Protein AF-0000000068123757 (afdb_homodimer)

pLDDT: mean 74.72, std 26.06, range [24.2, 98.5]

Radius of gyration: 24.48 Å; Cα contacts (8 Å, |Δi|>4): 735; chains: 2; bounding box: 63×68×72 Å

Structure (mmCIF, N/CA/C/O backbone):
data_AF-0000000068123757-model_v1
#
loop_
_entity.id
_entity.type
_entity.pdbx_description
1 polymer 'Uncharacterized protein'
#
loop_
_atom_site.group_PDB
_atom_site.id
_atom_site.type_symbol
_atom_site.label_atom_id
_atom_site.label_alt_id
_atom_site.label_comp_id
_atom_site.label_asym_id
_atom_site.label_entity_id
_atom_site.label_seq_id
_atom_site.pdbx_PDB_ins_code
_atom_site.Cartn_x
_atom_site.Cartn_y
_atom_site.Cartn_z
_atom_site.occupancy
_atom_site.B_iso_or_equiv
_atom_site.auth_seq_id
_atom_site.auth_comp_id
_atom_site.auth_asym_id
_atom_site.auth_atom_id
_atom_site.pdbx_PDB_model_num
ATOM 1 N N . MET A 1 1 ? -38.312 -30.141 30.078 1 26.39 1 MET A N 1
ATOM 2 C CA . MET A 1 1 ? -38.25 -28.828 29.438 1 26.39 1 MET A CA 1
ATOM 3 C C . MET A 1 1 ? -36.812 -28.328 29.328 1 26.39 1 MET A C 1
ATOM 5 O O . MET A 1 1 ? -36.25 -27.828 30.297 1 26.39 1 MET A O 1
ATOM 9 N N . LEU A 1 2 ? -35.906 -29 28.609 1 30.98 2 LEU A N 1
ATOM 10 C CA . LEU A 1 2 ? -34.469 -28.906 28.5 1 30.98 2 LEU A CA 1
ATOM 11 C C . LEU A 1 2 ? -34.031 -27.625 27.797 1 30.98 2 LEU A C 1
ATOM 13 O O . LEU A 1 2 ? -34.406 -27.406 26.641 1 30.98 2 LEU A O 1
ATOM 17 N N . THR A 1 3 ? -33.906 -26.516 28.562 1 29.42 3 THR A N 1
ATOM 18 C CA . THR A 1 3 ? -33.469 -25.203 28.109 1 29.42 3 THR A CA 1
ATOM 19 C C . THR A 1 3 ? -32.125 -25.281 27.406 1 29.42 3 THR A C 1
ATOM 21 O O . THR A 1 3 ? -31.141 -25.719 27.984 1 29.42 3 THR A O 1
ATOM 24 N N . HIS A 1 4 ? -32.094 -25.5 26.062 1 30.03 4 HIS A N 1
ATOM 25 C CA . HIS A 1 4 ? -30.938 -25.453 25.188 1 30.03 4 HIS A CA 1
ATOM 26 C C . HIS A 1 4 ? -30.219 -24.109 25.312 1 30.03 4 HIS A C 1
ATOM 28 O O . HIS A 1 4 ? -30.797 -23.062 25.031 1 30.03 4 HIS A O 1
ATOM 34 N N . HIS A 1 5 ? -29.328 -24.031 26.297 1 28.09 5 HIS A N 1
ATOM 35 C CA . HIS A 1 5 ? -28.406 -22.891 26.391 1 28.09 5 HIS A CA 1
ATOM 36 C C . HIS A 1 5 ? -27.625 -22.703 25.094 1 28.09 5 HIS A C 1
ATOM 38 O O . HIS A 1 5 ? -26.891 -23.594 24.656 1 28.09 5 HIS A O 1
ATOM 44 N N . ILE A 1 6 ? -28.234 -22.031 24.141 1 27.53 6 ILE A N 1
ATOM 45 C CA . ILE A 1 6 ? -27.531 -21.609 22.922 1 27.53 6 ILE A CA 1
ATOM 46 C C . ILE A 1 6 ? -26.297 -20.812 23.281 1 27.53 6 ILE A C 1
ATOM 48 O O . ILE A 1 6 ? -26.391 -19.734 23.875 1 27.53 6 ILE A O 1
ATOM 52 N N . MET A 1 7 ? -25.125 -21.453 23.578 1 24.75 7 MET A N 1
ATOM 53 C CA . MET A 1 7 ? -23.844 -20.797 23.812 1 24.75 7 MET A CA 1
ATOM 54 C C . MET A 1 7 ? -23.484 -19.891 22.641 1 24.75 7 MET A C 1
ATOM 56 O O . MET A 1 7 ? -23.516 -20.312 21.484 1 24.75 7 MET A O 1
ATOM 60 N N . ASP A 1 8 ? -23.766 -18.578 22.672 1 25.64 8 ASP A N 1
ATOM 61 C CA . ASP A 1 8 ? -23.344 -17.5 21.797 1 25.64 8 ASP A CA 1
ATOM 62 C C . ASP A 1 8 ? -21.828 -17.547 21.547 1 25.64 8 ASP A C 1
ATOM 64 O O . ASP A 1 8 ? -21.047 -17.422 22.5 1 25.64 8 ASP A O 1
ATOM 68 N N . SER A 1 9 ? -21.344 -18.359 20.656 1 27.2 9 SER A N 1
ATOM 69 C CA . SER A 1 9 ? -19.953 -18.344 20.219 1 27.2 9 SER A CA 1
ATOM 70 C C . SER A 1 9 ? -19.531 -16.953 19.75 1 27.2 9 SER A C 1
ATOM 72 O O . SER A 1 9 ? -19.984 -16.469 18.719 1 27.2 9 SER A O 1
ATOM 74 N N . GLN A 1 10 ? -19.188 -16.031 20.656 1 24.83 10 GLN A N 1
ATOM 75 C CA . GLN A 1 10 ? -18.484 -14.781 20.375 1 24.83 10 GLN A CA 1
ATOM 76 C C . GLN A 1 10 ? -17.297 -15.031 19.438 1 24.83 10 GLN A C 1
ATOM 78 O O . GLN A 1 10 ? -16.422 -15.836 19.734 1 24.83 10 GLN A O 1
ATOM 83 N N . THR A 1 11 ? -17.453 -14.977 18.188 1 27.34 11 THR A N 1
ATOM 84 C CA . THR A 1 11 ? -16.391 -14.969 17.188 1 27.34 11 THR A CA 1
ATOM 85 C C . THR A 1 11 ? -15.305 -13.969 17.547 1 27.34 11 THR A C 1
ATOM 87 O O . THR A 1 11 ? -15.539 -12.758 17.562 1 27.34 11 THR A O 1
ATOM 90 N N . GLN A 1 12 ? -14.445 -14.227 18.547 1 26.05 12 GLN A N 1
ATOM 91 C CA . GLN A 1 12 ? -13.219 -13.477 18.812 1 26.05 12 GLN A CA 1
ATOM 92 C C . GLN A 1 12 ? -12.422 -13.258 17.531 1 26.05 12 GLN A C 1
ATOM 94 O O . GLN A 1 12 ? -11.953 -14.211 16.906 1 26.05 12 GLN A O 1
ATOM 99 N N . THR A 1 13 ? -12.789 -12.336 16.734 1 29.41 13 THR A N 1
ATOM 100 C CA . THR A 1 13 ? -11.867 -11.891 15.695 1 29.41 13 THR A CA 1
ATOM 101 C C . THR A 1 13 ? -10.477 -11.656 16.266 1 29.41 13 THR A C 1
ATOM 103 O O . THR A 1 13 ? -10.289 -10.773 17.109 1 29.41 13 THR A O 1
ATOM 106 N N . HIS A 1 14 ? -9.836 -12.672 16.641 1 29.83 14 HIS A N 1
ATOM 107 C CA . HIS A 1 14 ? -8.43 -12.594 17.016 1 29.83 14 HIS A CA 1
ATOM 108 C C . HIS A 1 14 ? -7.645 -11.742 16.016 1 29.83 14 HIS A C 1
ATOM 110 O O . HIS A 1 14 ? -7.316 -12.211 14.922 1 29.83 14 HIS A O 1
ATOM 116 N N . GLY A 1 15 ? -7.953 -10.477 15.836 1 31.48 15 GLY A N 1
ATOM 117 C CA . GLY A 1 15 ? -7.055 -9.594 15.117 1 31.48 15 GLY A CA 1
ATOM 118 C C . GLY A 1 15 ? -5.605 -9.742 15.539 1 31.48 15 GLY A C 1
ATOM 119 O O . GLY A 1 15 ? -5.32 -10.062 16.688 1 31.48 15 GLY A O 1
ATOM 120 N N . ASP A 1 16 ? -4.77 -10.242 14.758 1 36.59 16 ASP A N 1
ATOM 121 C CA . ASP A 1 16 ? -3.318 -10.234 14.938 1 36.59 16 ASP A CA 1
ATOM 122 C C . ASP A 1 16 ? -2.865 -8.984 15.688 1 36.59 16 ASP A C 1
ATOM 124 O O . ASP A 1 16 ? -2.996 -7.863 15.18 1 36.59 16 ASP A O 1
ATOM 128 N N . GLN A 1 17 ? -3.064 -8.891 16.953 1 34.5 17 GLN A N 1
ATOM 129 C CA . GLN A 1 17 ? -2.672 -7.789 17.812 1 34.5 17 GLN A CA 1
ATOM 130 C C . GLN A 1 17 ? -1.173 -7.52 17.719 1 34.5 17 GLN A C 1
ATOM 132 O O . GLN A 1 17 ? -0.373 -8.211 18.359 1 34.5 17 GLN A O 1
ATOM 137 N N . ASP A 1 18 ? -0.616 -7.207 16.609 1 43 18 ASP A N 1
ATOM 138 C CA . ASP A 1 18 ? 0.689 -6.555 16.672 1 43 18 ASP A CA 1
ATOM 139 C C . ASP A 1 18 ? 0.747 -5.562 17.844 1 43 18 ASP A C 1
ATOM 141 O O . ASP A 1 18 ? -0.267 -4.961 18.203 1 43 18 ASP A O 1
ATOM 145 N N . GLN A 1 19 ? 1.597 -5.832 18.766 1 43.66 19 GLN A N 1
ATOM 146 C CA . GLN A 1 19 ? 1.802 -4.922 19.875 1 43.66 19 GLN A CA 1
ATOM 147 C C . GLN A 1 19 ? 1.639 -3.469 19.438 1 43.66 19 GLN A C 1
ATOM 149 O O . GLN A 1 19 ? 2.529 -2.902 18.812 1 43.66 19 GLN A O 1
ATOM 154 N N . GLN A 1 20 ? 0.511 -3.154 19.094 1 53.47 20 GLN A N 1
ATOM 155 C CA . GLN A 1 20 ? 0.188 -1.799 18.656 1 53.47 20 GLN A CA 1
ATOM 156 C C . GLN A 1 20 ? 0.427 -0.792 19.781 1 53.47 20 GLN A C 1
ATOM 158 O O . GLN A 1 20 ? 0.133 -1.07 20.938 1 53.47 20 GLN A O 1
ATOM 163 N N . ASN A 1 21 ? 1.328 0.098 19.547 1 64.06 21 ASN A N 1
ATOM 164 C CA . ASN A 1 21 ? 1.473 1.275 20.406 1 64.06 21 ASN A CA 1
ATOM 165 C C . ASN A 1 21 ? 0.122 1.764 20.922 1 64.06 21 ASN A C 1
ATOM 167 O O . ASN A 1 21 ? -0.889 1.655 20.219 1 64.06 21 ASN A O 1
ATOM 171 N N . PRO A 1 22 ? 0.098 2.025 22.125 1 70.75 22 PRO A N 1
ATOM 172 C CA . PRO A 1 22 ? -1.151 2.428 22.781 1 70.75 22 PRO A CA 1
ATOM 173 C C . PRO A 1 22 ? -1.893 3.518 22 1 70.75 22 PRO A C 1
ATOM 175 O O . PRO A 1 22 ? -3.125 3.58 22.047 1 70.75 22 PRO A O 1
ATOM 178 N N . SER A 1 23 ? -1.151 4.422 21.297 1 81.44 23 SER A N 1
ATOM 179 C CA . SER A 1 23 ? -1.855 5.48 20.578 1 81.44 23 SER A CA 1
ATOM 180 C C . SER A 1 23 ? -2.523 4.941 19.328 1 81.44 23 SER A C 1
ATOM 182 O O . SER A 1 23 ? -3.539 5.48 18.875 1 81.44 23 SER A O 1
ATOM 184 N N . GLY A 1 24 ? -1.972 4 18.703 1 91.56 24 GLY A N 1
ATOM 185 C CA . GLY A 1 24 ? -2.48 3.404 17.484 1 91.56 24 GLY A CA 1
ATOM 186 C C . GLY A 1 24 ? -1.956 4.074 16.219 1 91.56 24 GLY A C 1
ATOM 187 O O . GLY A 1 24 ? -2.137 3.562 15.117 1 91.56 24 GLY A O 1
ATOM 188 N N . TYR A 1 25 ? -1.204 5.184 16.469 1 94.5 25 TYR A N 1
ATOM 189 C CA . TYR A 1 25 ? -0.82 5.969 15.305 1 94.5 25 TYR A CA 1
ATOM 190 C C . TYR A 1 25 ? 0.613 5.66 14.883 1 94.5 25 TYR A C 1
ATOM 192 O O . TYR A 1 25 ? 1.045 6.043 13.797 1 94.5 25 TYR A O 1
ATOM 200 N N . GLU A 1 26 ? 1.386 5 15.711 1 91.94 26 GLU A N 1
ATOM 201 C CA . GLU A 1 26 ? 2.783 4.711 15.406 1 91.94 26 GLU A CA 1
ATOM 202 C C . GLU A 1 26 ? 2.93 3.357 14.711 1 91.94 26 GLU A C 1
ATOM 204 O O . GLU A 1 26 ? 2.742 2.311 15.344 1 91.94 26 GLU A O 1
ATOM 209 N N . PRO A 1 27 ? 3.346 3.395 13.516 1 92.31 27 PRO A N 1
ATOM 210 C CA . PRO A 1 27 ? 3.492 2.113 12.82 1 92.31 27 PRO A CA 1
ATOM 211 C C . PRO A 1 27 ? 4.691 1.309 13.32 1 92.31 27 PRO A C 1
ATOM 213 O O . PRO A 1 27 ? 5.633 1.877 13.883 1 92.31 27 PRO A O 1
ATOM 216 N N . THR A 1 28 ? 4.527 -0.004 13.203 1 90.88 28 THR A N 1
ATOM 217 C CA . THR A 1 28 ? 5.727 -0.833 13.281 1 90.88 28 THR A CA 1
ATOM 218 C C . THR A 1 28 ? 6.578 -0.667 12.023 1 90.88 28 THR A C 1
ATOM 220 O O . THR A 1 28 ? 6.055 -0.646 10.906 1 90.88 28 THR A O 1
ATOM 223 N N . TRP A 1 29 ? 7.801 -0.483 12.211 1 89.31 29 TRP A N 1
ATOM 224 C CA . TRP A 1 29 ? 8.734 -0.305 11.102 1 89.31 29 TRP A CA 1
ATOM 225 C C . TRP A 1 29 ? 9.633 -1.526 10.938 1 89.31 29 TRP A C 1
ATOM 227 O O . TRP A 1 29 ? 9.82 -2.291 11.891 1 89.31 29 TRP A O 1
ATOM 237 N N . PRO A 1 30 ? 10.172 -1.665 9.719 1 88.25 30 PRO A N 1
ATOM 238 C CA . PRO A 1 30 ? 11.062 -2.816 9.531 1 88.25 30 PRO A CA 1
ATOM 239 C C . PRO A 1 30 ? 12.359 -2.693 10.328 1 88.25 30 PRO A C 1
ATOM 241 O O . PRO A 1 30 ? 12.75 -1.589 10.711 1 88.25 30 PRO A O 1
ATOM 244 N N . LYS A 1 31 ? 12.945 -3.852 10.547 1 81.88 31 LYS A N 1
ATOM 245 C CA . LYS A 1 31 ? 14.211 -3.893 11.273 1 81.88 31 LYS A CA 1
ATOM 246 C C . LYS A 1 31 ? 15.266 -3.043 10.578 1 81.88 31 LYS A C 1
ATOM 248 O O . LYS A 1 31 ? 15.945 -2.238 11.219 1 81.88 31 LYS A O 1
ATOM 253 N N . ASP A 1 32 ? 15.414 -3.266 9.281 1 79.69 32 ASP A N 1
ATOM 254 C CA . ASP A 1 32 ? 16.312 -2.451 8.461 1 79.69 32 ASP A CA 1
ATOM 255 C C . ASP A 1 32 ? 15.523 -1.591 7.477 1 79.69 32 ASP A C 1
ATOM 257 O O . ASP A 1 32 ? 14.805 -2.115 6.621 1 79.69 32 ASP A O 1
ATOM 261 N N . LEU A 1 33 ? 15.625 -0.267 7.621 1 67.44 33 LEU A N 1
ATOM 262 C CA . LEU A 1 33 ? 14.742 0.66 6.914 1 67.44 33 LEU A CA 1
ATOM 263 C C . LEU A 1 33 ? 15.289 0.972 5.523 1 67.44 33 LEU A C 1
ATOM 265 O O . LEU A 1 33 ? 14.555 1.453 4.66 1 67.44 33 LEU A O 1
ATOM 269 N N . GLY A 1 34 ? 16.469 0.551 5.246 1 65.25 34 GLY A N 1
ATOM 270 C CA . GLY A 1 34 ? 17.047 0.915 3.963 1 65.25 34 GLY A CA 1
ATOM 271 C C . GLY A 1 34 ? 17.172 2.414 3.771 1 65.25 34 GLY A C 1
ATOM 272 O O . GLY A 1 34 ? 17.312 2.893 2.643 1 65.25 34 GLY A O 1
ATOM 273 N N . ILE A 1 35 ? 16.828 3.248 4.758 1 66.94 35 ILE A N 1
ATOM 274 C CA . ILE A 1 35 ? 16.969 4.699 4.719 1 66.94 35 ILE A CA 1
ATOM 275 C C . ILE A 1 35 ? 17.828 5.168 5.883 1 66.94 35 ILE A C 1
ATOM 277 O O . ILE A 1 35 ? 17.984 4.453 6.879 1 66.94 35 ILE A O 1
ATOM 281 N N . SER A 1 36 ? 18.469 6.262 5.668 1 66.88 36 SER A N 1
AT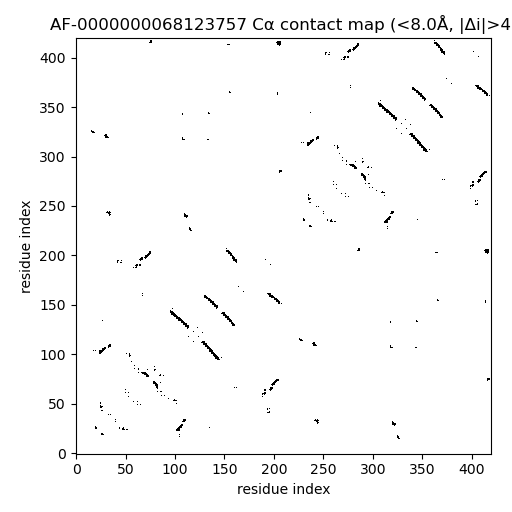OM 282 C CA . SER A 1 36 ? 19.281 6.809 6.75 1 66.88 36 SER A CA 1
ATOM 283 C C . SER A 1 36 ? 18.453 7.059 8 1 66.88 36 SER A C 1
ATOM 285 O O . SER A 1 36 ? 17.25 7.32 7.906 1 66.88 36 SER A O 1
ATOM 287 N N . PRO A 1 37 ? 19.016 6.848 9.109 1 62.09 37 PRO A N 1
ATOM 288 C CA . PRO A 1 37 ? 18.281 7.008 10.375 1 62.09 37 PRO A CA 1
ATOM 289 C C . PRO A 1 37 ? 17.625 8.383 10.508 1 62.09 37 PRO A C 1
ATOM 291 O O . PRO A 1 37 ? 16.562 8.508 11.117 1 62.09 37 PRO A O 1
ATOM 294 N N . MET A 1 38 ? 18.234 9.477 10.023 1 54.81 38 MET A N 1
ATOM 295 C CA . MET A 1 38 ? 17.703 10.82 10.219 1 54.81 38 MET A CA 1
ATOM 296 C C . MET A 1 38 ? 16.359 10.984 9.531 1 54.81 38 MET A C 1
ATOM 298 O O . MET A 1 38 ? 15.375 11.398 10.156 1 54.81 38 MET A O 1
ATOM 302 N N . PRO A 1 39 ? 16.203 10.594 8.297 1 66.31 39 PRO A N 1
ATOM 303 C CA . PRO A 1 39 ? 14.867 10.711 7.699 1 66.31 39 PRO A CA 1
ATOM 304 C C . PRO A 1 39 ? 13.859 9.734 8.312 1 66.31 39 PRO A C 1
ATOM 306 O O . PRO A 1 39 ? 12.664 10.031 8.359 1 66.31 39 PRO A O 1
ATOM 309 N N . ALA A 1 40 ? 14.445 8.82 8.961 1 69.81 40 ALA A N 1
ATOM 310 C CA . ALA A 1 40 ? 13.523 7.812 9.469 1 69.81 40 ALA A CA 1
ATOM 311 C C . ALA A 1 40 ? 12.734 8.336 10.664 1 69.81 40 ALA A C 1
ATOM 313 O O . ALA A 1 40 ? 11.508 8.234 10.703 1 69.81 40 ALA A O 1
ATOM 314 N N . ALA A 1 41 ? 13.477 8.938 11.562 1 70.94 41 ALA A N 1
ATOM 315 C CA . ALA A 1 41 ? 12.805 9.461 12.75 1 70.94 41 ALA A CA 1
ATOM 316 C C . ALA A 1 41 ? 11.789 10.539 12.375 1 70.94 41 ALA A C 1
ATOM 318 O O . ALA A 1 41 ? 10.711 10.609 12.961 1 70.94 41 ALA A O 1
ATOM 319 N N . SER A 1 42 ? 12.148 11.289 11.422 1 80.19 42 SER A N 1
ATOM 320 C CA . SER A 1 42 ? 11.273 12.367 10.984 1 80.19 42 SER A CA 1
ATOM 321 C C . SER A 1 42 ? 10.031 11.82 10.281 1 80.19 42 SER A C 1
ATOM 323 O O . SER A 1 42 ? 8.938 12.359 10.438 1 80.19 42 SER A O 1
ATOM 325 N N . ILE A 1 43 ? 10.211 10.734 9.641 1 83.88 43 ILE A N 1
ATOM 326 C CA . ILE A 1 43 ? 9.086 10.133 8.938 1 83.88 43 ILE A CA 1
ATOM 327 C C . ILE A 1 43 ? 8.109 9.531 9.945 1 83.88 43 ILE A C 1
ATOM 329 O O . ILE A 1 43 ? 6.891 9.648 9.789 1 83.88 43 ILE A O 1
ATOM 333 N N . PHE A 1 44 ? 8.672 8.93 10.953 1 85.94 44 PHE A N 1
ATOM 334 C CA . PHE A 1 44 ? 7.844 8.289 11.969 1 85.94 44 PHE A CA 1
ATOM 335 C C . PHE A 1 44 ? 6.965 9.312 12.68 1 85.94 44 PHE A C 1
ATOM 337 O O . PHE A 1 44 ? 5.762 9.109 12.828 1 85.94 44 PHE A O 1
ATOM 344 N N . GLN A 1 45 ? 7.629 10.344 12.992 1 88.5 45 GLN A N 1
ATOM 345 C CA . GLN A 1 45 ? 6.891 11.406 13.656 1 88.5 45 GLN A CA 1
ATOM 346 C C . GLN A 1 45 ? 5.879 12.047 12.711 1 88.5 45 GLN A C 1
ATOM 348 O O . GLN A 1 45 ? 4.773 12.406 13.125 1 88.5 45 GLN A O 1
ATOM 353 N N . PHE A 1 46 ? 6.301 12.227 11.531 1 92.88 46 PHE A N 1
ATOM 354 C CA . PHE A 1 46 ? 5.43 12.805 10.516 1 92.88 46 PHE A CA 1
ATOM 355 C C . PHE A 1 46 ? 4.141 11.992 10.391 1 92.88 46 PHE A C 1
ATOM 357 O O . PHE A 1 46 ? 3.043 12.555 10.469 1 92.88 46 PHE A O 1
ATOM 364 N N . ILE A 1 47 ? 4.266 10.703 10.258 1 94.62 47 ILE A N 1
ATOM 365 C CA . ILE A 1 47 ? 3.123 9.82 10.055 1 94.62 47 ILE A CA 1
ATOM 366 C C . ILE A 1 47 ? 2.26 9.797 11.312 1 94.62 47 ILE A C 1
ATOM 368 O O . ILE A 1 47 ? 1.034 9.922 11.242 1 94.62 47 ILE A O 1
ATOM 372 N N . THR A 1 48 ? 2.898 9.648 12.43 1 94.25 48 THR A N 1
ATOM 373 C CA . THR A 1 4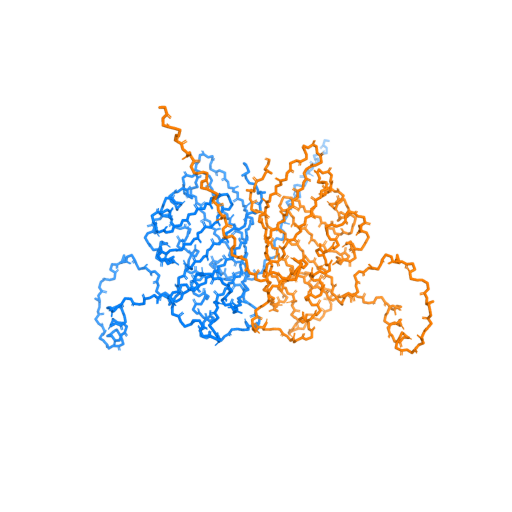8 ? 2.176 9.586 13.695 1 94.25 48 THR A CA 1
ATOM 374 C C . THR A 1 48 ? 1.34 10.852 13.898 1 94.25 48 THR A C 1
ATOM 376 O O . THR A 1 48 ? 0.142 10.766 14.18 1 94.25 48 THR A O 1
ATOM 379 N N . ARG A 1 49 ? 1.93 12 13.656 1 94.81 49 ARG A N 1
ATOM 380 C CA . ARG A 1 49 ? 1.219 13.25 13.867 1 94.81 49 ARG A CA 1
ATOM 381 C C . ARG A 1 49 ? 0.145 13.461 12.805 1 94.81 49 ARG A C 1
ATOM 383 O O . ARG A 1 49 ? -0.949 13.945 13.102 1 94.81 49 ARG A O 1
ATOM 390 N N . PHE A 1 50 ? 0.426 13.133 11.664 1 97.62 50 PHE A N 1
ATOM 391 C CA . PHE A 1 50 ? -0.538 13.297 10.578 1 97.62 50 PHE A CA 1
ATOM 392 C C . PHE A 1 50 ? -1.844 12.578 10.906 1 97.62 50 PHE A C 1
ATOM 394 O O . PHE A 1 50 ? -2.926 13.141 10.719 1 97.62 50 PHE A O 1
ATOM 401 N N . TYR A 1 51 ? -1.759 11.391 11.344 1 97.38 51 TYR A N 1
ATOM 402 C CA . TYR A 1 51 ? -2.986 10.641 11.578 1 97.38 51 TYR A CA 1
ATOM 403 C C . TYR A 1 51 ? -3.672 11.094 12.859 1 97.38 51 TYR A C 1
ATOM 405 O O . TYR A 1 51 ? -4.898 11.023 12.977 1 97.38 51 TYR A O 1
ATOM 413 N N . GLN A 1 52 ? -2.916 11.57 13.828 1 96.5 52 GLN A N 1
ATOM 414 C CA . GLN A 1 52 ? -3.537 12.227 14.977 1 96.5 52 GLN A CA 1
ATOM 415 C C . GLN A 1 52 ? -4.387 13.414 14.547 1 96.5 52 GLN A C 1
ATOM 417 O O . GLN A 1 52 ? -5.512 13.594 15.023 1 96.5 52 GLN A O 1
ATOM 422 N N . VAL A 1 53 ? -3.807 14.172 13.688 1 97.25 53 VAL A N 1
ATOM 423 C CA . VAL A 1 53 ? -4.48 15.359 13.18 1 97.25 53 VAL A CA 1
ATOM 424 C C . VAL A 1 53 ? -5.645 14.953 12.281 1 97.25 53 VAL A C 1
ATOM 426 O O . VAL A 1 53 ? -6.715 15.57 12.328 1 97.25 53 VAL A O 1
ATOM 429 N N . SER A 1 54 ? -5.469 13.938 11.492 1 97.38 54 SER A N 1
ATOM 430 C CA . SER A 1 54 ? -6.5 13.477 10.562 1 97.38 54 SER A CA 1
ATOM 431 C C . SER A 1 54 ? -7.773 13.086 11.312 1 97.38 54 SER A C 1
ATOM 433 O O . SER A 1 54 ? -8.883 13.258 10.789 1 97.38 54 SER A O 1
ATOM 435 N N . ASP A 1 55 ? -7.656 12.617 12.508 1 97.38 55 ASP A N 1
ATOM 436 C CA . ASP A 1 55 ? -8.797 12.102 13.266 1 97.38 55 ASP A CA 1
ATOM 437 C C . ASP A 1 55 ? -9.438 13.203 14.102 1 97.38 55 ASP A C 1
ATOM 439 O O . ASP A 1 55 ? -10.359 12.945 14.883 1 97.38 55 ASP A O 1
ATOM 443 N N . ASN A 1 56 ? -8.992 14.406 14.016 1 97.19 56 ASN A N 1
ATOM 444 C CA . ASN A 1 56 ? -9.555 15.555 14.719 1 97.19 56 ASN A CA 1
ATOM 445 C C . ASN A 1 56 ? -10.125 16.578 13.75 1 97.19 56 ASN A C 1
ATOM 447 O O . ASN A 1 56 ? -9.375 17.312 13.094 1 97.19 56 ASN A O 1
ATOM 451 N N . PRO A 1 57 ? -11.453 16.641 13.672 1 96.44 57 PRO A N 1
ATOM 452 C CA . PRO A 1 57 ? -12.07 17.516 12.68 1 96.44 57 PRO A CA 1
ATOM 453 C C . PRO A 1 57 ? -11.781 19 12.945 1 96.44 57 PRO A C 1
ATOM 455 O O . PRO A 1 57 ? -11.977 19.828 12.062 1 96.44 57 PRO A O 1
ATOM 458 N N . ASP A 1 58 ? -11.25 19.359 14.062 1 96.69 58 ASP A N 1
ATOM 459 C CA . ASP A 1 5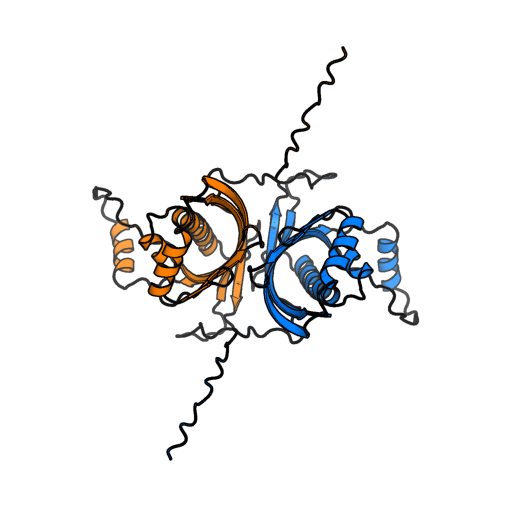8 ? -11.047 20.766 14.438 1 96.69 58 ASP A CA 1
ATOM 460 C C . ASP A 1 58 ? -9.68 21.266 13.969 1 96.69 58 ASP A C 1
ATOM 462 O O . ASP A 1 58 ? -9.359 22.438 14.109 1 96.69 58 ASP A O 1
ATOM 466 N N . LEU A 1 59 ? -8.891 20.406 13.406 1 97.56 59 LEU A N 1
ATOM 467 C CA . LEU A 1 59 ? -7.508 20.766 13.102 1 97.56 59 LEU A CA 1
ATOM 468 C C . LEU A 1 59 ? -7.289 20.859 11.594 1 97.56 59 LEU A C 1
ATOM 470 O O . LEU A 1 59 ? -6.297 20.328 11.078 1 97.56 59 LEU A O 1
ATOM 474 N N . THR A 1 60 ? -8.164 21.531 10.883 1 97.38 60 THR A N 1
ATOM 475 C CA . THR A 1 60 ? -8.125 21.609 9.43 1 97.38 60 THR A CA 1
ATOM 476 C C . THR A 1 60 ? -6.852 22.297 8.953 1 97.38 60 THR A C 1
ATOM 478 O O . THR A 1 60 ? -6.172 21.797 8.047 1 97.38 60 THR A O 1
ATOM 481 N N . GLU A 1 61 ? -6.508 23.406 9.555 1 97.25 61 GLU A N 1
ATOM 482 C CA . GLU A 1 61 ? -5.332 24.141 9.109 1 97.25 61 GLU A CA 1
ATOM 483 C C . GLU A 1 61 ? -4.055 23.328 9.328 1 97.25 61 GLU A C 1
ATOM 485 O O . GLU A 1 61 ? -3.162 23.328 8.477 1 97.25 61 GLU A O 1
ATOM 490 N N . GLU A 1 62 ? -3.941 22.719 10.445 1 96.5 62 GLU A N 1
ATOM 491 C CA . GLU A 1 62 ? -2.775 21.859 10.656 1 96.5 62 GLU A CA 1
ATOM 492 C C . GLU A 1 62 ? -2.754 20.703 9.664 1 96.5 62 GLU A C 1
ATOM 494 O O . GLU A 1 62 ? -1.693 20.328 9.156 1 96.5 62 GLU A O 1
ATOM 499 N N . TRP A 1 63 ? -3.908 20.141 9.422 1 97.94 63 TRP A N 1
ATOM 500 C CA . TRP A 1 63 ? -3.988 19.062 8.453 1 97.94 63 TRP A CA 1
ATOM 501 C C . TRP A 1 63 ? -3.479 19.5 7.086 1 97.94 63 TRP A C 1
ATOM 503 O O . TRP A 1 63 ? -2.684 18.812 6.453 1 97.94 63 TRP A O 1
ATOM 513 N N . LEU A 1 64 ? -3.896 20.641 6.676 1 97.94 64 LEU A N 1
ATOM 514 C CA . LEU A 1 64 ? -3.479 21.188 5.391 1 97.94 64 LEU A CA 1
ATOM 515 C C . LEU A 1 64 ? -1.973 21.422 5.363 1 97.94 64 LEU A C 1
ATOM 517 O O . LEU A 1 64 ? -1.342 21.328 4.309 1 97.94 64 LEU A O 1
ATOM 521 N N . SER A 1 65 ? -1.396 21.703 6.48 1 96.19 65 SER A N 1
ATOM 522 C CA . SER A 1 65 ? 0.021 22.047 6.559 1 96.19 65 SER A CA 1
ATOM 523 C C . SER A 1 65 ? 0.897 20.828 6.277 1 96.19 65 SER A C 1
ATOM 525 O O . SER A 1 65 ? 2.102 20.953 6.051 1 96.19 65 SER A O 1
ATOM 527 N N . PHE A 1 66 ? 0.355 19.641 6.273 1 96.94 66 PHE A N 1
ATOM 528 C CA . PHE A 1 66 ? 1.114 18.438 5.977 1 96.94 66 PHE A CA 1
ATOM 529 C C . PHE A 1 66 ? 1.285 18.25 4.473 1 96.94 66 PHE A C 1
ATOM 531 O O . PHE A 1 66 ? 2.023 17.375 4.027 1 96.94 66 PHE A O 1
ATOM 538 N N . PHE A 1 67 ? 0.615 19.094 3.734 1 97.12 67 PHE A N 1
ATOM 539 C CA . PHE A 1 67 ? 0.634 18.969 2.281 1 97.12 67 PHE A CA 1
ATOM 540 C C . PHE A 1 67 ? 1.355 20.156 1.646 1 97.12 67 PHE A C 1
ATOM 542 O O . PHE A 1 67 ? 1.197 21.297 2.086 1 97.12 67 PHE A O 1
ATOM 549 N N . GLY A 1 68 ? 2.191 19.812 0.673 1 94.25 68 GLY A N 1
ATOM 550 C CA . GLY A 1 68 ? 2.816 20.859 -0.108 1 94.25 68 GLY A CA 1
ATOM 551 C C . GLY A 1 68 ? 1.82 21.688 -0.906 1 94.25 68 GLY A C 1
ATOM 552 O O . GLY A 1 68 ? 0.647 21.312 -1.007 1 94.25 68 GLY A O 1
ATOM 553 N N . GLU A 1 69 ? 2.27 22.734 -1.472 1 91.94 69 G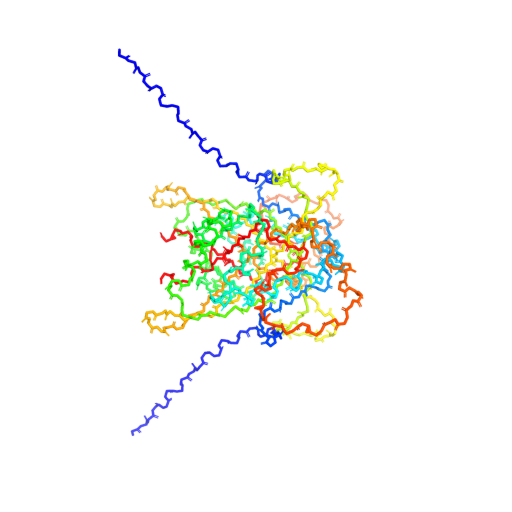LU A N 1
ATOM 554 C CA . GLU A 1 69 ? 1.408 23.672 -2.193 1 91.94 69 GLU A CA 1
ATOM 555 C C . GLU A 1 69 ? 0.732 22.984 -3.381 1 91.94 69 GLU A C 1
ATOM 557 O O . GLU A 1 69 ? -0.426 23.281 -3.689 1 91.94 69 GLU A O 1
ATOM 562 N N . GLU A 1 70 ? 1.369 22.094 -4.035 1 92.06 70 GLU A N 1
ATOM 563 C CA . GLU A 1 70 ? 0.812 21.438 -5.211 1 92.06 70 GLU A CA 1
ATOM 564 C C . GLU A 1 70 ? 0.544 19.953 -4.93 1 92.06 70 GLU A C 1
ATOM 566 O O . GLU A 1 70 ? 0.611 19.125 -5.84 1 92.06 70 GLU A O 1
ATOM 571 N N . ALA A 1 71 ? 0.356 19.688 -3.701 1 96.25 71 ALA A N 1
ATOM 572 C CA . ALA A 1 71 ? 0.161 18.297 -3.316 1 96.25 71 ALA A CA 1
ATOM 573 C C . ALA A 1 71 ? -1.073 17.703 -3.994 1 96.25 71 ALA A C 1
ATOM 575 O O . ALA A 1 71 ? -2.072 18.406 -4.191 1 96.25 71 ALA A O 1
ATOM 576 N N . LYS A 1 72 ? -0.986 16.469 -4.395 1 97.19 72 LYS A N 1
ATOM 577 C CA . LYS A 1 72 ? -2.107 15.711 -4.941 1 97.19 72 LYS A CA 1
ATOM 578 C C . LYS A 1 72 ? -2.523 14.586 -3.996 1 97.19 72 LYS A C 1
ATOM 580 O O . LYS A 1 72 ? -1.686 13.797 -3.553 1 97.19 72 LYS A O 1
ATOM 585 N N . VAL A 1 73 ? -3.809 14.539 -3.691 1 96.81 73 VAL A N 1
ATOM 586 C CA . VAL A 1 73 ? -4.367 13.492 -2.842 1 96.81 73 VAL A CA 1
ATOM 587 C C . VAL A 1 73 ? -5.426 12.711 -3.613 1 96.81 73 VAL A C 1
ATOM 589 O O . VAL A 1 73 ? -6.281 13.305 -4.277 1 96.81 73 VAL A O 1
ATOM 592 N N . VAL A 1 74 ? -5.297 11.422 -3.574 1 94.62 74 VAL A N 1
ATOM 593 C CA . VAL A 1 74 ? -6.281 10.531 -4.18 1 94.62 74 VAL A CA 1
ATOM 594 C C . VAL A 1 74 ? -6.859 9.602 -3.115 1 94.62 74 VAL A C 1
ATOM 596 O O . VAL A 1 74 ? -6.117 8.883 -2.441 1 94.62 74 VAL A O 1
ATOM 599 N N . MET A 1 75 ? -8.125 9.586 -2.924 1 92 75 MET A N 1
ATOM 600 C CA . MET A 1 75 ? -8.852 8.695 -2.027 1 92 75 MET A CA 1
ATOM 601 C C . MET A 1 75 ? -10.031 8.047 -2.746 1 92 75 MET A C 1
ATOM 603 O O . MET A 1 75 ? -11.086 8.664 -2.908 1 92 75 MET A O 1
ATOM 607 N N . GLY A 1 76 ? -9.875 6.816 -3.068 1 81 76 GLY A N 1
ATOM 608 C CA . GLY A 1 76 ? -10.891 6.219 -3.928 1 81 76 GLY A CA 1
ATOM 609 C C . GLY A 1 76 ? -11.031 6.926 -5.262 1 81 76 GLY A C 1
ATOM 610 O O . GLY A 1 76 ? -10.062 7.043 -6.016 1 81 76 GLY A O 1
ATOM 611 N N . GLU A 1 77 ? -12.273 7.441 -5.418 1 83 77 GLU A N 1
ATOM 612 C CA . GLU A 1 77 ? -12.547 8.141 -6.668 1 83 77 GLU A CA 1
ATOM 613 C C . GLU A 1 77 ? -12.336 9.641 -6.52 1 83 77 GLU A C 1
ATOM 615 O O . GLU A 1 77 ? -12.391 10.383 -7.504 1 83 77 GLU A O 1
ATOM 620 N N . LYS A 1 78 ? -12.016 10.094 -5.383 1 91 78 LYS A N 1
ATOM 621 C CA . LYS A 1 78 ? -11.836 11.523 -5.145 1 91 78 LYS A CA 1
ATOM 622 C C . LYS A 1 78 ? -10.383 11.945 -5.371 1 91 78 LYS A C 1
ATOM 624 O O . LYS A 1 78 ? -9.461 11.273 -4.898 1 91 78 LYS A O 1
ATOM 629 N N . VAL A 1 79 ? -10.281 13.016 -6.121 1 94.81 79 VAL A N 1
ATOM 630 C CA . VAL A 1 79 ? -8.969 13.586 -6.395 1 94.81 79 VAL A CA 1
ATOM 631 C C . VAL A 1 79 ? -8.961 15.07 -6.027 1 94.81 79 VAL A C 1
ATOM 633 O O . VAL A 1 79 ? -9.898 15.805 -6.371 1 94.81 79 VAL A O 1
ATOM 636 N N . ALA A 1 80 ? -8 15.477 -5.25 1 97.94 80 ALA A N 1
ATOM 637 C CA . ALA A 1 80 ? -7.824 16.875 -4.883 1 97.94 80 ALA A CA 1
ATOM 638 C C . ALA A 1 80 ? -6.379 17.328 -5.098 1 97.94 80 ALA A C 1
ATOM 640 O O . ALA A 1 80 ? -5.441 16.594 -4.793 1 97.94 80 ALA A O 1
ATOM 641 N N . GLU A 1 81 ? -6.227 18.484 -5.656 1 97.88 81 GLU A N 1
ATOM 642 C CA . GLU 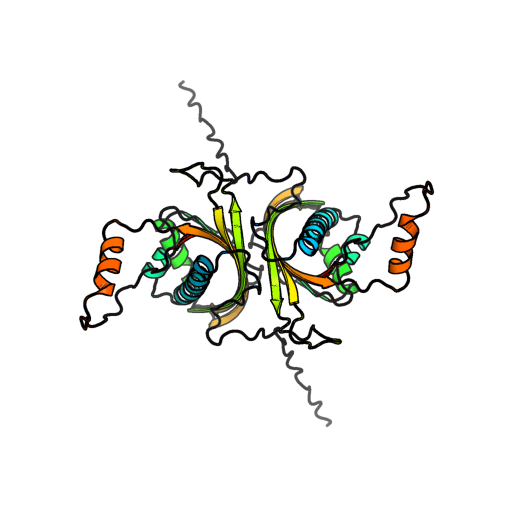A 1 81 ? -4.914 19.062 -5.918 1 97.88 81 GLU A CA 1
ATOM 643 C C . GLU A 1 81 ? -4.84 20.5 -5.418 1 97.88 81 GLU A C 1
ATOM 645 O O . GLU A 1 81 ? -5.723 21.312 -5.703 1 97.88 81 GLU A O 1
ATOM 650 N N . GLY A 1 82 ? -3.777 20.734 -4.684 1 97 82 GLY A N 1
ATOM 651 C CA . GLY A 1 82 ? -3.613 22.062 -4.121 1 97 82 GLY A CA 1
ATOM 652 C C . GLY A 1 82 ? -4.402 22.266 -2.844 1 97 82 GLY A C 1
ATOM 653 O O . GLY A 1 82 ? -5.359 21.531 -2.572 1 97 82 GLY A O 1
ATOM 654 N N . LYS A 1 83 ? -4.082 23.25 -2.096 1 95.81 83 LYS A N 1
ATOM 655 C CA . LYS A 1 83 ? -4.605 23.469 -0.751 1 95.81 83 LYS A CA 1
ATOM 656 C C . LYS A 1 83 ? -6.105 23.734 -0.784 1 95.81 83 LYS A C 1
ATOM 658 O O . LYS A 1 83 ? -6.844 23.312 0.108 1 95.81 83 LYS A O 1
ATOM 663 N N . ASP A 1 84 ? -6.574 24.438 -1.74 1 97.56 84 ASP A N 1
ATOM 664 C CA . ASP A 1 84 ? -7.996 24.766 -1.798 1 97.56 84 ASP A CA 1
ATOM 665 C C . ASP A 1 84 ? -8.844 23.516 -1.987 1 97.56 84 ASP A C 1
ATOM 667 O O . ASP A 1 84 ? -9.812 23.297 -1.262 1 97.56 84 ASP A O 1
ATOM 671 N N . GLU A 1 85 ? -8.43 22.734 -2.973 1 98.44 85 GLU A N 1
ATOM 672 C CA . GLU A 1 85 ? -9.18 21.5 -3.186 1 98.44 85 GLU A CA 1
ATOM 673 C C . GLU A 1 85 ? -9.047 20.547 -1.993 1 98.44 85 GLU A C 1
ATOM 675 O O . GLU A 1 85 ? -9.984 19.828 -1.662 1 98.44 85 GLU A O 1
ATOM 680 N N . LEU A 1 86 ? -7.922 20.609 -1.383 1 98.44 86 LEU A N 1
ATOM 681 C CA . LEU A 1 86 ? -7.707 19.75 -0.221 1 98.44 86 LEU A CA 1
ATOM 682 C C . LEU A 1 86 ? -8.594 20.188 0.945 1 98.44 86 LEU A C 1
ATOM 684 O O . LEU A 1 86 ? -9.055 19.344 1.722 1 98.44 86 LEU A O 1
ATOM 688 N N . ARG A 1 87 ? -8.766 21.469 1.087 1 98.31 87 ARG A N 1
ATOM 689 C CA . ARG A 1 87 ? -9.68 21.969 2.111 1 98.31 87 ARG A CA 1
ATOM 690 C C . ARG A 1 87 ? -11.086 21.422 1.902 1 98.31 87 ARG A C 1
ATOM 692 O O . ARG A 1 87 ? -11.742 21 2.855 1 98.31 87 ARG A O 1
ATOM 699 N N . VAL A 1 88 ? -11.531 21.422 0.67 1 98.38 88 VAL A N 1
ATOM 700 C CA . VAL A 1 88 ? -12.859 20.922 0.325 1 98.38 88 VAL A CA 1
ATOM 701 C C . VAL A 1 88 ? -12.922 19.422 0.585 1 98.38 88 VAL A C 1
ATOM 703 O O . VAL A 1 88 ? -13.906 18.922 1.135 1 98.38 88 VAL A O 1
ATOM 706 N N . LEU A 1 89 ? -11.859 18.766 0.165 1 97.69 89 LEU A N 1
ATOM 707 C CA . LEU A 1 89 ? -11.797 17.312 0.399 1 97.69 89 LEU A CA 1
ATOM 708 C C . LEU A 1 89 ? -11.922 17 1.886 1 97.69 89 LEU A C 1
ATOM 710 O O . LEU A 1 89 ? -12.688 16.125 2.273 1 97.69 89 LEU A O 1
ATOM 714 N N . ARG A 1 90 ? -11.164 17.688 2.703 1 97.62 90 ARG A N 1
ATOM 715 C CA . ARG A 1 90 ? -11.18 17.438 4.141 1 97.62 90 ARG A CA 1
ATOM 716 C C . ARG A 1 90 ? -12.57 17.688 4.723 1 97.62 90 ARG A C 1
ATOM 718 O O . ARG A 1 90 ? -13.047 16.922 5.559 1 97.62 90 ARG A O 1
ATOM 725 N N . LYS A 1 91 ? -13.172 18.766 4.352 1 97.19 91 LYS A N 1
ATOM 726 C CA . LYS A 1 91 ? -14.531 19.047 4.809 1 97.19 91 LYS A CA 1
ATOM 727 C C . LYS A 1 91 ? -15.461 17.875 4.473 1 97.19 91 LYS A C 1
ATOM 729 O O . LYS A 1 91 ? -16.25 17.438 5.312 1 97.19 91 LYS A O 1
ATOM 734 N N . GLY A 1 92 ? -15.297 17.391 3.312 1 96.25 92 GLY A N 1
ATOM 735 C CA . GLY A 1 92 ? -16.125 16.281 2.865 1 96.25 92 GLY A CA 1
ATOM 736 C C . GLY A 1 92 ? -15.883 15 3.648 1 96.25 92 GLY A C 1
ATOM 737 O O . GLY A 1 92 ? -16.797 14.203 3.838 1 96.25 92 GLY A O 1
ATOM 738 N N . MET A 1 93 ? -14.727 14.812 4.137 1 95 93 MET A N 1
ATOM 739 C CA . MET A 1 93 ? -14.359 13.625 4.902 1 95 93 MET A CA 1
ATOM 740 C C . MET A 1 93 ? -15.156 13.547 6.203 1 95 93 MET A C 1
ATOM 742 O O . MET A 1 93 ? -15.375 12.453 6.738 1 95 93 MET A O 1
ATOM 746 N N . TRP A 1 94 ? -15.656 14.648 6.652 1 96.62 94 TRP A N 1
ATOM 747 C CA . TRP A 1 94 ? -16.266 14.672 7.977 1 96.62 94 TRP A CA 1
ATOM 748 C C . TRP A 1 94 ? -17.781 14.867 7.875 1 96.62 94 TRP A C 1
ATOM 750 O O . TRP A 1 94 ? -18.484 14.844 8.891 1 96.62 94 TRP A O 1
ATOM 760 N N . GLU A 1 95 ? -18.219 15.047 6.656 1 95.94 95 GLU A N 1
ATOM 761 C CA . GLU A 1 95 ? -19.625 15.359 6.465 1 95.94 95 GLU A CA 1
ATOM 762 C C . GLU A 1 95 ? -20.516 14.281 7.078 1 95.94 95 GLU A C 1
ATOM 764 O O . GLU A 1 95 ? -21.5 14.594 7.754 1 95.94 95 GLU A O 1
ATOM 769 N N . LYS A 1 96 ? -20.172 12.992 6.895 1 95.88 96 LYS A N 1
ATOM 770 C CA . LYS A 1 96 ? -21.031 11.914 7.363 1 95.88 96 LYS A CA 1
ATOM 771 C C . LYS A 1 96 ? -20.422 11.195 8.562 1 95.88 96 LYS A C 1
ATOM 773 O O . LYS A 1 96 ? -21 10.234 9.078 1 95.88 96 LYS A O 1
ATOM 778 N N . ILE A 1 97 ? -19.312 11.625 9 1 97.31 97 ILE A N 1
ATOM 779 C CA . ILE A 1 97 ? -18.547 10.922 10.023 1 97.31 97 ILE A CA 1
ATOM 780 C C . ILE A 1 97 ? -18.594 11.711 11.336 1 97.31 97 ILE A C 1
ATOM 782 O O . ILE A 1 97 ? -18.312 12.906 11.352 1 97.31 97 ILE A O 1
ATOM 786 N N . LYS A 1 98 ? -18.969 11.055 12.336 1 97.25 98 LYS A N 1
ATOM 787 C CA . LYS A 1 98 ? -19.016 11.648 13.664 1 97.25 98 LYS A CA 1
ATOM 788 C C . LYS A 1 98 ? -17.672 11.508 14.375 1 97.25 98 LYS A C 1
ATOM 790 O O . LYS A 1 98 ? -17.172 12.461 14.984 1 97.25 98 LYS A O 1
ATOM 795 N N . THR A 1 99 ? -17.203 10.281 14.398 1 97.06 99 THR A N 1
ATOM 796 C CA . THR A 1 99 ? -15.883 10.008 14.977 1 97.06 99 THR A CA 1
ATOM 797 C C . THR A 1 99 ? -15.078 9.086 14.07 1 97.06 99 THR A C 1
ATOM 799 O O . THR A 1 99 ? -15.648 8.305 13.305 1 97.06 99 THR A O 1
ATOM 802 N N . ARG A 1 100 ? -13.875 9.227 14.25 1 96 100 ARG A N 1
ATOM 803 C CA . ARG A 1 100 ? -12.93 8.414 13.492 1 96 100 ARG A CA 1
ATOM 804 C C . ARG A 1 100 ? -11.672 8.133 14.305 1 96 100 ARG A C 1
ATOM 806 O O . ARG A 1 100 ? -11.195 9 15.039 1 96 100 ARG A O 1
ATOM 813 N N . LYS A 1 101 ? -11.109 6.926 14.164 1 97.06 101 LYS A N 1
ATOM 814 C CA . LYS A 1 101 ? -9.867 6.543 14.828 1 97.06 101 LYS A CA 1
ATOM 815 C C . LYS A 1 101 ? -9.055 5.594 13.953 1 97.06 101 LYS A C 1
ATOM 817 O O . LYS A 1 101 ? -9.391 4.414 13.828 1 97.06 101 LYS A O 1
ATOM 822 N N . HIS A 1 102 ? -7.969 6.133 13.469 1 97.31 102 HIS A N 1
ATOM 823 C CA . HIS A 1 102 ? -7.059 5.309 12.68 1 97.31 102 HIS A CA 1
ATOM 824 C C . HIS A 1 102 ? -6.121 4.512 13.578 1 97.31 102 HIS A C 1
ATOM 826 O O . HIS A 1 102 ? -5.734 4.977 14.648 1 97.31 102 HIS A O 1
ATOM 832 N N . THR A 1 103 ? -5.84 3.359 13.195 1 96.44 103 THR A N 1
ATOM 833 C CA . THR A 1 103 ? -4.695 2.561 13.617 1 96.44 103 THR A CA 1
ATOM 834 C C . THR A 1 103 ? -3.756 2.291 12.445 1 96.44 103 THR A C 1
ATOM 836 O O . THR A 1 103 ? -4.172 1.75 11.422 1 96.44 103 THR A O 1
ATOM 839 N N . VAL A 1 104 ? -2.549 2.75 12.57 1 96.69 104 VAL A N 1
ATOM 840 C CA . VAL A 1 104 ? -1.527 2.473 11.562 1 96.69 104 VAL A CA 1
ATOM 841 C C . VAL A 1 104 ? -0.708 1.254 11.984 1 96.69 104 VAL A C 1
ATOM 843 O O . VAL A 1 104 ? -0.016 1.284 13.008 1 96.69 104 VAL A O 1
ATOM 846 N N . GLN A 1 105 ? -0.723 0.243 11.258 1 95.19 105 GLN A N 1
ATOM 847 C CA . GLN A 1 105 ? -0.161 -1.026 11.703 1 95.19 105 GLN A CA 1
ATOM 848 C C . GLN A 1 105 ? 1.326 -1.118 11.375 1 95.19 105 GLN A C 1
ATOM 850 O O . GLN A 1 105 ? 2.162 -1.226 12.273 1 95.19 105 GLN A O 1
ATOM 855 N N . LYS A 1 106 ? 1.636 -1.116 10.078 1 94.75 106 LYS A N 1
ATOM 856 C CA . LYS A 1 106 ? 3.039 -1.183 9.68 1 94.75 106 LYS A CA 1
ATOM 857 C C . LYS A 1 106 ? 3.348 -0.169 8.586 1 94.75 106 LYS A C 1
ATOM 859 O O . LYS A 1 106 ? 2.451 0.244 7.844 1 94.75 106 LYS A O 1
ATOM 864 N N . GLY A 1 107 ? 4.543 0.257 8.539 1 94.25 107 GLY A N 1
ATOM 865 C CA . GLY A 1 107 ? 5.047 1.138 7.496 1 94.25 107 GLY A CA 1
ATOM 866 C C . GLY A 1 107 ? 6.238 0.56 6.754 1 94.25 107 GLY A C 1
ATOM 867 O O . GLY A 1 107 ? 7.035 -0.185 7.332 1 94.25 107 GLY A O 1
ATOM 868 N N . PHE A 1 108 ? 6.352 0.931 5.504 1 94.38 108 PHE A N 1
ATOM 869 C CA . PHE A 1 108 ? 7.402 0.492 4.594 1 94.38 108 PHE A CA 1
ATOM 870 C C . PHE A 1 108 ? 8.008 1.679 3.852 1 94.38 108 PHE A C 1
ATOM 872 O O . PHE A 1 108 ? 7.465 2.125 2.838 1 94.38 108 PHE A O 1
ATOM 879 N N . PRO A 1 109 ? 9.125 2.146 4.363 1 92.38 109 PRO A N 1
ATOM 880 C CA . PRO A 1 109 ? 9.75 3.283 3.684 1 92.38 109 PRO A CA 1
ATOM 881 C C . PRO A 1 109 ? 10.656 2.855 2.527 1 92.38 109 PRO A C 1
ATOM 883 O O . PRO A 1 109 ? 11.039 1.686 2.439 1 92.38 109 PRO A O 1
ATOM 886 N N . GLY A 1 110 ? 10.914 3.811 1.65 1 90.75 110 GLY A N 1
ATOM 887 C CA . GLY A 1 110 ? 11.852 3.568 0.562 1 90.75 110 GLY A CA 1
ATOM 888 C C . GLY A 1 110 ? 12.289 4.84 -0.135 1 90.75 110 GLY A C 1
ATOM 889 O O . GLY A 1 110 ? 11.523 5.801 -0.233 1 90.75 110 GLY A O 1
ATOM 890 N N . MET A 1 111 ? 13.523 4.789 -0.565 1 89 111 MET A N 1
ATOM 891 C CA . MET A 1 111 ? 14.055 5.852 -1.417 1 89 111 MET A CA 1
ATOM 892 C C . MET A 1 111 ? 13.984 5.453 -2.887 1 89 111 MET A C 1
ATOM 894 O O . MET A 1 111 ? 14.5 4.398 -3.273 1 89 111 MET A O 1
ATOM 898 N N . PHE A 1 112 ? 13.336 6.289 -3.688 1 88.88 112 PHE A N 1
ATOM 899 C CA . PHE A 1 112 ? 13.156 5.988 -5.102 1 88.88 112 PHE A CA 1
ATOM 900 C C . PHE A 1 112 ? 13.711 7.113 -5.969 1 88.88 112 PHE A C 1
ATOM 902 O O . PHE A 1 112 ? 13.648 8.281 -5.59 1 88.88 112 PHE A O 1
ATOM 909 N N . PRO A 1 113 ? 14.273 6.656 -7.152 1 78.44 113 PRO A N 1
ATOM 910 C CA . PRO A 1 113 ? 14.672 7.719 -8.078 1 78.44 113 PRO A CA 1
ATOM 911 C C . PRO A 1 113 ? 13.484 8.555 -8.562 1 78.44 113 PRO A C 1
ATOM 913 O O . PRO A 1 113 ? 12.375 8.039 -8.688 1 78.44 113 PRO A O 1
ATOM 916 N N . LEU A 1 114 ? 13.773 9.797 -8.758 1 68.25 114 LEU A N 1
ATOM 917 C CA . LEU A 1 114 ? 12.742 10.68 -9.289 1 68.25 114 LEU A CA 1
ATOM 918 C C . LEU A 1 114 ? 12.414 10.328 -10.734 1 68.25 114 LEU A C 1
ATOM 920 O O . LEU A 1 114 ? 13.312 10.25 -11.578 1 68.25 114 LEU A O 1
ATOM 924 N N . THR A 1 115 ? 11.492 9.57 -11.141 1 57.16 115 THR A N 1
ATOM 925 C CA . THR A 1 115 ? 11.242 9.273 -12.547 1 57.16 115 THR A CA 1
ATOM 926 C C . THR A 1 115 ? 10.242 10.266 -13.141 1 57.16 115 THR A C 1
ATOM 928 O O . THR A 1 115 ? 10.109 10.359 -14.359 1 57.16 115 THR A O 1
ATOM 931 N N . GLY A 1 116 ? 9.508 11.156 -12.297 1 49.88 116 GLY A N 1
ATOM 932 C CA . GLY A 1 116 ? 8.453 11.945 -12.891 1 49.88 116 GLY A CA 1
ATOM 933 C C . GLY A 1 116 ? 8.688 13.445 -12.781 1 49.88 116 GLY A C 1
ATOM 934 O O . GLY A 1 116 ? 9.688 13.875 -12.203 1 49.88 116 GLY A O 1
ATOM 935 N N . PRO A 1 117 ? 7.738 14.234 -13.672 1 42.03 117 PRO A N 1
ATOM 936 C CA . PRO A 1 117 ? 7.871 15.688 -13.781 1 42.03 117 PRO A CA 1
ATOM 937 C C . PRO A 1 117 ? 7.84 16.391 -12.422 1 42.03 117 PRO A C 1
ATOM 939 O O . PRO A 1 117 ? 7.961 17.609 -12.344 1 42.03 117 PRO A O 1
ATOM 942 N N . LEU A 1 118 ? 7.227 15.852 -11.57 1 42.22 118 LEU A N 1
ATOM 943 C CA . LEU A 1 118 ? 7.176 16.656 -10.352 1 42.22 118 LEU A CA 1
ATOM 944 C C . LEU A 1 118 ? 8.562 17.172 -9.977 1 42.22 118 LEU A C 1
ATOM 946 O O . LEU A 1 118 ? 8.727 17.859 -8.969 1 42.22 118 LEU A O 1
ATOM 950 N N . GLY A 1 119 ? 9.641 16.438 -10.422 1 37.59 119 GLY A N 1
ATOM 951 C CA . GLY A 1 119 ? 10.859 17.219 -10.273 1 37.59 119 GLY A CA 1
ATOM 952 C C . GLY A 1 119 ? 10.812 18.562 -10.984 1 37.59 119 GLY A C 1
ATOM 953 O O . GLY A 1 119 ? 11.164 18.656 -12.164 1 37.59 119 GLY A O 1
ATOM 954 N N . GLY A 1 120 ? 9.781 19.203 -10.984 1 33 120 GLY A N 1
ATOM 955 C CA . GLY A 1 120 ? 9.992 20.516 -11.57 1 33 120 GLY A CA 1
ATOM 956 C C . GLY A 1 120 ? 11.438 20.984 -11.492 1 33 120 GLY A C 1
ATOM 957 O O . GLY A 1 1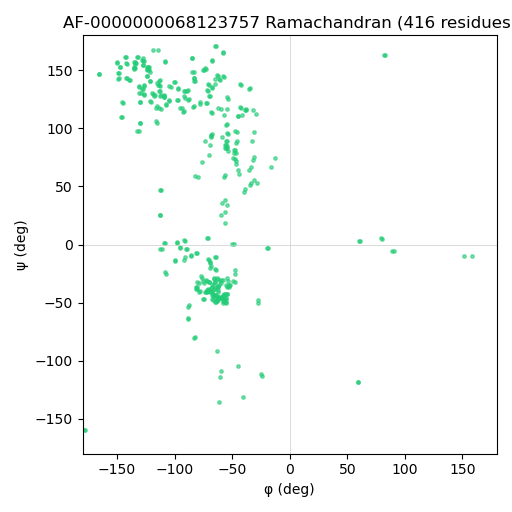20 ? 12.203 20.812 -12.445 1 33 120 GLY A O 1
ATOM 958 N N . GLY A 1 121 ? 11.539 22.203 -10.547 1 32.03 121 GLY A N 1
ATOM 959 C CA . GLY A 1 121 ? 12.734 23 -10.727 1 32.03 121 GLY A CA 1
ATOM 960 C C . GLY A 1 121 ? 14 22.172 -10.852 1 32.03 121 GLY A C 1
ATOM 961 O O . GLY A 1 121 ? 14.547 22.016 -11.953 1 32.03 121 GLY A O 1
ATOM 962 N N . GLY A 1 122 ? 14.758 22.219 -9.68 1 31.73 122 GLY A N 1
ATOM 963 C CA . GLY A 1 122 ? 16.219 22.203 -9.711 1 31.73 122 GLY A CA 1
ATOM 964 C C . GLY A 1 122 ? 16.781 20.938 -10.328 1 31.73 122 GLY A C 1
ATOM 965 O O . GLY A 1 122 ? 16.047 20.062 -10.758 1 31.73 122 GLY A O 1
ATOM 966 N N . VAL A 1 123 ? 17.859 20.328 -9.664 1 31.98 123 VAL A N 1
ATOM 967 C CA . VAL A 1 123 ? 19 19.547 -10.125 1 31.98 123 VAL A CA 1
ATOM 968 C C . VAL A 1 123 ? 18.531 18.188 -10.625 1 31.98 123 VAL A C 1
ATOM 970 O O . VAL A 1 123 ? 17.938 17.406 -9.875 1 31.98 123 VAL A O 1
ATOM 973 N N . LYS A 1 124 ? 17.938 18.031 -11.844 1 39.41 124 LYS A N 1
ATOM 974 C CA . LYS A 1 124 ? 18.078 16.797 -12.609 1 39.41 124 LYS A CA 1
ATOM 975 C C . LYS A 1 124 ? 19.266 15.969 -12.133 1 39.41 124 LYS A C 1
ATOM 977 O O . LYS A 1 124 ? 19.859 15.227 -12.914 1 39.41 124 LYS A O 1
ATOM 982 N N . GLY A 1 125 ? 20.031 16.406 -11.203 1 38.16 125 GLY A N 1
ATOM 983 C CA . GLY A 1 125 ? 21.266 15.688 -10.953 1 38.16 125 GLY A CA 1
ATOM 984 C C . GLY A 1 125 ? 21.062 14.211 -10.688 1 38.16 125 GLY A C 1
ATOM 985 O O . GLY A 1 125 ? 19.984 13.805 -10.219 1 38.16 125 GLY A O 1
ATOM 986 N N . ASP A 1 126 ? 21.672 13.289 -11.328 1 45 126 ASP A N 1
ATOM 987 C CA . ASP A 1 126 ? 22.125 11.93 -11.055 1 45 126 ASP A CA 1
ATOM 988 C C . ASP A 1 126 ? 22.141 11.648 -9.555 1 45 126 ASP A C 1
ATOM 990 O O . ASP A 1 126 ? 22.875 12.289 -8.805 1 45 126 ASP A O 1
ATOM 994 N N . GLY A 1 127 ? 20.859 11.594 -8.812 1 56.03 127 GLY A N 1
ATOM 995 C CA . GLY A 1 127 ? 21.047 11.211 -7.422 1 56.03 127 GLY A CA 1
ATOM 996 C C . GLY A 1 127 ? 19.906 11.625 -6.523 1 56.03 127 GLY A C 1
ATOM 997 O O . GLY A 1 127 ? 19.938 11.391 -5.312 1 56.03 127 GLY A O 1
ATOM 998 N N . VAL A 1 128 ? 18.969 12.484 -7.102 1 63.16 128 VAL A N 1
ATOM 999 C CA . VAL A 1 128 ? 17.953 12.93 -6.145 1 63.16 128 VAL A CA 1
ATOM 1000 C C . VAL A 1 128 ? 16.922 11.828 -5.922 1 63.16 128 VAL A C 1
ATOM 1002 O O . VAL A 1 128 ? 16.406 11.258 -6.883 1 63.16 128 VAL A O 1
ATOM 1005 N N . LEU A 1 129 ? 16.766 11.406 -4.777 1 74.81 129 LEU A N 1
ATOM 1006 C CA . LEU A 1 129 ? 15.867 10.352 -4.336 1 74.81 129 LEU A CA 1
ATOM 1007 C C . LEU A 1 129 ? 14.633 10.938 -3.65 1 74.81 129 LEU A C 1
ATOM 1009 O O . LEU A 1 129 ? 14.727 11.977 -2.988 1 74.81 129 LEU A O 1
ATOM 1013 N N . ASN A 1 130 ? 13.516 10.32 -4.078 1 82.38 130 ASN A N 1
ATOM 1014 C CA . ASN A 1 130 ? 12.273 10.602 -3.361 1 82.38 130 ASN A CA 1
ATOM 1015 C C . ASN A 1 130 ? 12.078 9.648 -2.189 1 82.38 130 ASN A C 1
ATOM 1017 O O . ASN A 1 130 ? 12.344 8.453 -2.309 1 82.38 130 ASN A O 1
ATOM 1021 N N . LEU A 1 131 ? 11.734 10.328 -1.119 1 89.25 131 LEU A N 1
ATOM 1022 C CA . LEU A 1 131 ? 11.312 9.531 0.026 1 89.25 131 LEU A CA 1
ATOM 1023 C C . LEU A 1 131 ? 9.844 9.148 -0.087 1 89.25 131 LEU A C 1
ATOM 1025 O O . LEU A 1 131 ? 8.977 10.023 -0.193 1 89.25 131 LEU A O 1
ATOM 1029 N N . GLU A 1 132 ? 9.594 7.883 -0.145 1 93.38 132 GLU A N 1
ATOM 1030 C CA . GLU A 1 132 ? 8.234 7.352 -0.239 1 93.38 132 GLU A CA 1
ATOM 1031 C C . GLU A 1 132 ? 7.973 6.316 0.852 1 93.38 132 GLU A C 1
ATOM 1033 O O . GLU A 1 132 ? 8.906 5.82 1.485 1 93.38 132 GLU A O 1
ATOM 1038 N N . PHE A 1 133 ? 6.734 6.137 1.136 1 94.69 133 PHE A N 1
ATOM 1039 C CA . PHE A 1 133 ? 6.383 5.051 2.043 1 94.69 133 PHE A CA 1
ATOM 1040 C C . PHE A 1 133 ? 5.02 4.465 1.686 1 94.69 133 PHE A C 1
ATOM 1042 O O . PHE A 1 133 ? 4.199 5.133 1.05 1 94.69 133 PHE A O 1
ATOM 1049 N N . MET A 1 134 ? 4.852 3.201 2.016 1 96.94 134 MET A N 1
ATOM 1050 C CA . MET A 1 134 ? 3.521 2.605 2.119 1 96.94 134 MET A CA 1
ATOM 1051 C C . MET A 1 134 ? 3.207 2.23 3.564 1 96.94 134 MET A C 1
ATOM 1053 O O . MET A 1 134 ? 4.09 1.789 4.301 1 96.94 134 MET A O 1
ATOM 1057 N N . ILE A 1 135 ? 1.988 2.459 3.934 1 97.25 135 ILE A N 1
ATOM 1058 C CA . ILE A 1 135 ? 1.467 2.082 5.242 1 97.25 135 ILE A CA 1
ATOM 1059 C C . ILE A 1 135 ? 0.104 1.411 5.082 1 97.25 135 ILE A C 1
ATOM 1061 O O . ILE A 1 135 ? -0.537 1.537 4.035 1 97.25 135 ILE A O 1
ATOM 1065 N N . TYR A 1 136 ? -0.261 0.628 6.043 1 96.75 136 TYR A N 1
ATOM 1066 C CA . TYR A 1 136 ? -1.615 0.089 6.094 1 96.75 136 TYR A CA 1
ATOM 1067 C C . TYR A 1 136 ? -2.127 0.035 7.527 1 96.75 136 TYR A C 1
ATOM 1069 O O . TYR A 1 136 ? -1.35 0.164 8.477 1 96.75 136 TYR A O 1
ATOM 1077 N N . GLY A 1 137 ? -3.445 -0.058 7.641 1 95.69 137 GLY A N 1
ATOM 1078 C CA . GLY A 1 137 ? -4.07 -0.099 8.953 1 95.69 137 GLY A CA 1
ATOM 1079 C C . GLY A 1 137 ? -5.574 -0.258 8.891 1 95.69 137 GLY A C 1
ATOM 1080 O O . GLY A 1 137 ? -6.109 -0.818 7.93 1 95.69 137 GLY A O 1
ATOM 1081 N N . THR A 1 138 ? -6.156 0.115 9.977 1 94.5 138 THR A N 1
ATOM 1082 C CA . THR A 1 138 ? -7.609 0.116 10.094 1 94.5 138 THR A CA 1
ATOM 1083 C C . THR A 1 138 ? -8.109 1.474 10.578 1 94.5 138 THR A C 1
ATOM 1085 O O . THR A 1 138 ? -7.348 2.264 11.133 1 94.5 138 THR A O 1
ATOM 1088 N N . VAL A 1 139 ? -9.336 1.749 10.227 1 95.31 139 VAL A N 1
ATOM 1089 C CA . VAL A 1 139 ? -9.992 2.943 10.75 1 95.31 139 VAL A CA 1
ATOM 1090 C C . VAL A 1 139 ? -11.359 2.572 11.312 1 95.31 139 VAL A C 1
ATOM 1092 O O . VAL A 1 139 ? -12.148 1.89 10.656 1 95.31 139 VAL A O 1
ATOM 1095 N N . LEU A 1 140 ? -11.562 2.879 12.57 1 95.38 140 LEU A N 1
ATOM 1096 C CA . LEU A 1 140 ? -12.867 2.811 13.219 1 95.38 140 LEU A CA 1
ATOM 1097 C C . LEU A 1 140 ? -13.594 4.148 13.117 1 95.38 140 LEU A C 1
ATOM 1099 O O . LEU A 1 140 ? -13.016 5.195 13.414 1 95.38 140 LEU A O 1
ATOM 1103 N N . TYR A 1 141 ? -14.82 4.113 12.602 1 95.81 141 TYR A N 1
ATOM 1104 C CA . TYR A 1 141 ? -15.547 5.375 12.5 1 95.81 141 TYR A CA 1
ATOM 1105 C C . TYR A 1 141 ? -17.016 5.188 12.836 1 95.81 141 TYR A C 1
ATOM 1107 O O . TYR A 1 141 ? -17.547 4.074 12.734 1 95.81 141 TYR A O 1
ATOM 1115 N N . THR A 1 142 ? -17.641 6.27 13.266 1 97.19 142 THR A N 1
ATOM 1116 C CA . THR A 1 142 ? -19.062 6.305 13.539 1 97.19 142 THR A CA 1
ATOM 1117 C C . THR A 1 142 ? -19.781 7.246 12.57 1 97.19 142 THR A C 1
ATOM 1119 O O . THR A 1 142 ? -19.281 8.336 12.281 1 97.19 142 THR A O 1
ATOM 1122 N N . LEU A 1 143 ? -20.922 6.777 12.094 1 96.56 143 LEU A N 1
ATOM 1123 C CA . LEU A 1 143 ? -21.719 7.59 11.18 1 96.56 143 LEU A CA 1
ATOM 1124 C C . LEU A 1 143 ? -22.578 8.594 11.953 1 96.56 143 LEU A C 1
ATOM 1126 O O . LEU A 1 143 ? -23.156 8.25 12.984 1 96.56 143 LEU A O 1
ATOM 1130 N N . ARG A 1 144 ? -22.656 9.758 11.383 1 96.31 144 ARG A N 1
ATOM 1131 C CA . ARG A 1 144 ? -23.375 10.836 12.055 1 96.31 144 ARG A CA 1
ATOM 1132 C C . ARG A 1 144 ? -24.875 10.531 12.109 1 96.31 144 ARG A C 1
ATOM 1134 O O . ARG A 1 144 ? -25.5 10.68 13.164 1 96.31 144 ARG A O 1
ATOM 1141 N N . GLU A 1 145 ? -25.391 10.07 11.07 1 95.69 145 GLU A N 1
ATOM 1142 C CA . GLU A 1 145 ? -26.828 9.906 10.93 1 95.69 145 GLU A CA 1
ATOM 1143 C C . GLU A 1 145 ? -27.344 8.734 11.766 1 95.69 145 GLU A C 1
ATOM 1145 O O . GLU A 1 145 ? -28.344 8.859 12.477 1 95.69 145 GLU A O 1
ATOM 1150 N N . THR A 1 146 ? -26.625 7.621 11.805 1 95.88 146 THR A N 1
ATOM 1151 C CA . THR A 1 146 ? -27.156 6.402 12.398 1 95.88 146 THR A CA 1
ATOM 1152 C C . THR A 1 146 ? -26.484 6.121 13.742 1 95.88 146 THR A C 1
ATOM 1154 O O . THR A 1 146 ? -27.016 5.355 14.555 1 95.88 146 THR A O 1
ATOM 1157 N N . GLY A 1 147 ? -25.391 6.613 13.828 1 96 147 GLY A N 1
ATOM 1158 C CA . GLY A 1 147 ? -24.609 6.27 15 1 96 147 GLY A CA 1
ATOM 1159 C C . GLY A 1 147 ? -23.922 4.918 14.891 1 96 147 GLY A C 1
ATOM 1160 O O . GLY A 1 147 ? -23.266 4.469 15.836 1 96 147 GLY A O 1
ATOM 1161 N N . LYS A 1 148 ? -24.031 4.32 13.805 1 97.06 148 LYS A N 1
ATOM 1162 C CA . LYS A 1 148 ? -23.438 3.006 13.578 1 97.06 148 LYS A CA 1
ATOM 1163 C C . LYS A 1 148 ? -21.922 3.098 13.5 1 97.06 148 LYS A C 1
ATOM 1165 O O . LYS A 1 148 ? -21.391 4.016 12.875 1 97.06 148 LYS A O 1
ATOM 1170 N N . GLU A 1 149 ? -21.328 2.109 14.172 1 96.38 149 GLU A N 1
ATOM 1171 C CA . GLU A 1 149 ? -19.875 2 14.109 1 96.38 149 GLU A CA 1
ATOM 1172 C C . GLU A 1 149 ? -19.438 0.991 13.055 1 96.38 149 GLU A C 1
ATOM 1174 O O . GLU A 1 149 ? -20 -0.097 12.953 1 96.38 149 GLU A O 1
ATOM 1179 N N . GLU A 1 150 ? -18.469 1.417 12.289 1 93.88 150 GLU A N 1
ATOM 1180 C CA . GLU A 1 150 ? -17.922 0.552 11.25 1 93.88 150 GLU A CA 1
ATOM 1181 C C . GLU A 1 150 ? -16.391 0.59 11.242 1 93.88 150 GLU A C 1
ATOM 1183 O O . GLU A 1 150 ? -15.789 1.544 11.734 1 93.88 150 GLU A O 1
ATOM 1188 N N . LYS A 1 151 ? -15.875 -0.503 10.789 1 93.06 151 LYS A N 1
ATOM 1189 C CA . LYS A 1 151 ? -14.43 -0.623 10.641 1 93.06 151 LYS A CA 1
ATOM 1190 C C . LYS A 1 151 ? -14.047 -0.934 9.195 1 93.06 151 LYS A C 1
ATOM 1192 O O . LYS A 1 151 ? -14.727 -1.721 8.523 1 93.06 151 LYS A O 1
ATOM 1197 N N . MET A 1 152 ? -12.945 -0.284 8.805 1 91.62 152 MET A N 1
ATOM 1198 C CA . MET A 1 152 ? -12.477 -0.524 7.449 1 91.62 152 MET A CA 1
ATOM 1199 C C . MET A 1 152 ? -10.953 -0.64 7.414 1 91.62 152 MET A C 1
ATOM 1201 O O . MET A 1 152 ? -10.258 0.068 8.141 1 91.62 152 MET A O 1
ATOM 1205 N N . ASP A 1 153 ? -10.477 -1.563 6.57 1 92.44 153 ASP A N 1
ATOM 1206 C CA . ASP A 1 153 ? -9.039 -1.647 6.301 1 92.44 153 ASP A CA 1
ATOM 1207 C C . ASP A 1 153 ? -8.633 -0.665 5.203 1 92.44 153 ASP A C 1
ATOM 1209 O O . ASP A 1 153 ? -9.422 -0.361 4.309 1 92.44 153 ASP A O 1
ATOM 1213 N N . TRP A 1 154 ? -7.457 -0.203 5.312 1 94 154 TRP A N 1
ATOM 1214 C CA . TRP A 1 154 ? -6.957 0.735 4.312 1 94 154 TRP A CA 1
ATOM 1215 C C . TRP A 1 154 ? -5.445 0.607 4.156 1 94 154 TRP A C 1
ATOM 1217 O O . TRP A 1 154 ? -4.766 0.069 5.035 1 94 154 TRP A O 1
ATOM 1227 N N . ALA A 1 155 ? -4.902 1.004 3.037 1 96.62 155 ALA A N 1
ATOM 1228 C CA . ALA A 1 155 ? -3.486 1.229 2.75 1 96.62 155 ALA A CA 1
ATOM 1229 C C . ALA A 1 155 ? -3.264 2.609 2.139 1 96.62 155 ALA A C 1
ATOM 1231 O O . ALA A 1 155 ? -4.203 3.23 1.633 1 96.62 155 ALA A O 1
ATOM 1232 N N . ALA A 1 156 ? -2.027 3.057 2.25 1 96.94 156 ALA A N 1
ATOM 1233 C CA . ALA A 1 156 ? -1.737 4.367 1.671 1 96.94 156 ALA A CA 1
ATOM 1234 C C . ALA A 1 156 ? -0.297 4.438 1.171 1 96.94 156 ALA A C 1
ATOM 1236 O O . ALA A 1 156 ? 0.591 3.781 1.72 1 96.94 156 ALA A O 1
ATOM 1237 N N . HIS A 1 157 ? -0.13 5.184 0.156 1 97.38 157 HIS A N 1
ATOM 1238 C CA . HIS A 1 157 ? 1.158 5.516 -0.443 1 97.38 157 HIS A CA 1
ATOM 1239 C C . HIS A 1 157 ? 1.43 7.016 -0.37 1 97.38 157 HIS A C 1
ATOM 1241 O O . HIS A 1 157 ? 0.577 7.824 -0.745 1 97.38 157 HIS A O 1
ATOM 1247 N N . GLY A 1 158 ? 2.609 7.359 0.158 1 96.31 158 GLY A N 1
ATOM 1248 C CA . GLY A 1 158 ? 2.994 8.758 0.247 1 96.31 158 GLY A CA 1
ATOM 1249 C C . GLY A 1 158 ? 4.348 9.047 -0.371 1 96.31 158 GLY A C 1
ATOM 1250 O O . GLY A 1 158 ? 5.281 8.25 -0.236 1 96.31 158 GLY A O 1
ATOM 1251 N N . ILE A 1 159 ? 4.379 10.133 -1.086 1 94.88 159 ILE A N 1
ATOM 1252 C CA . ILE A 1 159 ? 5.629 10.727 -1.539 1 94.88 159 ILE A CA 1
ATOM 1253 C C . ILE A 1 159 ? 5.906 12.008 -0.752 1 94.88 159 ILE A C 1
ATOM 1255 O O . ILE A 1 159 ? 5.105 12.945 -0.777 1 94.88 159 ILE A O 1
ATOM 1259 N N . LEU A 1 160 ? 7.012 11.992 -0.087 1 91.81 160 LEU A N 1
ATOM 1260 C CA . LEU A 1 160 ? 7.375 13.141 0.739 1 91.81 160 LEU A CA 1
ATOM 1261 C C . LEU A 1 160 ? 8.383 14.031 0.021 1 91.81 160 LEU A C 1
ATOM 1263 O O . LEU A 1 160 ? 9.297 13.539 -0.643 1 91.81 160 LEU A O 1
ATOM 1267 N N . VAL A 1 161 ? 8.125 15.32 0.203 1 89.12 161 VAL A N 1
ATOM 1268 C CA . VAL A 1 161 ? 9.062 16.312 -0.304 1 89.12 161 VAL A CA 1
ATOM 1269 C C . VAL A 1 161 ? 9.516 17.219 0.833 1 89.12 161 VAL A C 1
ATOM 1271 O O . VAL A 1 161 ? 8.797 17.406 1.817 1 89.12 161 VAL A O 1
ATOM 1274 N N . ARG A 1 162 ? 10.711 17.688 0.664 1 84.31 162 ARG A N 1
ATOM 1275 C CA . ARG A 1 162 ? 11.227 18.609 1.683 1 84.31 162 ARG A CA 1
ATOM 1276 C C . ARG A 1 162 ? 10.453 19.922 1.674 1 84.31 162 ARG A C 1
ATOM 1278 O O . ARG A 1 162 ? 10.133 20.453 0.608 1 84.31 162 ARG A O 1
ATOM 1285 N N . ARG A 1 163 ? 10.141 20.312 2.859 1 83.12 163 ARG A N 1
ATOM 1286 C CA . ARG A 1 163 ? 9.445 21.578 3.029 1 83.12 163 ARG A CA 1
ATOM 1287 C C . ARG A 1 163 ? 10.352 22.75 2.688 1 83.12 163 ARG A C 1
ATOM 1289 O O . ARG A 1 163 ? 11.539 22.75 3.027 1 83.12 163 ARG A O 1
ATOM 1296 N N . GLU A 1 164 ? 9.859 23.688 1.768 1 69.12 164 GLU A N 1
ATOM 1297 C CA . GLU A 1 164 ? 10.594 24.922 1.551 1 69.12 164 GLU A CA 1
ATOM 1298 C C . GLU A 1 164 ? 10.531 25.828 2.781 1 69.12 164 GLU A C 1
ATOM 1300 O O . GLU A 1 164 ? 9.461 26.062 3.334 1 69.12 164 GLU A O 1
ATOM 1305 N N . LEU A 1 165 ? 11.516 25.719 3.637 1 55.56 165 LEU A N 1
ATOM 1306 C CA . LEU A 1 165 ? 11.492 26.609 4.801 1 55.56 165 LEU A CA 1
ATOM 1307 C C . LEU A 1 165 ? 11.406 28.062 4.375 1 55.56 165 LEU A C 1
ATOM 1309 O O . LEU A 1 165 ? 12.047 28.469 3.4 1 55.56 165 LEU A O 1
ATOM 1313 N N . GLU A 1 166 ? 10.312 28.594 4.48 1 50.31 166 GLU A N 1
ATOM 1314 C CA . GLU A 1 166 ? 10.297 30.031 4.258 1 50.31 166 GLU A CA 1
ATOM 1315 C C . GLU A 1 166 ? 11.484 30.719 4.93 1 50.31 166 GLU A C 1
ATOM 1317 O O . GLU A 1 166 ? 12 30.219 5.938 1 50.31 166 GLU A O 1
ATOM 1322 N N . ASP A 1 167 ? 12.07 31.625 4.254 1 48.22 167 ASP A N 1
ATOM 1323 C CA . ASP A 1 167 ? 13.148 32.469 4.742 1 48.22 167 ASP A CA 1
ATOM 1324 C C . ASP A 1 167 ? 13.07 32.656 6.258 1 48.22 167 ASP A C 1
ATOM 1326 O O . ASP A 1 167 ? 14.094 32.688 6.938 1 48.22 167 ASP A O 1
ATOM 1330 N N . GLY A 1 168 ? 11.969 32.969 6.836 1 44.25 168 GLY A N 1
ATOM 1331 C CA . GLY A 1 168 ? 11.852 33.375 8.227 1 44.25 168 GLY A CA 1
ATOM 1332 C C . GLY A 1 168 ? 11.852 32.219 9.203 1 44.25 168 GLY A C 1
ATOM 1333 O O . GLY A 1 168 ? 12.117 32.406 10.398 1 44.25 168 GLY A O 1
ATOM 1334 N N . GLU A 1 169 ? 11.359 31.062 8.906 1 46.69 169 GLU A N 1
ATOM 1335 C CA . GLU A 1 169 ? 11.344 29.906 9.789 1 46.69 169 GLU A CA 1
ATOM 1336 C C . GLU A 1 169 ? 12.742 29.328 9.977 1 46.69 169 GLU A C 1
ATOM 1338 O O . GLU A 1 169 ? 13.047 28.75 11.023 1 46.69 169 GLU A O 1
ATOM 1343 N N . GLU A 1 170 ? 13.477 29.266 9.07 1 44.16 170 GLU A N 1
ATOM 1344 C CA . GLU A 1 170 ? 14.883 28.969 9.273 1 44.16 170 GLU A CA 1
ATOM 1345 C C . GLU A 1 170 ? 15.508 29.891 10.32 1 44.16 170 GLU A C 1
ATOM 1347 O O . GLU A 1 170 ? 16.375 29.469 11.094 1 44.16 170 GLU A O 1
ATOM 1352 N N . LYS A 1 171 ? 15.047 31.125 10.336 1 41.78 171 LYS A N 1
ATOM 1353 C CA . LYS A 1 171 ? 15.586 32.094 11.273 1 41.78 171 LYS A CA 1
ATOM 1354 C C . LYS A 1 171 ? 15.109 31.797 12.695 1 41.78 171 LYS A C 1
ATOM 1356 O O . LYS A 1 171 ? 15.812 32.125 13.664 1 41.78 171 LYS A O 1
ATOM 1361 N N . MET A 1 172 ? 13.922 31.219 12.898 1 39.31 172 MET A N 1
ATOM 1362 C CA . MET A 1 172 ? 13.422 31 14.25 1 39.31 172 MET A CA 1
ATOM 1363 C C . MET A 1 172 ? 14.086 29.781 14.883 1 39.31 172 MET A C 1
ATOM 1365 O O . MET A 1 172 ? 14.094 29.641 16.109 1 39.31 172 MET A O 1
ATOM 1369 N N . LYS A 1 173 ? 14.281 28.734 14.18 1 44.16 173 LYS A N 1
ATOM 1370 C CA . LYS A 1 173 ? 14.984 27.609 14.797 1 44.16 173 LYS A CA 1
ATOM 1371 C C . LYS A 1 173 ? 16.375 28.016 15.25 1 44.16 173 LYS A C 1
ATOM 1373 O O . LYS A 1 173 ? 16.984 27.359 16.094 1 44.16 173 LYS A O 1
ATOM 1378 N N . LYS A 1 174 ? 17 28.844 14.625 1 42.5 174 LYS A N 1
ATOM 1379 C CA . LYS A 1 174 ? 18.281 29.328 15.102 1 42.5 174 LYS A CA 1
ATOM 1380 C C . LYS A 1 174 ? 18.141 30.109 16.406 1 42.5 174 LYS A C 1
ATOM 1382 O O . LYS A 1 174 ? 19.062 30.172 17.203 1 42.5 174 LYS A O 1
ATOM 1387 N N . LYS A 1 175 ? 17.016 30.859 16.578 1 40.25 175 LYS A N 1
ATOM 1388 C CA . LYS A 1 175 ? 16.844 31.672 17.781 1 40.25 175 LYS A CA 1
ATOM 1389 C C . LYS A 1 175 ? 16.344 30.828 18.938 1 40.25 175 LYS A C 1
ATOM 1391 O O . LYS A 1 175 ? 16.516 31.203 20.109 1 40.25 175 LYS A O 1
ATOM 1396 N N . GLU A 1 176 ? 15.445 29.812 18.656 1 39.31 176 GLU A N 1
ATOM 1397 C CA . GLU A 1 176 ? 14.961 29.047 19.812 1 39.31 176 GLU A CA 1
ATOM 1398 C C . GLU A 1 176 ? 16.078 28.188 20.406 1 39.31 176 GLU A C 1
ATOM 1400 O O . GLU A 1 176 ? 15.883 27.562 21.453 1 39.31 176 GLU A O 1
ATOM 1405 N N . GLY A 1 177 ? 17.188 27.844 19.734 1 39.31 177 GLY A N 1
ATOM 1406 C CA . GLY A 1 177 ? 18.266 27.344 20.562 1 39.31 177 GLY A CA 1
ATOM 1407 C C . GLY A 1 177 ? 18.641 28.266 21.703 1 39.31 177 GLY A C 1
ATOM 1408 O O . GLY A 1 177 ? 19.438 27.906 22.562 1 39.31 177 GLY A O 1
ATOM 1409 N N . GLY A 1 178 ? 18.594 29.672 21.5 1 36.97 178 GLY A N 1
ATOM 1410 C CA . GLY A 1 178 ? 19.062 30.469 22.609 1 36.97 178 GLY A CA 1
ATOM 1411 C C . GLY A 1 178 ? 18.016 30.688 23.688 1 36.97 178 GLY A C 1
ATOM 1412 O O . GLY A 1 178 ? 18.328 30.656 24.875 1 36.97 178 GLY A O 1
ATOM 1413 N N . GLY A 1 179 ? 16.984 31.641 23.578 1 36.34 179 GLY A N 1
ATOM 1414 C CA . GLY A 1 179 ? 16.328 32.281 24.703 1 36.34 179 GLY A CA 1
ATOM 1415 C C . GLY A 1 179 ? 15.133 31.5 25.219 1 36.34 179 GLY A C 1
ATOM 1416 O O . GLY A 1 179 ? 14.469 30.781 24.453 1 36.34 179 GLY A O 1
ATOM 1417 N N . ARG A 1 180 ? 15.055 31.094 26.672 1 34.91 180 ARG A N 1
ATOM 1418 C CA . ARG A 1 180 ? 14.211 30.484 27.688 1 34.91 180 ARG A CA 1
ATOM 1419 C C . ARG A 1 180 ? 12.82 31.094 27.688 1 34.91 180 ARG A C 1
ATOM 1421 O O . ARG A 1 180 ? 12.055 30.891 28.641 1 34.91 180 ARG A O 1
ATOM 1428 N N . GLY A 1 181 ? 12.383 32.125 26.812 1 32.88 181 GLY A N 1
ATOM 1429 C CA . GLY A 1 181 ? 11.203 32.812 27.297 1 32.88 181 GLY A CA 1
ATOM 1430 C C . GLY A 1 181 ? 9.977 31.938 27.375 1 32.88 181 GLY A C 1
ATOM 1431 O O . GLY A 1 181 ? 9.93 30.891 26.734 1 32.88 181 GLY A O 1
ATOM 1432 N N . SER A 1 182 ? 9.109 32.031 28.484 1 32.97 182 SER A N 1
ATOM 1433 C CA . SER A 1 182 ? 7.891 31.516 29.094 1 32.97 182 SER A CA 1
ATOM 1434 C C . SER A 1 182 ? 6.703 31.656 28.141 1 32.97 182 SER A C 1
ATOM 1436 O O . SER A 1 182 ? 5.973 32.625 28.203 1 32.97 182 SER A O 1
ATOM 1438 N N . SER A 1 183 ? 6.762 31.828 26.891 1 31.23 183 SER A N 1
ATOM 1439 C CA . SER A 1 183 ? 5.543 32.281 26.234 1 31.23 183 SER A CA 1
ATOM 1440 C C . SER A 1 183 ? 4.367 31.375 26.531 1 31.23 183 SER A C 1
ATOM 1442 O O . SER A 1 183 ? 4.555 30.172 26.766 1 31.23 183 SER A O 1
ATOM 1444 N N . ASP A 1 184 ? 3.311 31.875 27.203 1 32.97 184 ASP A N 1
ATOM 1445 C CA . ASP A 1 184 ? 1.933 31.438 27.391 1 32.97 184 ASP A CA 1
ATOM 1446 C C . ASP A 1 184 ? 1.424 30.703 26.141 1 32.97 184 ASP A C 1
ATOM 1448 O O . ASP A 1 184 ? 1.466 31.234 25.047 1 32.97 184 ASP A O 1
ATOM 1452 N N . GLY A 1 185 ? 1.608 29.5 26.078 1 32.69 185 GLY A N 1
ATOM 1453 C CA . GLY A 1 185 ? 1.482 28.484 25.031 1 32.69 185 GLY A CA 1
ATOM 1454 C C . GLY A 1 185 ? 0.08 28.391 24.469 1 32.69 185 GLY A C 1
ATOM 1455 O O . GLY A 1 185 ? -0.73 27.594 24.938 1 32.69 185 GLY A O 1
ATOM 1456 N N . LYS A 1 186 ? -0.6 29.594 24.375 1 33.81 186 LYS A N 1
ATOM 1457 C CA . LYS A 1 186 ? -1.791 29.344 23.562 1 33.81 186 LYS A CA 1
ATOM 1458 C C . LYS A 1 186 ? -1.488 28.375 22.406 1 33.81 186 LYS A C 1
ATOM 1460 O O . LYS A 1 186 ? -0.444 28.484 21.766 1 33.81 186 LYS A O 1
ATOM 1465 N N . ALA A 1 187 ? -2.129 27.219 22.453 1 36.84 187 ALA A N 1
ATOM 1466 C CA . ALA A 1 187 ? -2.096 26.172 21.453 1 36.84 187 ALA A CA 1
ATOM 1467 C C . ALA A 1 187 ? -2.111 26.766 20.031 1 36.84 187 ALA A C 1
ATOM 1469 O O . ALA A 1 187 ? -3.164 27.156 19.531 1 36.84 187 ALA A O 1
ATOM 1470 N N . SER A 1 188 ? -1.393 27.75 19.656 1 37.62 188 SER A N 1
ATOM 1471 C CA . SER A 1 188 ? -1.172 28.25 18.312 1 37.62 188 SER A CA 1
ATOM 1472 C C . SER A 1 188 ? -1.22 27.125 17.281 1 37.62 188 SER A C 1
ATOM 1474 O O . SER A 1 188 ? -0.799 26 17.578 1 37.62 188 SER A O 1
ATOM 1476 N N . ALA A 1 189 ? -2.146 27.078 16.344 1 47.56 189 ALA A N 1
ATOM 1477 C CA . ALA A 1 189 ? -2.383 26.125 15.273 1 47.56 189 ALA A CA 1
ATOM 1478 C C . ALA A 1 189 ? -1.071 25.516 14.781 1 47.56 189 ALA A C 1
ATOM 1480 O O . ALA A 1 189 ? -0.314 26.156 14.055 1 47.56 189 ALA A O 1
ATOM 1481 N N . ARG A 1 190 ? -0.323 24.953 15.648 1 63.22 190 ARG A N 1
ATOM 1482 C CA . ARG A 1 190 ? 0.989 24.406 15.32 1 63.22 190 ARG A CA 1
ATOM 1483 C C . ARG A 1 190 ? 0.929 23.547 14.062 1 63.22 190 ARG A C 1
ATOM 1485 O O . ARG A 1 190 ? 0.066 22.672 13.938 1 63.22 190 ARG A O 1
ATOM 1492 N N . GLY A 1 191 ? 1.288 24.141 12.969 1 79.69 191 GLY A N 1
ATOM 1493 C CA . GLY A 1 191 ? 1.432 23.469 11.68 1 79.69 191 GLY A CA 1
ATOM 1494 C C . GLY A 1 191 ? 2.428 22.328 11.711 1 79.69 191 GLY A C 1
ATOM 1495 O O . GLY A 1 191 ? 2.957 21.984 12.766 1 79.69 191 GLY A O 1
ATOM 1496 N N . ASN A 1 192 ? 2.373 21.578 10.766 1 86.62 192 ASN A N 1
ATOM 1497 C CA . ASN A 1 192 ? 3.377 20.547 10.562 1 86.62 192 ASN A CA 1
ATOM 1498 C C . ASN A 1 192 ? 4.785 21.062 10.836 1 86.62 192 ASN A C 1
ATOM 1500 O O . ASN A 1 192 ? 5.215 22.047 10.227 1 86.62 192 ASN A O 1
ATOM 1504 N N . THR A 1 193 ? 5.52 20.5 11.844 1 82.88 193 THR A N 1
ATOM 1505 C CA . THR A 1 193 ? 6.867 20.938 12.188 1 82.88 193 THR A CA 1
ATOM 1506 C C . THR A 1 193 ? 7.91 20.031 11.547 1 82.88 193 THR A C 1
ATOM 1508 O O . THR A 1 193 ? 9.117 20.234 11.711 1 82.88 193 THR A O 1
ATOM 1511 N N . SER A 1 194 ? 7.438 19.094 10.828 1 84.81 194 SER A N 1
ATOM 1512 C CA . SER A 1 194 ? 8.352 18.172 10.156 1 84.81 194 SER A CA 1
ATOM 1513 C C . SER A 1 194 ? 9.023 18.844 8.961 1 84.81 194 SER A C 1
ATOM 1515 O O . SER A 1 194 ? 8.477 19.766 8.367 1 84.81 194 SER A O 1
ATOM 1517 N N . PRO A 1 195 ? 10.242 18.391 8.68 1 86.81 195 PRO A N 1
ATOM 1518 C CA . PRO A 1 195 ? 10.891 18.922 7.473 1 86.81 195 PRO A CA 1
ATOM 1519 C C . PRO A 1 195 ? 10.258 18.391 6.188 1 86.81 195 PRO A C 1
ATOM 1521 O O . PRO A 1 195 ? 10.688 18.75 5.09 1 86.81 195 PRO A O 1
ATOM 1524 N N . PHE A 1 196 ? 9.156 17.641 6.34 1 89.81 196 PHE A N 1
ATOM 1525 C CA . PHE A 1 196 ? 8.555 17.031 5.16 1 89.81 196 PHE A CA 1
ATOM 1526 C C . PHE A 1 196 ? 7.094 17.453 5.023 1 89.81 196 PHE A C 1
ATOM 1528 O O . PHE A 1 196 ? 6.449 17.812 6.012 1 89.81 196 PHE A O 1
ATOM 1535 N N . VAL A 1 197 ? 6.684 17.469 3.758 1 93.62 197 VAL A N 1
ATOM 1536 C CA . VAL A 1 197 ? 5.266 17.531 3.414 1 93.62 197 VAL A CA 1
ATOM 1537 C C . VAL A 1 197 ? 4.945 16.469 2.363 1 93.62 197 VAL A C 1
ATOM 1539 O O . VAL A 1 197 ? 5.84 15.977 1.679 1 93.62 197 VAL A O 1
ATOM 1542 N N . PHE A 1 198 ? 3.682 16.172 2.266 1 95.75 198 PHE A N 1
ATOM 1543 C CA . PHE A 1 198 ? 3.246 15.312 1.176 1 95.75 198 PHE A CA 1
ATOM 1544 C C . PHE A 1 198 ? 3.309 16.047 -0.157 1 95.75 198 PHE A C 1
ATOM 1546 O O . PHE A 1 198 ? 2.727 17.125 -0.305 1 95.75 198 PHE A O 1
ATOM 1553 N N . GLY A 1 199 ? 4.066 15.5 -1.079 1 94.31 199 GLY A N 1
ATOM 1554 C CA . GLY A 1 199 ? 3.852 15.883 -2.465 1 94.31 199 GLY A CA 1
ATOM 1555 C C . GLY A 1 199 ? 2.695 15.141 -3.115 1 94.31 199 GLY A C 1
ATOM 1556 O O . GLY A 1 199 ? 1.955 15.719 -3.914 1 94.31 199 GLY A O 1
ATOM 1557 N N . ARG A 1 200 ? 2.586 13.891 -2.764 1 96.19 200 ARG A N 1
ATOM 1558 C CA . ARG A 1 200 ? 1.482 13.039 -3.186 1 96.19 200 ARG A CA 1
ATOM 1559 C C . ARG A 1 200 ? 1.059 12.094 -2.061 1 96.19 200 ARG A C 1
ATOM 1561 O O . ARG A 1 200 ? 1.896 11.625 -1.288 1 96.19 200 ARG A O 1
ATOM 1568 N N . TYR A 1 201 ? -0.215 11.906 -2.047 1 96.94 201 TYR A N 1
ATOM 1569 C CA . TYR A 1 201 ? -0.788 11.008 -1.051 1 96.94 201 TYR A CA 1
ATOM 1570 C C . TYR A 1 201 ? -1.991 10.258 -1.617 1 96.94 201 TYR A C 1
ATOM 1572 O O . TYR A 1 201 ? -2.934 10.883 -2.117 1 96.94 201 TYR A O 1
ATOM 1580 N N . ARG A 1 202 ? -1.912 8.953 -1.577 1 96.31 202 ARG A N 1
ATOM 1581 C CA . ARG A 1 202 ? -2.998 8.133 -2.105 1 96.31 202 ARG A CA 1
ATOM 1582 C C . ARG A 1 202 ? -3.455 7.102 -1.078 1 96.31 202 ARG A C 1
ATOM 1584 O O . ARG A 1 202 ? -2.633 6.406 -0.479 1 96.31 202 ARG A O 1
ATOM 1591 N N . VAL A 1 203 ? -4.738 7.004 -0.937 1 95.56 203 VAL A N 1
ATOM 1592 C CA . VAL A 1 203 ? -5.328 6.027 -0.025 1 95.56 203 VAL A CA 1
ATOM 1593 C C . VAL A 1 203 ? -6.094 4.973 -0.82 1 95.56 203 VAL A C 1
ATOM 1595 O O . VAL A 1 203 ? -6.848 5.305 -1.738 1 95.56 203 VAL A O 1
ATOM 1598 N N . TYR A 1 204 ? -5.848 3.754 -0.488 1 93.06 204 TYR A N 1
ATOM 1599 C CA . TYR A 1 204 ? -6.566 2.598 -1.014 1 93.06 204 TYR A CA 1
ATOM 1600 C C . TYR A 1 204 ? -7.527 2.037 0.025 1 93.06 204 TYR A C 1
ATOM 1602 O O . TYR A 1 204 ? -7.129 1.734 1.152 1 93.06 204 TYR A O 1
ATOM 1610 N N . LEU A 1 205 ? -8.781 1.96 -0.371 1 85.06 205 LEU A N 1
ATOM 1611 C CA . LEU A 1 205 ? -9.805 1.532 0.578 1 85.06 205 LEU A CA 1
ATOM 1612 C C . LEU A 1 205 ? -10.312 0.135 0.238 1 85.06 205 LEU A C 1
ATOM 1614 O O . LEU A 1 205 ? -10.43 -0.218 -0.938 1 85.06 205 LEU A O 1
ATOM 1618 N N . SER A 1 206 ? -10.312 -0.757 1.216 1 71.06 206 SER A N 1
ATOM 1619 C CA . SER A 1 206 ? -10.984 -2.031 0.968 1 71.06 206 SER A CA 1
ATOM 1620 C C . SER A 1 206 ? -12.492 -1.85 0.851 1 71.06 206 SER A C 1
ATOM 1622 O O . SER A 1 206 ? -13.055 -0.927 1.439 1 71.06 206 SER A O 1
ATOM 1624 N N . SER A 1 207 ? -13.211 -2.07 -0.321 1 53.88 207 SER A N 1
ATOM 1625 C CA . SER A 1 207 ? -14.633 -1.838 -0.572 1 53.88 207 SER A CA 1
ATOM 1626 C C . SER A 1 207 ? -15.469 -2.125 0.671 1 53.88 207 SER A C 1
ATOM 1628 O O . SER A 1 207 ? -15.516 -3.262 1.144 1 53.88 207 SER A O 1
ATOM 1630 N N . GLY A 1 208 ? -15.375 -1.766 1.785 1 35.97 208 GLY A N 1
ATOM 1631 C CA . GLY A 1 208 ? -16.484 -2.02 2.684 1 35.97 208 GLY A CA 1
ATOM 1632 C C . GLY A 1 208 ? -17.75 -1.296 2.275 1 35.97 208 GLY A C 1
ATOM 1633 O O . GLY A 1 208 ? -18.812 -1.912 2.16 1 35.97 208 GLY A O 1
ATOM 1634 N N . VAL A 1 209 ? -18.078 0.014 2.783 1 27.66 209 VAL A N 1
ATOM 1635 C CA . VAL A 1 209 ? -19.328 0.672 3.148 1 27.66 209 VAL A CA 1
ATOM 1636 C C . VAL A 1 209 ? -20 1.228 1.896 1 27.66 209 VAL A C 1
ATOM 1638 O O . VAL A 1 209 ? -19.453 2.098 1.219 1 27.66 209 VAL A O 1
ATOM 1641 N N . GLU A 1 210 ? -20.344 0.579 0.913 1 26.12 210 GLU A N 1
ATOM 1642 C CA . GLU A 1 210 ? -21.531 1.247 0.388 1 26.12 210 GLU A CA 1
ATOM 1643 C C . GLU A 1 210 ? -22.531 1.548 1.499 1 26.12 210 GLU A C 1
ATOM 1645 O O . GLU A 1 210 ? -22.703 0.742 2.414 1 26.12 210 GLU A O 1
ATOM 1650 N N . MET B 1 1 ? -20.219 31.859 -43.156 1 25.73 1 MET B N 1
ATOM 1651 C CA . MET B 1 1 ? -20.547 30.641 -42.438 1 25.73 1 MET B CA 1
ATOM 1652 C C . MET B 1 1 ? -19.312 30.078 -41.75 1 25.73 1 MET B C 1
ATOM 1654 O O . MET B 1 1 ? -18.453 29.484 -42.375 1 25.73 1 MET B O 1
ATOM 1658 N N . LEU B 1 2 ? -18.781 30.688 -40.719 1 30.48 2 LEU B N 1
ATOM 1659 C CA . LEU B 1 2 ? -17.5 30.531 -40.031 1 30.48 2 LEU B CA 1
ATOM 1660 C C . LEU B 1 2 ? -17.484 29.25 -39.188 1 30.48 2 LEU B C 1
ATOM 1662 O O . LEU B 1 2 ? -18.297 29.094 -38.281 1 30.48 2 LEU B O 1
ATOM 1666 N N . THR B 1 3 ? -17.062 28.109 -39.781 1 29.2 3 THR B N 1
ATOM 1667 C CA . THR B 1 3 ? -16.953 26.781 -39.156 1 29.2 3 THR B CA 1
ATOM 1668 C C . THR B 1 3 ? -16.031 26.812 -37.969 1 29.2 3 THR B C 1
ATOM 1670 O O . THR B 1 3 ? -14.859 27.203 -38.062 1 29.2 3 THR B O 1
ATOM 1673 N N . HIS B 1 4 ? -16.547 27.031 -36.75 1 30.19 4 HIS B N 1
ATOM 1674 C CA . HIS B 1 4 ? -15.859 26.953 -35.469 1 30.19 4 HIS B CA 1
ATOM 1675 C C . HIS B 1 4 ? -15.203 25.594 -35.281 1 30.19 4 HIS B C 1
ATOM 1677 O O . HIS B 1 4 ? -15.891 24.562 -35.312 1 30.19 4 HIS B O 1
ATOM 1683 N N . HIS B 1 5 ? -13.977 25.453 -35.719 1 28.02 5 HIS B N 1
ATOM 1684 C CA . HIS B 1 5 ? -13.141 24.297 -35.438 1 28.02 5 HIS B CA 1
ATOM 1685 C C . HIS B 1 5 ? -13.023 24.062 -33.938 1 28.02 5 HIS B C 1
ATOM 1687 O O . HIS B 1 5 ? -12.523 24.906 -33.188 1 28.02 5 HIS B O 1
ATOM 1693 N N . ILE B 1 6 ? -13.984 23.406 -33.344 1 27.73 6 ILE B N 1
ATOM 1694 C CA . ILE B 1 6 ? -13.914 22.969 -31.953 1 27.73 6 ILE B CA 1
ATOM 1695 C C . ILE B 1 6 ? -12.672 22.109 -31.75 1 27.73 6 ILE B C 1
ATOM 1697 O O . ILE B 1 6 ? -12.531 21.047 -32.375 1 27.73 6 ILE B O 1
ATOM 1701 N N . MET B 1 7 ? -11.484 22.688 -31.484 1 24.66 7 MET B N 1
ATOM 1702 C CA . MET B 1 7 ? -10.258 21.969 -31.125 1 24.66 7 MET B CA 1
ATOM 1703 C C . MET B 1 7 ? -10.492 21.047 -29.938 1 24.66 7 MET B C 1
ATOM 1705 O O . MET B 1 7 ? -10.992 21.484 -28.906 1 24.66 7 MET B O 1
ATOM 1709 N N . ASP B 1 8 ? -10.797 19.75 -30.125 1 24.88 8 ASP B N 1
ATOM 1710 C CA . ASP B 1 8 ? -10.852 18.641 -29.188 1 24.88 8 ASP B CA 1
ATOM 1711 C C . ASP B 1 8 ? -9.594 18.578 -28.328 1 24.88 8 ASP B C 1
ATOM 1713 O O . ASP B 1 8 ? -8.492 18.406 -28.844 1 24.88 8 ASP B O 1
ATOM 1717 N N . SER B 1 9 ? -9.477 19.344 -27.281 1 27.55 9 SER B N 1
ATOM 1718 C CA . SER B 1 9 ? -8.398 19.234 -26.312 1 27.55 9 SER B CA 1
ATOM 1719 C C . SER B 1 9 ? -8.32 17.828 -25.734 1 27.55 9 SER B C 1
ATOM 1721 O O . SER B 1 9 ? -9.219 17.406 -25 1 27.55 9 SER B O 1
ATOM 1723 N N . GLN B 1 10 ? -7.672 16.875 -26.391 1 24.2 10 GLN B N 1
ATOM 1724 C CA . GLN B 1 10 ? -7.25 15.578 -25.875 1 24.2 10 GLN B CA 1
ATOM 1725 C C . GLN B 1 10 ? -6.578 15.727 -24.516 1 24.2 10 GLN B C 1
ATOM 1727 O O . GLN B 1 10 ? -5.57 16.422 -24.391 1 24.2 10 GLN B O 1
ATOM 1732 N N . THR B 1 11 ? -7.25 15.727 -23.438 1 26.64 11 THR B N 1
ATOM 1733 C CA . THR B 1 11 ? -6.727 15.648 -22.078 1 26.64 11 THR B CA 1
ATOM 1734 C C . THR B 1 11 ? -5.738 14.5 -21.953 1 26.64 11 THR B C 1
ATOM 1736 O O . THR B 1 11 ? -6.121 13.328 -22.047 1 26.64 11 THR B O 1
ATOM 1739 N N . GLN B 1 12 ? -4.5 14.555 -22.453 1 25.61 12 GLN B N 1
ATOM 1740 C CA . GLN B 1 12 ? -3.391 13.648 -22.188 1 25.61 12 GLN B CA 1
ATOM 1741 C C . GLN B 1 12 ? -3.225 13.414 -20.688 1 25.61 12 GLN B C 1
ATOM 1743 O O . GLN B 1 12 ? -2.922 14.352 -19.938 1 25.61 12 GLN B O 1
ATOM 1748 N N . THR B 1 13 ? -4.02 12.602 -20.109 1 29.14 13 THR B N 1
ATOM 1749 C CA . THR B 1 13 ? -3.699 12.125 -18.766 1 29.14 13 THR B CA 1
ATOM 1750 C C . THR B 1 13 ? -2.24 11.688 -18.688 1 29.14 13 THR B C 1
ATOM 1752 O O . THR B 1 13 ? -1.817 10.773 -19.391 1 29.14 13 THR B O 1
ATOM 1755 N N . HIS B 1 14 ? -1.369 12.594 -18.719 1 29.22 14 HIS B N 1
ATOM 1756 C CA . HIS B 1 14 ? 0.041 12.328 -18.453 1 29.22 14 HIS B CA 1
ATOM 1757 C C . HIS B 1 14 ? 0.216 11.438 -17.234 1 29.22 14 HIS B C 1
ATOM 1759 O O . HIS B 1 14 ? 0.079 11.898 -16.094 1 29.22 14 HIS B O 1
ATOM 1765 N N . GLY B 1 15 ? -0.246 10.211 -17.234 1 31.03 15 GLY B N 1
ATOM 1766 C CA . GLY B 1 15 ? 0.149 9.25 -16.219 1 31.03 15 GLY B CA 1
ATOM 1767 C C . GLY B 1 15 ? 1.642 9.25 -15.938 1 31.03 15 GLY B C 1
ATOM 1768 O O . GLY B 1 15 ? 2.441 9.531 -16.828 1 31.03 15 GLY B O 1
ATOM 1769 N N . ASP B 1 16 ? 2.074 9.672 -14.844 1 36.22 16 ASP B N 1
ATOM 1770 C CA . ASP B 1 16 ? 3.445 9.516 -14.367 1 36.22 16 ASP B CA 1
ATOM 1771 C C . ASP B 1 16 ? 4.059 8.211 -14.867 1 36.22 16 ASP B C 1
ATOM 1773 O O . ASP B 1 16 ? 3.627 7.125 -14.477 1 36.22 16 ASP B O 1
ATOM 1777 N N . GLN B 1 17 ? 4.395 8.086 -16.094 1 33.75 17 GLN B N 1
ATOM 1778 C CA . GLN B 1 17 ? 5.004 6.926 -16.734 1 33.75 17 GLN B CA 1
ATOM 1779 C C . GLN B 1 17 ? 6.305 6.535 -16.047 1 33.75 17 GLN B C 1
ATOM 1781 O O . GLN B 1 17 ? 7.355 7.137 -16.297 1 33.75 17 GLN B O 1
ATOM 1786 N N . ASP B 1 18 ? 6.312 6.234 -14.789 1 42.53 18 ASP B N 1
ATOM 1787 C CA . ASP B 1 18 ? 7.477 5.484 -14.328 1 42.53 18 ASP B CA 1
ATOM 1788 C C . ASP B 1 18 ? 7.926 4.465 -15.367 1 42.53 18 ASP B C 1
ATOM 1790 O O . ASP B 1 18 ? 7.102 3.922 -16.109 1 42.53 18 ASP B O 1
ATOM 1794 N N . GLN B 1 19 ? 9.086 4.66 -15.859 1 43.62 19 GLN B N 1
ATOM 1795 C CA . GLN B 1 19 ? 9.664 3.713 -16.812 1 43.62 19 GLN B CA 1
ATOM 1796 C C . GLN B 1 19 ? 9.258 2.279 -16.469 1 43.62 19 GLN B C 1
ATOM 1798 O O . GLN B 1 19 ? 9.797 1.678 -15.539 1 43.62 19 GLN B O 1
ATOM 1803 N N . GLN B 1 20 ? 8.055 2.049 -16.562 1 53.44 20 GLN B N 1
ATOM 1804 C CA . GLN B 1 20 ? 7.508 0.721 -16.312 1 53.44 20 GLN B CA 1
ATOM 1805 C C . GLN B 1 20 ? 8.102 -0.316 -17.25 1 53.44 20 GLN B C 1
ATOM 1807 O O . GLN B 1 20 ? 8.305 -0.037 -18.438 1 53.44 20 GLN B O 1
ATOM 1812 N N . ASN B 1 21 ? 8.781 -1.255 -16.703 1 64.25 21 ASN B N 1
ATOM 1813 C CA . ASN B 1 21 ? 9.172 -2.449 -17.438 1 64.25 21 ASN B CA 1
ATOM 1814 C C . ASN B 1 21 ? 8.109 -2.861 -18.453 1 64.25 21 ASN B C 1
ATOM 1816 O O . ASN B 1 21 ? 6.914 -2.688 -18.203 1 64.25 21 ASN B O 1
ATOM 1820 N N . PRO B 1 22 ? 8.547 -3.152 -19.578 1 70.44 22 PRO B N 1
ATOM 1821 C CA . PRO B 1 22 ? 7.629 -3.486 -20.672 1 70.44 22 PRO B CA 1
ATOM 1822 C C . PRO B 1 22 ? 6.582 -4.52 -20.266 1 70.44 22 PRO B C 1
ATOM 1824 O O . PRO B 1 22 ? 5.465 -4.512 -20.797 1 70.44 22 PRO B O 1
ATOM 1827 N N . SER B 1 23 ? 6.938 -5.441 -19.344 1 81.62 23 SER B N 1
ATOM 1828 C CA . SER B 1 23 ? 5.945 -6.445 -18.969 1 81.62 23 SER B CA 1
ATOM 1829 C C . SER B 1 23 ? 4.871 -5.852 -18.062 1 81.62 23 SER B C 1
ATOM 1831 O O . SER B 1 23 ? 3.729 -6.312 -18.062 1 81.62 23 SER B O 1
ATOM 1833 N N . GLY B 1 24 ? 5.184 -4.926 -17.281 1 91.69 24 GLY B N 1
ATOM 1834 C CA . GLY B 1 24 ? 4.273 -4.281 -16.344 1 91.69 24 GLY B CA 1
ATOM 1835 C C . GLY B 1 24 ? 4.223 -4.965 -14.992 1 91.69 24 GLY B C 1
ATOM 1836 O O . GLY B 1 24 ? 3.654 -4.426 -14.039 1 91.69 24 GLY B O 1
ATOM 1837 N N . TYR B 1 25 ? 4.961 -6.133 -14.938 1 94.56 25 TYR B N 1
ATOM 1838 C CA . TYR B 1 25 ? 4.809 -6.926 -13.727 1 94.56 25 TYR B CA 1
ATOM 1839 C C . TYR B 1 25 ? 5.973 -6.691 -12.766 1 94.56 25 TYR B C 1
ATOM 1841 O O . TYR B 1 25 ? 5.918 -7.09 -11.602 1 94.56 25 TYR B O 1
ATOM 1849 N N . GLU B 1 26 ? 7.035 -6.074 -13.211 1 92.06 26 GLU B N 1
ATOM 1850 C CA . GLU B 1 26 ? 8.211 -5.859 -12.375 1 92.06 26 GLU B CA 1
ATOM 1851 C C . GLU B 1 26 ? 8.148 -4.512 -11.664 1 92.06 26 GLU B C 1
ATOM 1853 O O . GLU B 1 26 ? 8.281 -3.463 -12.305 1 92.06 26 GLU B O 1
ATOM 1858 N N . PRO B 1 27 ? 8.047 -4.551 -10.406 1 92.31 27 PRO B N 1
ATOM 1859 C CA . PRO B 1 27 ? 7.98 -3.27 -9.703 1 92.31 27 PRO B CA 1
ATOM 1860 C C . PRO B 1 27 ? 9.32 -2.543 -9.664 1 92.31 27 PRO B C 1
ATOM 1862 O O . PRO B 1 27 ? 10.375 -3.172 -9.812 1 92.31 27 PRO B O 1
ATOM 1865 N N . THR B 1 28 ? 9.211 -1.207 -9.594 1 91 28 THR B N 1
ATOM 1866 C CA . THR B 1 28 ? 10.383 -0.452 -9.172 1 91 28 THR B CA 1
ATOM 1867 C C . THR B 1 28 ? 10.656 -0.657 -7.684 1 91 28 THR B C 1
ATOM 1869 O O . THR B 1 28 ? 9.734 -0.636 -6.871 1 91 28 THR B O 1
ATOM 1872 N N . TRP B 1 29 ? 11.844 -0.927 -7.367 1 89.38 29 TRP B N 1
ATOM 1873 C CA . TRP B 1 29 ? 12.242 -1.146 -5.98 1 89.38 29 TRP B CA 1
ATOM 1874 C C . TRP B 1 29 ? 13.078 0.022 -5.461 1 89.38 29 TRP B C 1
ATOM 1876 O O . TRP B 1 29 ? 13.672 0.767 -6.246 1 89.38 29 TRP B O 1
ATOM 1886 N N . PRO B 1 30 ? 13.086 0.151 -4.125 1 88.25 30 PRO B N 1
ATOM 1887 C CA . PRO B 1 30 ? 13.898 1.248 -3.584 1 88.25 30 PRO B CA 1
ATOM 1888 C C . PRO B 1 30 ? 15.391 1.04 -3.799 1 88.25 30 PRO B C 1
ATOM 1890 O O . PRO B 1 30 ? 15.836 -0.091 -4.008 1 88.25 30 PRO B O 1
ATOM 1893 N N . LYS B 1 31 ? 16.078 2.162 -3.744 1 82.12 31 LYS B N 1
ATOM 1894 C CA . LYS B 1 31 ? 17.531 2.123 -3.906 1 82.12 31 LYS B CA 1
ATOM 1895 C C . LYS B 1 31 ? 18.172 1.218 -2.859 1 82.12 31 LYS B C 1
ATOM 1897 O O . LYS B 1 31 ? 19 0.374 -3.191 1 82.12 31 LYS B O 1
ATOM 1902 N N . ASP B 1 32 ? 17.781 1.428 -1.618 1 79.81 32 ASP B N 1
ATOM 1903 C CA . ASP B 1 32 ? 18.234 0.567 -0.526 1 79.81 32 ASP B CA 1
ATOM 1904 C C . ASP B 1 32 ? 17.062 -0.225 0.06 1 79.81 32 ASP B C 1
ATOM 1906 O O . ASP B 1 32 ? 16.109 0.357 0.562 1 79.81 32 ASP B O 1
ATOM 1910 N N . LEU B 1 33 ? 17.156 -1.541 -0.049 1 67.62 33 LEU B N 1
ATOM 1911 C CA . LEU B 1 33 ? 16.016 -2.404 0.24 1 67.62 33 LEU B CA 1
ATOM 1912 C C . LEU B 1 33 ? 15.938 -2.725 1.729 1 67.62 33 LEU B C 1
ATOM 1914 O O . LEU B 1 33 ? 14.891 -3.146 2.227 1 67.62 33 LEU B O 1
ATOM 1918 N N . GLY B 1 34 ? 16.938 -2.383 2.449 1 65.75 34 GLY B N 1
ATOM 1919 C CA . GLY B 1 34 ? 16.938 -2.756 3.855 1 65.75 34 GLY B CA 1
ATOM 1920 C C . GLY B 1 34 ? 16.906 -4.254 4.078 1 65.75 34 GLY B C 1
ATOM 1921 O O . GLY B 1 34 ? 16.547 -4.719 5.16 1 65.75 34 GLY B O 1
ATOM 1922 N N . ILE B 1 35 ? 16.938 -5.07 3.027 1 67.38 35 ILE B N 1
ATOM 1923 C CA . ILE B 1 35 ? 16.969 -6.527 3.111 1 67.38 35 ILE B CA 1
ATOM 1924 C C . ILE B 1 35 ? 18.203 -7.062 2.389 1 67.38 35 ILE B C 1
ATOM 1926 O O . ILE B 1 35 ? 18.766 -6.371 1.543 1 67.38 35 ILE B O 1
ATOM 1930 N N . SER B 1 36 ? 18.641 -8.18 2.826 1 67.06 36 SER B N 1
ATOM 1931 C CA . SER B 1 36 ? 19.781 -8.781 2.154 1 67.06 36 SER B CA 1
ATOM 1932 C C . SER B 1 36 ? 19.5 -9.016 0.674 1 67.06 36 SER B C 1
ATOM 1934 O O . SER B 1 36 ? 18.359 -9.211 0.281 1 67.06 36 SER B O 1
ATOM 1936 N N . PRO B 1 37 ? 20.484 -8.859 -0.111 1 62.19 37 PRO B N 1
ATOM 1937 C CA . PRO B 1 37 ? 20.312 -8.992 -1.559 1 62.19 37 PRO B CA 1
ATOM 1938 C C . PRO B 1 37 ? 19.688 -10.328 -1.953 1 62.19 37 PRO B C 1
ATOM 1940 O O . PRO B 1 37 ? 18.953 -10.406 -2.936 1 62.19 37 PRO B O 1
ATOM 1943 N N . MET B 1 38 ? 20 -11.43 -1.283 1 55.38 38 MET B N 1
ATOM 1944 C CA . MET B 1 38 ? 19.531 -12.75 -1.692 1 55.38 38 MET B CA 1
ATOM 1945 C C . MET B 1 38 ? 18 -12.828 -1.618 1 55.38 38 MET B C 1
ATOM 1947 O O . MET B 1 38 ? 17.344 -13.203 -2.594 1 55.38 38 MET B O 1
ATOM 1951 N N . PRO B 1 39 ? 17.375 -12.422 -0.554 1 66.75 39 PRO B N 1
ATOM 1952 C CA . PRO B 1 39 ? 15.914 -12.461 -0.553 1 66.75 39 PRO B CA 1
ATOM 1953 C C . PRO B 1 39 ? 15.297 -11.445 -1.503 1 66.75 39 PRO B C 1
ATOM 1955 O O . PRO B 1 39 ? 14.195 -11.664 -2.02 1 66.75 39 PRO B O 1
ATOM 1958 N N . ALA B 1 40 ? 16.141 -10.57 -1.863 1 69.44 40 ALA B N 1
ATOM 1959 C CA . ALA B 1 40 ? 15.555 -9.508 -2.68 1 69.44 40 ALA B CA 1
ATOM 1960 C C . ALA B 1 40 ? 15.281 -10 -4.098 1 69.44 40 ALA B C 1
ATOM 1962 O O . ALA B 1 40 ? 14.172 -9.828 -4.613 1 69.44 40 ALA B O 1
ATOM 1963 N N . ALA B 1 41 ? 16.266 -10.656 -4.641 1 71.5 41 ALA B N 1
ATOM 1964 C CA . ALA B 1 41 ? 16.094 -11.141 -6.004 1 71.5 41 ALA B CA 1
ATOM 1965 C C . ALA B 1 41 ? 14.953 -12.164 -6.078 1 71.5 41 ALA B C 1
ATOM 1967 O O . ALA B 1 41 ? 14.188 -12.172 -7.047 1 71.5 41 ALA B O 1
ATOM 1968 N N . SER B 1 42 ? 14.859 -12.922 -5.086 1 80.06 42 SER B N 1
ATOM 1969 C CA . SER B 1 42 ? 13.82 -13.945 -5.039 1 80.06 42 SER B CA 1
ATOM 1970 C C . SER B 1 42 ? 12.438 -13.328 -4.875 1 80.06 42 SER B C 1
ATOM 1972 O O . SER B 1 42 ? 11.461 -13.805 -5.461 1 80.06 42 SER B O 1
ATOM 1974 N N . ILE B 1 43 ? 12.406 -12.25 -4.199 1 83.94 43 ILE B N 1
ATOM 1975 C CA . ILE B 1 43 ? 11.133 -11.57 -3.99 1 83.94 43 ILE B CA 1
ATOM 1976 C C . ILE B 1 43 ? 10.672 -10.93 -5.293 1 83.94 43 ILE B C 1
ATOM 1978 O O . ILE B 1 43 ? 9.484 -10.977 -5.633 1 83.94 43 ILE B O 1
ATOM 1982 N N . PHE B 1 44 ? 11.617 -10.367 -5.992 1 86 44 PHE B N 1
ATOM 1983 C CA . PHE B 1 44 ? 11.297 -9.695 -7.242 1 86 44 PHE B CA 1
ATOM 1984 C C . PHE B 1 44 ? 10.719 -10.672 -8.258 1 86 44 PHE B C 1
ATOM 1986 O O . PHE B 1 44 ? 9.688 -10.398 -8.875 1 86 44 PHE B O 1
ATOM 1993 N N . GLN B 1 45 ? 11.383 -11.727 -8.289 1 88.5 45 GLN B N 1
ATOM 1994 C CA . GLN B 1 45 ? 10.906 -12.758 -9.211 1 88.5 45 GLN B CA 1
ATOM 1995 C C . GLN B 1 45 ? 9.57 -13.328 -8.75 1 88.5 45 GLN B C 1
ATOM 1997 O O . GLN B 1 45 ? 8.703 -13.625 -9.578 1 88.5 45 GLN B O 1
ATOM 2002 N N . PHE B 1 46 ? 9.484 -13.523 -7.508 1 92.94 46 PHE B N 1
ATOM 2003 C CA . PHE B 1 46 ? 8.25 -14.039 -6.93 1 92.94 46 PHE B CA 1
ATOM 2004 C C . PHE B 1 46 ? 7.066 -13.164 -7.309 1 92.94 46 PHE B C 1
ATOM 2006 O O . PHE B 1 46 ? 6.055 -13.656 -7.816 1 92.94 46 PHE B O 1
ATOM 2013 N N . ILE B 1 47 ? 7.199 -11.883 -7.121 1 94.62 47 ILE B N 1
ATOM 2014 C CA . ILE B 1 47 ? 6.125 -10.93 -7.379 1 94.62 47 ILE B CA 1
ATOM 2015 C C . ILE B 1 47 ? 5.832 -10.875 -8.875 1 94.62 47 ILE B C 1
ATOM 2017 O O . ILE B 1 47 ? 4.672 -10.93 -9.289 1 94.62 47 ILE B O 1
ATOM 2021 N N . THR B 1 48 ? 6.855 -10.766 -9.648 1 94.31 48 THR B N 1
ATOM 2022 C CA . THR B 1 48 ? 6.695 -10.68 -11.102 1 94.31 48 THR B CA 1
ATOM 2023 C C . THR B 1 48 ? 5.938 -11.891 -11.633 1 94.31 48 THR B C 1
ATOM 2025 O O . THR B 1 48 ? 4.953 -11.75 -12.359 1 94.31 48 THR B O 1
ATOM 2028 N N . ARG B 1 49 ? 6.32 -13.055 -11.188 1 94.88 49 ARG B N 1
ATOM 2029 C CA . ARG B 1 49 ? 5.684 -14.273 -11.672 1 94.88 49 ARG B CA 1
ATOM 2030 C C . ARG B 1 49 ? 4.27 -14.406 -11.125 1 94.88 49 ARG B C 1
ATOM 2032 O O . ARG B 1 49 ? 3.355 -14.828 -11.836 1 94.88 49 ARG B O 1
ATOM 2039 N N . PHE B 1 50 ? 4.086 -14.102 -9.953 1 97.69 50 PHE B N 1
ATOM 2040 C CA . PHE B 1 50 ? 2.766 -14.203 -9.344 1 97.69 50 PHE B CA 1
ATOM 2041 C C . PHE B 1 50 ? 1.738 -13.414 -10.148 1 97.69 50 PHE B C 1
ATOM 2043 O O . PHE B 1 50 ? 0.64 -13.906 -10.414 1 97.69 50 PHE B O 1
ATOM 2050 N N . TYR B 1 51 ? 2.08 -12.219 -10.523 1 97.44 51 TYR B N 1
ATOM 2051 C CA . TYR B 1 51 ? 1.09 -11.398 -11.211 1 97.44 51 TYR B CA 1
ATOM 2052 C C . TYR B 1 51 ? 0.943 -11.828 -12.664 1 97.44 51 TYR B C 1
ATOM 2054 O O . TYR B 1 51 ? -0.132 -11.695 -13.258 1 97.44 51 TYR B O 1
ATOM 2062 N N . GLN B 1 52 ? 1.961 -12.383 -13.25 1 96.56 52 GLN B N 1
ATOM 2063 C CA . GLN B 1 52 ? 1.811 -13.016 -14.562 1 96.56 52 GLN B CA 1
ATOM 2064 C C . GLN B 1 52 ? 0.793 -14.148 -14.508 1 96.56 52 GLN B C 1
ATOM 2066 O O . GLN B 1 52 ? -0.059 -14.266 -15.391 1 96.56 52 GLN B O 1
ATOM 2071 N N . VAL B 1 53 ? 0.971 -14.898 -13.523 1 97.25 53 VAL B N 1
ATOM 2072 C CA . VAL B 1 53 ? 0.087 -16.047 -13.336 1 97.25 53 VAL B CA 1
ATOM 2073 C C . VAL B 1 53 ? -1.314 -15.562 -12.969 1 97.25 53 VAL B C 1
ATOM 2075 O O . VAL B 1 53 ? -2.312 -16.109 -13.438 1 97.25 53 VAL B O 1
ATOM 2078 N N . SER B 1 54 ? -1.435 -14.57 -12.148 1 97.38 54 SER B N 1
ATOM 2079 C CA . SER B 1 54 ? -2.721 -14.039 -11.703 1 97.38 54 SER B CA 1
ATOM 2080 C C . SER B 1 54 ? -3.57 -13.586 -12.883 1 97.38 54 SER B C 1
ATOM 2082 O O . SER B 1 54 ? -4.797 -13.688 -12.852 1 97.38 54 SER B O 1
ATOM 2084 N N . ASP B 1 55 ? -2.953 -13.141 -13.945 1 97.44 55 ASP B N 1
ATOM 2085 C CA . ASP B 1 55 ? -3.67 -12.57 -15.078 1 97.44 55 ASP B CA 1
ATOM 2086 C C . ASP B 1 55 ? -3.986 -13.641 -16.125 1 97.44 55 ASP B C 1
ATOM 2088 O O . ASP B 1 55 ? -4.5 -13.336 -17.203 1 97.44 55 ASP B O 1
ATOM 2092 N N . ASN B 1 56 ? -3.676 -14.859 -15.875 1 97.19 56 ASN B N 1
ATOM 2093 C CA . ASN B 1 56 ? -3.977 -15.984 -16.75 1 97.19 56 ASN B CA 1
ATOM 2094 C C . ASN B 1 56 ? -4.941 -16.969 -16.109 1 97.19 56 ASN B C 1
ATOM 2096 O O . ASN B 1 56 ? -4.555 -17.734 -15.219 1 97.19 56 ASN B O 1
ATOM 2100 N N . PRO B 1 57 ? -6.203 -16.938 -16.562 1 96.5 57 PRO B N 1
ATOM 2101 C CA . PRO B 1 57 ? -7.215 -17.781 -15.898 1 96.5 57 PRO B CA 1
ATOM 2102 C C . PRO B 1 57 ? -6.934 -19.266 -16.047 1 96.5 57 PRO B C 1
ATOM 2104 O O . PRO B 1 57 ? -7.504 -20.094 -15.32 1 96.5 57 PRO B O 1
ATOM 2107 N N . ASP B 1 58 ? -6.012 -19.688 -16.875 1 96.75 58 ASP B N 1
ATOM 2108 C CA . ASP B 1 58 ? -5.75 -21.094 -17.156 1 96.75 58 ASP B CA 1
ATOM 2109 C C . ASP B 1 58 ? -4.719 -21.656 -16.188 1 96.75 58 ASP B C 1
ATOM 2111 O O . ASP B 1 58 ? -4.449 -22.859 -16.203 1 96.75 58 ASP B O 1
ATOM 2115 N N . LEU B 1 59 ? -4.176 -20.859 -15.336 1 97.56 59 LEU B N 1
ATOM 2116 C CA . LEU B 1 59 ? -3.053 -21.297 -14.516 1 97.56 59 LEU B CA 1
ATOM 2117 C C . LEU B 1 59 ? -3.453 -21.375 -13.047 1 97.56 59 LEU B C 1
ATOM 2119 O O . LEU B 1 59 ? -2.721 -20.906 -12.172 1 97.56 59 LEU B O 1
ATOM 2123 N N . THR B 1 60 ? -4.57 -21.969 -12.766 1 97.38 60 THR B N 1
ATOM 2124 C CA . THR B 1 60 ? -5.117 -22.031 -11.414 1 97.38 60 THR B CA 1
ATOM 2125 C C . THR B 1 60 ? -4.172 -22.797 -10.484 1 97.38 60 THR B C 1
ATOM 2127 O O . THR B 1 60 ? -3.885 -22.328 -9.375 1 97.38 60 THR B O 1
ATOM 2130 N N . GLU B 1 61 ? -3.697 -23.938 -10.891 1 97.25 61 GLU B N 1
ATOM 2131 C CA . GLU B 1 61 ? -2.84 -24.734 -10.016 1 97.25 61 GLU B CA 1
ATOM 2132 C C . GLU B 1 61 ? -1.536 -24 -9.711 1 97.25 61 GLU B C 1
ATOM 2134 O O . GLU B 1 61 ? -1.054 -24.047 -8.578 1 97.25 61 GLU B O 1
ATOM 2139 N N . GLU B 1 62 ? -0.936 -23.406 -10.703 1 96.5 62 GLU B N 1
ATOM 2140 C CA . GLU B 1 62 ? 0.265 -22.625 -10.422 1 96.5 62 GLU B CA 1
ATOM 2141 C C . GLU B 1 62 ? -0.041 -21.453 -9.492 1 96.5 62 GLU B C 1
ATOM 2143 O O . GLU B 1 62 ? 0.752 -21.141 -8.602 1 96.5 62 GLU B O 1
ATOM 2148 N N . TRP B 1 63 ? -1.179 -20.828 -9.711 1 98 63 TRP B N 1
ATOM 2149 C CA . TRP B 1 63 ? -1.573 -19.734 -8.836 1 98 63 TRP B CA 1
ATOM 2150 C C . TRP B 1 63 ? -1.671 -20.188 -7.387 1 98 63 TRP B C 1
ATOM 2152 O O . TRP B 1 63 ? -1.154 -19.531 -6.484 1 98 63 TRP B O 1
ATOM 2162 N N . LEU B 1 64 ? -2.287 -21.297 -7.191 1 97.94 64 LEU B N 1
ATOM 2163 C CA . LEU B 1 64 ? -2.443 -21.844 -5.852 1 97.94 64 LEU B CA 1
ATOM 2164 C C . LEU B 1 64 ? -1.087 -22.172 -5.234 1 97.94 64 LEU B C 1
ATOM 2166 O O . LEU B 1 64 ? -0.921 -22.109 -4.016 1 97.94 64 LEU B O 1
ATOM 2170 N N . SER B 1 65 ? -0.12 -22.484 -6.031 1 96.19 65 SER B N 1
ATOM 2171 C CA . SER B 1 65 ? 1.189 -22.906 -5.543 1 96.19 65 SER B CA 1
ATOM 2172 C C . SER B 1 65 ? 1.951 -21.734 -4.926 1 96.19 65 SER B C 1
ATOM 2174 O O . SER B 1 65 ? 2.959 -21.938 -4.242 1 96.19 65 SER B O 1
ATOM 2176 N N . PHE B 1 66 ? 1.51 -20.531 -5.113 1 96.94 66 PHE B N 1
ATOM 2177 C CA . PHE B 1 66 ? 2.156 -19.359 -4.527 1 96.94 66 PHE B CA 1
ATOM 2178 C C . PHE B 1 66 ? 1.723 -19.172 -3.078 1 96.94 66 PHE B C 1
ATOM 2180 O O . PHE B 1 66 ? 2.264 -18.328 -2.367 1 96.94 66 PHE B O 1
ATOM 2187 N N . PHE B 1 67 ? 0.796 -19.953 -2.684 1 97.12 67 PHE B N 1
ATOM 2188 C CA . PHE B 1 67 ? 0.242 -19.812 -1.343 1 97.12 67 PHE B CA 1
ATOM 2189 C C . PHE B 1 67 ? 0.583 -21.031 -0.486 1 97.12 67 PHE B C 1
ATOM 2191 O O . PHE B 1 67 ? 0.548 -22.172 -0.966 1 97.12 67 PHE B O 1
ATOM 2198 N N . GLY B 1 68 ? 0.964 -20.734 0.761 1 94.44 68 GLY B N 1
ATOM 2199 C CA . GLY B 1 68 ? 1.164 -21.812 1.714 1 94.44 68 GLY B CA 1
ATOM 2200 C C . GLY B 1 68 ? -0.111 -22.562 2.037 1 94.44 68 GLY B C 1
ATOM 2201 O O . GLY B 1 68 ? -1.205 -22.141 1.664 1 94.44 68 GLY B O 1
ATOM 2202 N N . GLU B 1 69 ? 0.014 -23.641 2.723 1 92 69 GLU B N 1
ATOM 2203 C CA . GLU B 1 69 ? -1.115 -24.516 3.029 1 92 69 GLU B CA 1
ATOM 2204 C C . GLU B 1 69 ? -2.168 -23.781 3.859 1 92 69 GLU B C 1
ATOM 2206 O O . GLU B 1 69 ? -3.367 -24 3.688 1 92 69 GLU B O 1
ATOM 2211 N N . GLU B 1 70 ? -1.787 -22.922 4.711 1 91.94 70 GLU B N 1
ATOM 2212 C CA . GLU B 1 70 ? -2.723 -22.219 5.578 1 91.94 70 GLU B CA 1
ATOM 2213 C C . GLU B 1 70 ? -2.775 -20.734 5.234 1 91.94 70 GLU B C 1
ATOM 2215 O O . GLU B 1 70 ? -3.029 -19.891 6.102 1 91.94 70 GLU B O 1
ATOM 2220 N N . ALA B 1 71 ? -2.447 -20.469 4.035 1 96.19 71 ALA B N 1
ATOM 2221 C CA . ALA B 1 71 ? -2.393 -19.062 3.619 1 96.19 71 ALA B CA 1
ATOM 2222 C C . ALA B 1 71 ? -3.758 -18.406 3.76 1 96.19 71 ALA B C 1
ATOM 2224 O O . ALA B 1 71 ? -4.793 -19.031 3.537 1 96.19 71 ALA B O 1
ATOM 2225 N N . LYS B 1 72 ? -3.768 -17.156 4.172 1 97.19 72 LYS B N 1
ATOM 2226 C CA . LYS B 1 72 ? -4.969 -16.328 4.242 1 97.19 72 LYS B CA 1
ATOM 2227 C C . LYS B 1 72 ? -4.914 -15.195 3.225 1 97.19 72 LYS B C 1
ATOM 2229 O O . LYS B 1 72 ? -3.924 -14.461 3.158 1 97.19 72 LYS B O 1
ATOM 2234 N N . VAL B 1 73 ? -5.953 -15.086 2.432 1 96.81 73 VAL B N 1
ATOM 2235 C CA . VAL B 1 73 ? -6.07 -14.023 1.441 1 96.81 73 VAL B CA 1
ATOM 2236 C C . VAL B 1 73 ? -7.305 -13.172 1.738 1 96.81 73 VAL B C 1
ATOM 2238 O O . VAL B 1 73 ? -8.383 -13.711 1.999 1 96.81 73 VAL B O 1
ATOM 2241 N N . VAL B 1 74 ? -7.098 -11.891 1.772 1 94.56 74 VAL B N 1
ATOM 2242 C CA . VAL B 1 74 ? -8.195 -10.938 1.945 1 94.56 74 VAL B CA 1
ATOM 2243 C C . VAL B 1 74 ? -8.242 -9.984 0.751 1 94.56 74 VAL B C 1
ATOM 2245 O O . VAL B 1 74 ? -7.258 -9.32 0.435 1 94.56 74 VAL B O 1
ATOM 2248 N N . MET B 1 75 ? -9.336 -9.906 0.073 1 91.94 75 MET B N 1
ATOM 2249 C CA . MET B 1 75 ? -9.602 -8.992 -1.031 1 91.94 75 MET B CA 1
ATOM 2250 C C . MET B 1 75 ? -10.93 -8.266 -0.834 1 91.94 75 MET B C 1
ATOM 2252 O O . MET B 1 75 ? -11.992 -8.828 -1.101 1 91.94 75 MET B O 1
ATOM 2256 N N . GLY B 1 76 ? -10.836 -7.039 -0.467 1 80.81 76 GLY B N 1
ATOM 2257 C CA . GLY B 1 76 ? -12.07 -6.371 -0.077 1 80.81 76 GLY B CA 1
ATOM 2258 C C . GLY B 1 76 ? -12.773 -7.047 1.086 1 80.81 76 GLY B C 1
ATOM 2259 O O . GLY B 1 76 ? -12.195 -7.195 2.164 1 80.81 76 GLY B O 1
ATOM 2260 N N . GLU B 1 77 ? -13.992 -7.492 0.741 1 82.75 77 GLU B N 1
ATOM 2261 C CA . GLU B 1 77 ? -14.773 -8.156 1.777 1 82.75 77 GLU B CA 1
ATOM 2262 C C . GLU B 1 77 ? -14.609 -9.672 1.709 1 82.75 77 GLU B C 1
ATOM 2264 O O . GLU B 1 77 ? -15.086 -10.398 2.582 1 82.75 77 GLU B O 1
ATOM 2269 N N . LYS B 1 78 ? -13.883 -10.164 0.788 1 90.94 78 LYS B N 1
ATOM 2270 C CA . LYS B 1 78 ? -13.711 -11.602 0.624 1 90.94 78 LYS B CA 1
ATOM 2271 C C . LYS B 1 78 ? -12.492 -12.102 1.4 1 90.94 78 LYS B C 1
ATOM 2273 O O . LYS B 1 78 ? -11.422 -11.492 1.346 1 90.94 78 LYS B O 1
ATOM 2278 N N . VAL B 1 79 ? -12.758 -13.164 2.117 1 94.75 79 VAL B N 1
ATOM 2279 C CA . VAL B 1 79 ? -11.695 -13.812 2.881 1 94.75 79 VAL B CA 1
ATOM 2280 C C . VAL B 1 79 ? -11.641 -15.297 2.527 1 94.75 79 VAL B C 1
ATOM 2282 O O . VAL B 1 79 ? -12.672 -15.969 2.463 1 94.75 79 VAL B O 1
ATOM 2285 N N . ALA B 1 80 ? -10.461 -15.773 2.201 1 97.94 80 ALA B N 1
ATOM 2286 C CA . ALA B 1 80 ? -10.227 -17.188 1.917 1 97.94 80 ALA B CA 1
ATOM 2287 C C . ALA B 1 80 ? -9.016 -17.719 2.682 1 97.94 80 ALA B C 1
ATOM 2289 O O . ALA B 1 80 ? -7.996 -17.031 2.781 1 97.94 80 ALA B O 1
ATOM 2290 N N . GLU B 1 81 ? -9.188 -18.859 3.246 1 97.94 81 GLU B N 1
ATOM 2291 C CA . GLU B 1 81 ? -8.125 -19.516 4 1 97.94 81 GLU B CA 1
ATOM 2292 C C . GLU B 1 81 ? -7.934 -20.969 3.551 1 97.94 81 GLU B C 1
ATOM 2294 O O . GLU B 1 81 ? -8.906 -21.719 3.453 1 97.94 81 GLU B O 1
ATOM 2299 N N . GLY B 1 82 ? -6.676 -21.266 3.293 1 97.12 82 GLY B N 1
ATOM 2300 C CA . GLY B 1 82 ? -6.379 -22.609 2.826 1 97.12 82 GLY B CA 1
ATOM 2301 C C . GLY B 1 82 ? -6.602 -22.781 1.336 1 97.12 82 GLY B C 1
ATOM 2302 O O . GLY B 1 82 ? -7.324 -22 0.714 1 97.12 82 GLY B O 1
ATOM 2303 N N . LYS B 1 83 ? -6.078 -23.797 0.763 1 95.88 83 LYS B N 1
ATOM 2304 C CA . LYS B 1 83 ? -6.035 -24 -0.682 1 95.88 83 LYS B CA 1
ATOM 2305 C C . LYS B 1 83 ? -7.434 -24.188 -1.254 1 95.88 83 LYS B C 1
ATOM 2307 O O . LYS B 1 83 ? -7.727 -23.734 -2.359 1 95.88 83 LYS B O 1
ATOM 2312 N N . ASP B 1 84 ? -8.281 -24.859 -0.582 1 97.62 84 ASP B N 1
ATOM 2313 C CA . ASP B 1 84 ? -9.625 -25.094 -1.101 1 97.62 84 ASP B CA 1
ATOM 2314 C C . ASP B 1 84 ? -10.398 -23.797 -1.246 1 97.62 84 ASP B C 1
ATOM 2316 O O . ASP B 1 84 ? -10.992 -23.531 -2.295 1 97.62 84 ASP B O 1
ATOM 2320 N N . GLU B 1 85 ? -10.375 -23.016 -0.168 1 98.5 85 GLU B N 1
ATOM 2321 C CA . GLU B 1 85 ? -11.078 -21.75 -0.253 1 98.5 85 GLU B CA 1
ATOM 2322 C C . GLU B 1 85 ? -10.43 -20.828 -1.282 1 98.5 85 GLU B C 1
ATOM 2324 O O . GLU B 1 85 ? -11.117 -20.047 -1.947 1 98.5 85 GLU B O 1
ATOM 2329 N N . LEU B 1 86 ? -9.164 -20.953 -1.392 1 98.44 86 LEU B N 1
ATOM 2330 C CA . LEU B 1 86 ? -8.453 -20.125 -2.363 1 98.44 86 LEU B CA 1
ATOM 2331 C C . LEU B 1 86 ? -8.828 -20.516 -3.787 1 98.44 86 LEU B C 1
ATOM 2333 O O . LEU B 1 86 ? -8.906 -19.672 -4.676 1 98.44 86 LEU B O 1
ATOM 2337 N N . ARG B 1 87 ? -9.016 -21.766 -3.998 1 98.31 87 ARG B N 1
ATOM 2338 C CA . ARG B 1 87 ? -9.477 -22.234 -5.305 1 98.31 87 ARG B CA 1
ATOM 2339 C C . ARG B 1 87 ? -10.82 -21.609 -5.668 1 98.31 87 ARG B C 1
ATOM 2341 O O . ARG B 1 87 ? -11.016 -21.172 -6.797 1 98.31 87 ARG B O 1
ATOM 2348 N N . VAL B 1 88 ? -11.703 -21.594 -4.715 1 98.38 88 VAL B N 1
ATOM 2349 C CA . VAL B 1 88 ? -13.023 -21.016 -4.914 1 98.38 88 VAL B CA 1
ATOM 2350 C C . VAL B 1 88 ? -12.891 -19.5 -5.164 1 98.38 88 VAL B C 1
ATOM 2352 O O . VAL B 1 88 ? -13.547 -18.953 -6.055 1 98.38 88 VAL B O 1
ATOM 2355 N N . LEU B 1 89 ? -12.047 -18.906 -4.348 1 97.69 89 LEU B N 1
ATOM 2356 C CA . LEU B 1 89 ? -11.812 -17.469 -4.52 1 97.69 89 LEU B CA 1
ATOM 2357 C C . LEU B 1 89 ? -11.32 -17.172 -5.93 1 97.69 89 LEU B C 1
ATOM 2359 O O . LEU B 1 89 ? -11.812 -16.25 -6.582 1 97.69 89 LEU B O 1
ATOM 2363 N N . ARG B 1 90 ? -10.352 -17.906 -6.391 1 97.62 90 ARG B N 1
ATOM 2364 C CA . ARG B 1 90 ? -9.781 -17.672 -7.711 1 97.62 90 ARG B CA 1
ATOM 2365 C C . ARG B 1 90 ? -10.836 -17.844 -8.805 1 97.62 90 ARG B C 1
ATOM 2367 O O . ARG B 1 90 ? -10.898 -17.047 -9.742 1 97.62 90 ARG B O 1
ATOM 2374 N N . LYS B 1 91 ? -11.594 -18.891 -8.711 1 97.25 91 LYS B N 1
ATOM 2375 C CA . LYS B 1 91 ? -12.672 -19.078 -9.672 1 97.25 91 LYS B CA 1
ATOM 2376 C C . LYS B 1 91 ? -13.586 -17.859 -9.719 1 97.25 91 LYS B C 1
ATOM 2378 O O . LYS B 1 91 ? -13.953 -17.391 -10.797 1 97.25 91 LYS B O 1
ATOM 2383 N N . GLY B 1 92 ? -13.875 -17.359 -8.586 1 96.25 92 GLY B N 1
ATOM 2384 C CA . GLY B 1 92 ? -14.75 -16.203 -8.492 1 96.25 92 GLY B CA 1
ATOM 2385 C C . GLY B 1 92 ? -14.141 -14.945 -9.102 1 96.25 92 GLY B C 1
ATOM 2386 O O . GLY B 1 92 ? -14.859 -14.094 -9.625 1 96.25 92 GLY B O 1
ATOM 2387 N N . MET B 1 93 ? -12.875 -14.836 -9.102 1 95.06 93 MET B N 1
ATOM 2388 C CA . MET B 1 93 ? -12.164 -13.68 -9.641 1 95.06 93 MET B CA 1
ATOM 2389 C C . MET B 1 93 ? -12.375 -13.57 -11.148 1 95.06 93 MET B C 1
ATOM 2391 O O . MET B 1 93 ? -12.297 -12.477 -11.719 1 95.06 93 MET B O 1
ATOM 2395 N N . TRP B 1 94 ? -12.734 -14.641 -11.773 1 96.69 94 TRP B N 1
ATOM 2396 C CA . TRP B 1 94 ? -12.766 -14.648 -13.227 1 96.69 94 TRP B CA 1
ATOM 2397 C C . TRP B 1 94 ? -14.203 -14.766 -13.734 1 96.69 94 TRP B C 1
ATOM 2399 O O . TRP B 1 94 ? -14.445 -14.719 -14.945 1 96.69 94 TRP B O 1
ATOM 2409 N N . GLU B 1 95 ? -15.078 -14.914 -12.789 1 96 95 GLU B N 1
ATOM 2410 C CA . GLU B 1 95 ? -16.469 -15.141 -13.18 1 96 95 GLU B CA 1
ATOM 2411 C C . GLU B 1 95 ? -16.984 -14.023 -14.078 1 96 95 GLU B C 1
ATOM 2413 O O . GLU B 1 95 ? -17.641 -14.281 -15.086 1 96 95 GLU B O 1
ATOM 2418 N N . LYS B 1 96 ? -16.672 -12.758 -13.758 1 95.94 96 LYS B N 1
ATOM 2419 C CA . LYS B 1 96 ? -17.219 -11.633 -14.516 1 95.94 96 LYS B CA 1
ATOM 2420 C C . LYS B 1 96 ? -16.141 -10.969 -15.367 1 95.94 96 LYS B C 1
ATOM 2422 O O . LYS B 1 96 ? -16.406 -9.992 -16.062 1 95.94 96 LYS B O 1
ATOM 2427 N N . ILE B 1 97 ? -14.969 -11.461 -15.336 1 97.38 97 ILE B N 1
ATOM 2428 C CA . ILE B 1 97 ? -13.828 -10.812 -15.969 1 97.38 97 ILE B CA 1
ATOM 2429 C C . ILE B 1 97 ? -13.391 -11.609 -17.188 1 97.38 97 ILE B C 1
ATOM 2431 O O . ILE B 1 97 ? -13.18 -12.82 -17.109 1 97.38 97 ILE B O 1
ATOM 2435 N N . LYS B 1 98 ? -13.289 -10.953 -18.234 1 97.31 98 LYS B N 1
ATOM 2436 C CA . LYS B 1 98 ? -12.836 -11.555 -19.484 1 97.31 98 LYS B CA 1
ATOM 2437 C C . LYS B 1 98 ? -11.32 -11.5 -19.594 1 97.31 98 LYS B C 1
ATOM 2439 O O . LYS B 1 98 ? -10.68 -12.492 -19.969 1 97.31 98 LYS B O 1
ATOM 2444 N N . THR B 1 99 ? -10.805 -10.305 -19.438 1 97.06 99 THR B N 1
ATOM 2445 C CA . THR B 1 99 ? -9.359 -10.109 -19.438 1 97.06 99 THR B CA 1
ATOM 2446 C C . THR B 1 99 ? -8.93 -9.219 -18.281 1 97.06 99 THR B C 1
ATOM 2448 O O . THR B 1 99 ? -9.711 -8.406 -17.797 1 97.06 99 THR B O 1
ATOM 2451 N N . ARG B 1 100 ? -7.762 -9.414 -17.969 1 96.06 100 ARG B N 1
ATOM 2452 C CA . ARG B 1 100 ? -7.152 -8.648 -16.891 1 96.06 100 ARG B CA 1
ATOM 2453 C C . ARG B 1 100 ? -5.66 -8.453 -17.125 1 96.06 100 ARG B C 1
ATOM 2455 O O . ARG B 1 100 ? -4.98 -9.359 -17.625 1 96.06 100 ARG B O 1
ATOM 2462 N N . LYS B 1 101 ? -5.129 -7.277 -16.766 1 97.19 101 LYS B N 1
ATOM 2463 C CA . LYS B 1 101 ? -3.705 -6.973 -16.875 1 97.19 101 LYS B CA 1
ATOM 2464 C C . LYS B 1 101 ? -3.248 -6.059 -15.742 1 97.19 101 LYS B C 1
ATOM 2466 O O . LYS B 1 101 ? -3.549 -4.863 -15.742 1 97.19 101 LYS B O 1
ATOM 2471 N N . HIS B 1 102 ? -2.471 -6.652 -14.875 1 97.38 102 HIS B N 1
ATOM 2472 C CA . HIS B 1 102 ? -1.904 -5.871 -13.781 1 97.38 102 HIS B CA 1
ATOM 2473 C C . HIS B 1 102 ? -0.644 -5.137 -14.227 1 97.38 102 HIS B C 1
ATOM 2475 O O . HIS B 1 102 ? 0.111 -5.637 -15.062 1 97.38 102 HIS B O 1
ATOM 2481 N N . THR B 1 103 ? -0.471 -3.984 -13.742 1 96.5 103 THR B N 1
ATOM 2482 C CA . THR B 1 103 ? 0.789 -3.254 -13.672 1 96.5 103 THR B CA 1
ATOM 2483 C C . THR B 1 103 ? 1.201 -3.025 -12.219 1 96.5 103 THR B C 1
ATOM 2485 O O . THR B 1 103 ? 0.445 -2.445 -11.438 1 96.5 103 THR B O 1
ATOM 2488 N N . VAL B 1 104 ? 2.316 -3.57 -11.852 1 96.75 104 VAL B N 1
ATOM 2489 C CA . VAL B 1 104 ? 2.867 -3.344 -10.523 1 96.75 104 VAL B CA 1
ATOM 2490 C C . VAL B 1 104 ? 3.855 -2.18 -10.562 1 96.75 104 VAL B C 1
ATOM 2492 O O . VAL B 1 104 ? 4.898 -2.266 -11.219 1 96.75 104 VAL B O 1
ATOM 2495 N N . GLN B 1 105 ? 3.613 -1.139 -9.891 1 95.31 105 GLN B N 1
ATOM 2496 C CA . GLN B 1 105 ? 4.379 0.091 -10.07 1 95.31 105 GLN B CA 1
ATOM 2497 C C . GLN B 1 105 ? 5.613 0.103 -9.172 1 95.31 105 GLN B C 1
ATOM 2499 O O . GLN B 1 105 ? 6.742 0.161 -9.664 1 95.31 105 GLN B O 1
ATOM 2504 N N . LYS B 1 106 ? 5.375 0.09 -7.859 1 94.81 106 LYS B N 1
ATOM 2505 C CA . LYS B 1 106 ? 6.504 0.083 -6.934 1 94.81 106 LYS B CA 1
ATOM 2506 C C . LYS B 1 106 ? 6.289 -0.936 -5.816 1 94.81 106 LYS B C 1
ATOM 2508 O O . LYS B 1 106 ? 5.152 -1.288 -5.496 1 94.81 106 LYS B O 1
ATOM 2513 N N . GLY B 1 107 ? 7.355 -1.453 -5.301 1 94.31 107 GLY B N 1
ATOM 2514 C CA . GLY B 1 107 ? 7.359 -2.348 -4.152 1 94.31 107 GLY B CA 1
ATOM 2515 C C . GLY B 1 107 ? 8.188 -1.829 -2.994 1 94.31 107 GLY B C 1
ATOM 2516 O O . GLY B 1 107 ? 9.188 -1.131 -3.201 1 94.31 107 GLY B O 1
ATOM 2517 N N . PHE B 1 108 ? 7.762 -2.164 -1.803 1 94.38 108 PHE B N 1
ATOM 2518 C CA . PHE B 1 108 ? 8.391 -1.774 -0.545 1 94.38 108 PHE B CA 1
ATOM 2519 C C . PHE B 1 108 ? 8.578 -2.984 0.361 1 94.38 108 PHE B C 1
ATOM 2521 O O . PHE B 1 108 ? 7.66 -3.383 1.077 1 94.38 108 PHE B O 1
ATOM 2528 N N . PRO B 1 109 ? 9.781 -3.537 0.331 1 92.44 109 PRO B N 1
ATOM 2529 C CA . PRO B 1 109 ? 10.023 -4.699 1.189 1 92.44 109 PRO B CA 1
ATOM 2530 C C . PRO B 1 109 ? 10.414 -4.309 2.611 1 92.44 109 PRO B C 1
ATOM 2532 O O . PRO B 1 109 ? 10.797 -3.162 2.857 1 92.44 109 PRO B O 1
ATOM 2535 N N . GLY B 1 110 ? 10.258 -5.258 3.506 1 90.75 110 GLY B N 1
ATOM 2536 C CA . GLY B 1 110 ? 10.695 -5.059 4.879 1 90.75 110 GLY B CA 1
ATOM 2537 C C . GLY B 1 110 ? 10.758 -6.344 5.68 1 90.75 110 GLY B C 1
ATOM 2538 O O . GLY B 1 110 ? 9.961 -7.258 5.453 1 90.75 110 GLY B O 1
ATOM 2539 N N . MET B 1 111 ? 11.703 -6.363 6.566 1 89.12 111 MET B N 1
ATOM 2540 C CA . MET B 1 111 ? 11.797 -7.441 7.543 1 89.12 111 MET B CA 1
ATOM 2541 C C . MET B 1 111 ? 11.172 -7.023 8.875 1 89.12 111 MET B C 1
ATOM 2543 O O . MET B 1 111 ? 11.555 -6 9.445 1 89.12 111 MET B O 1
ATOM 2547 N N . PHE B 1 112 ? 10.211 -7.812 9.336 1 88.94 112 PHE B N 1
ATOM 2548 C CA . PHE B 1 112 ? 9.5 -7.484 10.57 1 88.94 112 PHE B CA 1
ATOM 2549 C C . PHE B 1 112 ? 9.602 -8.625 11.57 1 88.94 112 PHE B C 1
ATOM 2551 O O . PHE B 1 112 ? 9.633 -9.797 11.188 1 88.94 112 PHE B O 1
ATOM 2558 N N . PRO B 1 113 ? 9.672 -8.18 12.898 1 78.5 113 PRO B N 1
ATOM 2559 C CA . PRO B 1 113 ? 9.602 -9.25 13.891 1 78.5 113 PRO B CA 1
ATOM 2560 C C . PRO B 1 113 ? 8.281 -10.016 13.852 1 78.5 113 PRO B C 1
ATOM 2562 O O . PRO B 1 113 ? 7.238 -9.438 13.531 1 78.5 113 PRO B O 1
ATOM 2565 N N . LEU B 1 114 ? 8.391 -11.281 14.109 1 68.62 114 LEU B N 1
ATOM 2566 C CA . LEU B 1 114 ? 7.188 -12.109 14.164 1 68.62 114 LEU B CA 1
ATOM 2567 C C . LEU B 1 114 ? 6.324 -11.734 15.367 1 68.62 114 LEU B C 1
ATOM 2569 O O . LEU B 1 114 ? 6.809 -11.703 16.5 1 68.62 114 LEU B O 1
ATOM 2573 N N . THR B 1 115 ? 5.348 -10.93 15.367 1 57.19 115 THR B N 1
ATOM 2574 C CA . THR B 1 115 ? 4.562 -10.625 16.562 1 57.19 115 THR B CA 1
ATOM 2575 C C . THR B 1 115 ? 3.355 -11.547 16.672 1 57.19 115 THR B C 1
ATOM 2577 O O . THR B 1 115 ? 2.738 -11.648 17.734 1 57.19 115 THR B O 1
ATOM 2580 N N . GLY B 1 116 ? 2.934 -12.352 15.562 1 50 116 GLY B N 1
ATOM 2581 C CA . GLY B 1 116 ? 1.673 -13.07 15.648 1 50 116 GLY B CA 1
ATOM 2582 C C . GLY B 1 116 ? 1.844 -14.578 15.656 1 50 116 GLY B C 1
ATOM 2583 O O . GLY B 1 116 ? 2.965 -15.078 15.555 1 50 116 GLY B O 1
ATOM 2584 N N . PRO B 1 117 ? 0.555 -15.281 16.062 1 42.41 117 PRO B N 1
ATOM 2585 C CA . PRO B 1 117 ? 0.549 -16.734 16.203 1 42.41 117 PRO B CA 1
ATOM 2586 C C . PRO B 1 117 ? 1.061 -17.453 14.953 1 42.41 117 PRO B C 1
ATOM 2588 O O . PRO B 1 117 ? 1.165 -18.672 14.938 1 42.41 117 PRO B O 1
ATOM 2591 N N . LEU B 1 118 ? 0.854 -16.922 13.914 1 42.38 118 LEU B N 1
ATOM 2592 C CA . LEU B 1 118 ? 1.301 -17.703 12.773 1 42.38 118 LEU B CA 1
ATOM 2593 C C . LEU B 1 118 ? 2.723 -18.219 12.992 1 42.38 118 LEU B C 1
ATOM 2595 O O . LEU B 1 118 ? 3.285 -18.891 12.125 1 42.38 118 LEU B O 1
ATOM 2599 N N . GLY B 1 119 ? 3.492 -17.547 13.898 1 37.59 119 GLY B N 1
ATOM 2600 C CA . GLY B 1 119 ? 4.645 -18.344 14.297 1 37.59 119 GLY B CA 1
ATOM 2601 C C . GLY B 1 119 ? 4.27 -19.719 14.828 1 37.59 119 GLY B C 1
ATOM 2602 O O . GLY B 1 119 ? 4.074 -19.891 16.031 1 37.59 119 GLY B O 1
ATOM 2603 N N . GLY B 1 120 ? 3.322 -20.281 14.352 1 33 120 GLY B N 1
ATOM 2604 C CA . GLY B 1 120 ? 3.209 -21.625 14.914 1 33 120 GLY B CA 1
ATOM 2605 C C . GLY B 1 120 ? 4.531 -22.172 15.414 1 33 120 GLY B C 1
ATOM 2606 O O . GLY B 1 120 ? 4.738 -22.312 16.625 1 33 120 GLY B O 1
ATOM 2607 N N . GLY B 1 121 ? 4.984 -23.375 14.469 1 32.03 121 GLY B N 1
ATOM 2608 C CA . GLY B 1 121 ? 5.965 -24.234 15.109 1 32.03 121 GLY B CA 1
ATOM 2609 C C . GLY B 1 121 ? 7.008 -23.453 15.898 1 32.03 121 GLY B C 1
ATOM 2610 O O . GLY B 1 121 ? 6.914 -22.234 16.031 1 32.03 121 GLY B O 1
ATOM 2611 N N . GLY B 1 122 ? 8.344 -23.906 15.562 1 31.61 122 GLY B N 1
ATOM 2612 C CA . GLY B 1 122 ? 9.547 -24.016 16.359 1 31.61 122 GLY B CA 1
ATOM 2613 C C . GLY B 1 122 ? 9.992 -22.672 16.938 1 31.61 122 GLY B C 1
ATOM 2614 O O . GLY B 1 122 ? 9.242 -21.703 16.922 1 31.61 122 GLY B O 1
ATOM 2615 N N . VAL B 1 123 ? 11.125 -22.062 16.422 1 32 123 VAL B N 1
ATOM 2616 C CA . VAL B 1 123 ? 12.109 -21.297 17.188 1 32 123 VAL B CA 1
ATOM 2617 C C . VAL B 1 123 ? 11.547 -19.922 17.516 1 32 123 VAL B C 1
ATOM 2619 O O . VAL B 1 123 ? 11.258 -19.125 16.609 1 32 123 VAL B O 1
ATOM 2622 N N . LYS B 1 124 ? 10.547 -19.75 18.422 1 39.78 124 LYS B N 1
ATOM 2623 C CA . LYS B 1 124 ? 10.43 -18.516 19.219 1 39.78 124 LYS B CA 1
ATOM 2624 C C . LYS B 1 124 ? 11.75 -17.766 19.266 1 39.78 124 LYS B C 1
ATOM 2626 O O . LYS B 1 124 ? 12.039 -17.062 20.234 1 39.78 124 LYS B O 1
ATOM 2631 N N . GLY B 1 125 ? 12.789 -18.266 18.703 1 38.12 125 GLY B N 1
ATOM 2632 C CA . GLY B 1 125 ? 14.062 -17.609 18.984 1 38.12 125 GLY B CA 1
ATOM 2633 C C . GLY B 1 125 ? 14.047 -16.125 18.703 1 38.12 125 GLY B C 1
ATOM 2634 O O . GLY B 1 125 ? 13.289 -15.656 17.859 1 38.12 125 GLY B O 1
ATOM 2635 N N . ASP B 1 126 ? 14.359 -15.234 19.562 1 44.38 126 ASP B N 1
ATOM 2636 C CA . ASP B 1 126 ? 14.984 -13.914 19.5 1 44.38 126 ASP B CA 1
ATOM 2637 C C . ASP B 1 126 ? 15.617 -13.672 18.125 1 44.38 126 ASP B C 1
ATOM 2639 O O . ASP B 1 126 ? 16.531 -14.398 17.719 1 44.38 126 ASP B O 1
ATOM 2643 N N . GLY B 1 127 ? 14.773 -13.398 16.984 1 56.34 127 GLY B N 1
ATOM 2644 C CA . GLY B 1 127 ? 15.523 -13.047 15.789 1 56.34 127 GLY B CA 1
ATOM 2645 C C . GLY B 1 127 ? 14.812 -13.422 14.508 1 56.34 127 GLY B C 1
ATOM 2646 O O . GLY B 1 127 ? 15.344 -13.211 13.414 1 56.34 127 GLY B O 1
ATOM 2647 N N . VAL B 1 128 ? 13.664 -14.234 14.656 1 63.69 128 VAL B N 1
ATOM 2648 C CA . VAL B 1 128 ? 13.102 -14.641 13.375 1 63.69 128 VAL B CA 1
ATOM 2649 C C . VAL B 1 128 ? 12.312 -13.484 12.773 1 63.69 128 VAL B C 1
ATOM 2651 O O . VAL B 1 128 ? 11.484 -12.867 13.453 1 63.69 128 VAL B O 1
ATOM 2654 N N . LEU B 1 129 ? 12.641 -13.094 11.648 1 74.81 129 LEU B N 1
ATOM 2655 C CA . LEU B 1 129 ? 12.047 -12 10.898 1 74.81 129 LEU B CA 1
ATOM 2656 C C . LEU B 1 129 ? 11.156 -12.523 9.773 1 74.81 129 LEU B C 1
ATOM 2658 O O . LEU B 1 129 ? 11.438 -13.578 9.195 1 74.81 129 LEU B O 1
ATOM 2662 N N . ASN B 1 130 ? 9.992 -11.836 9.711 1 82.88 130 ASN B N 1
ATOM 2663 C CA . ASN B 1 130 ? 9.125 -12.055 8.562 1 82.88 130 ASN B CA 1
ATOM 2664 C C . ASN B 1 130 ? 9.461 -11.102 7.414 1 82.88 130 ASN B C 1
ATOM 2666 O O . ASN B 1 130 ? 9.719 -9.914 7.645 1 82.88 130 ASN B O 1
ATOM 2670 N N . LEU B 1 131 ? 9.547 -11.789 6.297 1 89.38 131 LEU B N 1
ATOM 2671 C CA . LEU B 1 131 ? 9.656 -10.977 5.086 1 89.38 131 LEU B CA 1
ATOM 2672 C C . LEU B 1 131 ? 8.281 -10.516 4.613 1 89.38 131 LEU B C 1
ATOM 2674 O O . LEU B 1 131 ? 7.398 -11.344 4.363 1 89.38 131 LEU B O 1
ATOM 2678 N N . GLU B 1 132 ? 8.102 -9.234 4.57 1 93.31 132 GLU B N 1
ATOM 2679 C CA . GLU B 1 132 ? 6.852 -8.625 4.121 1 93.31 132 GLU B CA 1
ATOM 2680 C C . GLU B 1 132 ? 7.102 -7.594 3.023 1 93.31 132 GLU B C 1
ATOM 2682 O O . GLU B 1 132 ? 8.242 -7.16 2.82 1 93.31 132 GLU B O 1
ATOM 2687 N N . PHE B 1 133 ? 6.094 -7.348 2.277 1 94.69 133 PHE B N 1
ATOM 2688 C CA . PHE B 1 133 ? 6.191 -6.25 1.321 1 94.69 133 PHE B CA 1
ATOM 2689 C C . PHE B 1 133 ? 4.832 -5.59 1.117 1 94.69 133 PHE B C 1
ATOM 2691 O O . PHE B 1 133 ? 3.793 -6.203 1.363 1 94.69 133 PHE B O 1
ATOM 2698 N N . MET B 1 134 ? 4.879 -4.328 0.767 1 96.94 134 MET B N 1
ATOM 2699 C CA . MET B 1 134 ? 3.736 -3.656 0.151 1 96.94 134 MET B CA 1
ATOM 2700 C C . MET B 1 134 ? 4.043 -3.281 -1.295 1 96.94 134 MET B C 1
ATOM 2702 O O . MET B 1 134 ? 5.168 -2.896 -1.617 1 96.94 134 MET B O 1
ATOM 2706 N N . ILE B 1 135 ? 3.053 -3.43 -2.115 1 97.25 135 ILE B N 1
ATOM 2707 C CA . ILE B 1 135 ? 3.115 -3.041 -3.52 1 97.25 135 ILE B CA 1
ATOM 2708 C C . ILE B 1 135 ? 1.84 -2.295 -3.906 1 97.25 135 ILE B C 1
ATOM 2710 O O . ILE B 1 135 ? 0.832 -2.369 -3.199 1 97.25 135 ILE B O 1
ATOM 2714 N N . TYR B 1 136 ? 1.94 -1.513 -4.938 1 96.75 136 TYR B N 1
ATOM 2715 C CA . TYR B 1 136 ? 0.751 -0.896 -5.512 1 96.75 136 TYR B CA 1
ATOM 2716 C C . TYR B 1 136 ? 0.856 -0.822 -7.031 1 96.75 136 TYR B C 1
ATOM 2718 O O . TYR B 1 136 ? 1.938 -1.006 -7.594 1 96.75 136 TYR B O 1
ATOM 2726 N N . GLY B 1 137 ? -0.311 -0.644 -7.664 1 95.75 137 GLY B N 1
ATOM 2727 C CA . GLY B 1 137 ? -0.358 -0.575 -9.117 1 95.75 137 GLY B CA 1
ATOM 2728 C C . GLY B 1 137 ? -1.755 -0.335 -9.656 1 95.75 137 GLY B C 1
ATOM 2729 O O . GLY B 1 137 ? -2.594 0.262 -8.977 1 95.75 137 GLY B O 1
ATOM 2730 N N . THR B 1 138 ? -1.867 -0.688 -10.891 1 94.62 138 THR B N 1
ATOM 2731 C CA . THR B 1 138 ? -3.154 -0.614 -11.57 1 94.62 138 THR B CA 1
ATOM 2732 C C . THR B 1 138 ? -3.496 -1.949 -12.227 1 94.62 138 THR B C 1
ATOM 2734 O O . THR B 1 138 ? -2.615 -2.783 -12.445 1 94.62 138 THR B O 1
ATOM 2737 N N . VAL B 1 139 ? -4.762 -2.166 -12.398 1 95.38 139 VAL B N 1
ATOM 2738 C CA . VAL B 1 139 ? -5.227 -3.328 -13.148 1 95.38 139 VAL B CA 1
ATOM 2739 C C . VAL B 1 139 ? -6.234 -2.893 -14.203 1 95.38 139 VAL B C 1
ATOM 2741 O O . VAL B 1 139 ? -7.18 -2.154 -13.906 1 95.38 139 VAL B O 1
ATOM 2744 N N . LEU B 1 140 ? -5.957 -3.201 -15.43 1 95.5 140 LEU B N 1
ATOM 2745 C CA . LEU B 1 140 ? -6.895 -3.068 -16.531 1 95.5 140 LEU B CA 1
ATOM 2746 C C . LEU B 1 140 ? -7.672 -4.363 -16.75 1 95.5 140 LEU B C 1
ATOM 2748 O O . LEU B 1 140 ? -7.082 -5.445 -16.797 1 95.5 140 LEU B O 1
ATOM 2752 N N . TYR B 1 141 ? -8.977 -4.262 -16.781 1 95.88 141 TYR B N 1
ATOM 2753 C CA . TYR B 1 141 ? -9.758 -5.477 -16.984 1 95.88 141 TYR B CA 1
ATOM 2754 C C . TYR B 1 141 ? -10.961 -5.207 -17.875 1 95.88 141 TYR B C 1
ATOM 2756 O O . TYR B 1 141 ? -11.43 -4.07 -17.969 1 95.88 141 TYR B O 1
ATOM 2764 N N . THR B 1 142 ? -11.438 -6.25 -18.516 1 97.19 142 THR B N 1
ATOM 2765 C CA . THR B 1 142 ? -12.648 -6.207 -19.328 1 97.19 142 THR B CA 1
ATOM 2766 C C . THR B 1 142 ? -13.734 -7.098 -18.734 1 97.19 142 THR B C 1
ATOM 2768 O O . THR B 1 142 ? -13.453 -8.211 -18.281 1 97.19 142 THR B O 1
ATOM 2771 N N . LEU B 1 143 ? -14.938 -6.57 -18.766 1 96.62 143 LEU B N 1
ATOM 2772 C CA . LEU B 1 143 ? -16.078 -7.328 -18.25 1 96.62 143 LEU B CA 1
ATOM 2773 C C . LEU B 1 143 ? -16.609 -8.289 -19.312 1 96.62 143 LEU B C 1
ATOM 2775 O O . LEU B 1 143 ? -16.719 -7.922 -20.484 1 96.62 143 LEU B O 1
ATOM 2779 N N . ARG B 1 144 ? -16.969 -9.453 -18.828 1 96.38 144 ARG B N 1
ATOM 2780 C CA . ARG B 1 144 ? -17.453 -10.484 -19.75 1 96.38 144 ARG B CA 1
ATOM 2781 C C . ARG B 1 144 ? -18.781 -10.086 -20.391 1 96.38 144 ARG B C 1
ATOM 2783 O O . ARG B 1 144 ? -18.953 -10.219 -21.594 1 96.38 144 ARG B O 1
ATOM 2790 N N . GLU B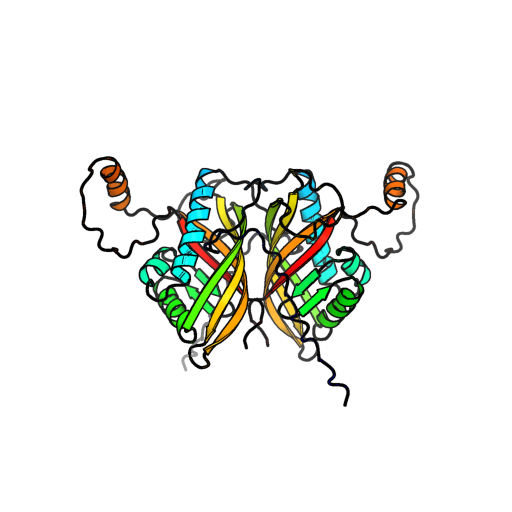 1 145 ? -19.641 -9.586 -19.594 1 95.69 145 GLU B N 1
ATOM 2791 C CA . GLU B 1 145 ? -21.016 -9.336 -20.031 1 95.69 145 GLU B CA 1
ATOM 2792 C C . GLU B 1 145 ? -21.078 -8.148 -20.984 1 95.69 145 GLU B C 1
ATOM 2794 O O . GLU B 1 145 ? -21.719 -8.219 -22.031 1 95.69 145 GLU B O 1
ATOM 2799 N N . THR B 1 146 ? -20.344 -7.078 -20.75 1 95.81 146 THR B N 1
ATOM 2800 C CA . THR B 1 146 ? -20.531 -5.84 -21.5 1 95.81 146 THR B CA 1
ATOM 2801 C C . THR B 1 146 ? -19.359 -5.613 -22.453 1 95.81 146 THR B C 1
ATOM 2803 O O . THR B 1 146 ? -19.484 -4.828 -23.406 1 95.81 146 THR B O 1
ATOM 2806 N N . GLY B 1 147 ? -18.359 -6.184 -22.109 1 95.94 147 GLY B N 1
ATOM 2807 C CA . GLY B 1 147 ? -17.156 -5.902 -22.875 1 95.94 147 GLY B CA 1
ATOM 2808 C C . GLY B 1 147 ? -16.5 -4.586 -22.5 1 95.94 147 GLY B C 1
ATOM 2809 O O . GLY B 1 147 ? -15.5 -4.184 -23.094 1 95.94 147 GLY B O 1
ATOM 2810 N N . LYS B 1 148 ? -16.984 -3.969 -21.531 1 97.06 148 LYS B N 1
ATOM 2811 C CA . LYS B 1 148 ? -16.453 -2.688 -21.078 1 97.06 148 LYS B CA 1
ATOM 2812 C C . LYS B 1 148 ? -15.094 -2.863 -20.406 1 97.06 148 LYS B C 1
ATOM 2814 O O . LYS B 1 148 ? -14.898 -3.805 -19.625 1 97.06 148 LYS B O 1
ATOM 2819 N N . GLU B 1 149 ? -14.219 -1.917 -20.766 1 96.5 149 GLU B N 1
ATOM 2820 C CA . GLU B 1 149 ? -12.906 -1.888 -20.125 1 96.5 149 GLU B CA 1
ATOM 2821 C C . GLU B 1 149 ? -12.867 -0.889 -18.984 1 96.5 149 GLU B C 1
ATOM 2823 O O . GLU B 1 149 ? -13.367 0.232 -19.109 1 96.5 149 GLU B O 1
ATOM 2828 N N . GLU B 1 150 ? -12.305 -1.366 -17.906 1 93.94 150 GLU B N 1
ATOM 2829 C CA . GLU B 1 150 ? -12.164 -0.517 -16.719 1 93.94 150 GLU B CA 1
ATOM 2830 C C . GLU B 1 150 ? -10.773 -0.636 -16.109 1 93.94 150 GLU B C 1
ATOM 2832 O O . GLU B 1 150 ? -10.07 -1.626 -16.344 1 93.94 150 GLU B O 1
ATOM 2837 N N . LYS B 1 151 ? -10.422 0.443 -15.477 1 93.06 151 LYS B N 1
ATOM 2838 C CA . LYS B 1 151 ? -9.148 0.486 -14.766 1 93.06 151 LYS B CA 1
ATOM 2839 C C . LYS B 1 151 ? -9.352 0.794 -13.289 1 93.06 151 LYS B C 1
ATOM 2841 O O . LYS B 1 151 ? -10.195 1.627 -12.93 1 93.06 151 LYS B O 1
ATOM 2846 N N . MET B 1 152 ? -8.531 0.091 -12.5 1 91.69 152 MET B N 1
ATOM 2847 C CA . MET B 1 152 ? -8.633 0.319 -11.062 1 91.69 152 MET B CA 1
ATOM 2848 C C . MET B 1 152 ? -7.246 0.348 -10.422 1 91.69 152 MET B C 1
ATOM 2850 O O . MET B 1 152 ? -6.359 -0.411 -10.82 1 91.69 152 MET B O 1
ATOM 2854 N N . ASP B 1 153 ? -7.086 1.26 -9.453 1 92.56 153 ASP B N 1
ATOM 2855 C CA . ASP B 1 153 ? -5.879 1.266 -8.633 1 92.56 153 ASP B CA 1
ATOM 2856 C C . ASP B 1 153 ? -5.992 0.27 -7.48 1 92.56 153 ASP B C 1
ATOM 2858 O O . ASP B 1 153 ? -7.09 0.017 -6.977 1 92.56 153 ASP B O 1
ATOM 2862 N N . TRP B 1 154 ? -4.891 -0.262 -7.117 1 94 154 TRP B N 1
ATOM 2863 C CA . TRP B 1 154 ? -4.879 -1.22 -6.02 1 94 154 TRP B CA 1
ATOM 2864 C C . TRP B 1 154 ? -3.549 -1.176 -5.273 1 94 154 TRP B C 1
ATOM 2866 O O . TRP B 1 154 ? -2.549 -0.683 -5.801 1 94 154 TRP B O 1
ATOM 2876 N N . ALA B 1 155 ? -3.527 -1.583 -4.027 1 96.62 155 ALA B N 1
ATOM 2877 C CA . ALA B 1 155 ? -2.359 -1.888 -3.209 1 96.62 155 ALA B CA 1
ATOM 2878 C C . ALA B 1 155 ? -2.475 -3.273 -2.58 1 96.62 155 ALA B C 1
ATOM 2880 O O . ALA B 1 155 ? -3.57 -3.834 -2.498 1 96.62 155 ALA B O 1
ATOM 2881 N N . ALA B 1 156 ? -1.32 -3.789 -2.178 1 96.94 156 ALA B N 1
ATOM 2882 C CA . ALA B 1 156 ? -1.353 -5.105 -1.551 1 96.94 156 ALA B CA 1
ATOM 2883 C C . ALA B 1 156 ? -0.235 -5.254 -0.522 1 96.94 156 ALA B C 1
ATOM 2885 O O . ALA B 1 156 ? 0.829 -4.645 -0.663 1 96.94 156 ALA B O 1
ATOM 2886 N N . HIS B 1 157 ? -0.535 -5.992 0.475 1 97.38 157 HIS B N 1
ATOM 2887 C CA . HIS B 1 157 ? 0.39 -6.391 1.53 1 97.38 157 HIS B CA 1
ATOM 2888 C C . HIS B 1 157 ? 0.585 -7.902 1.553 1 97.38 157 HIS B C 1
ATOM 2890 O O . HIS B 1 157 ? -0.389 -8.656 1.546 1 97.38 157 HIS B O 1
ATOM 2896 N N . GLY B 1 158 ? 1.859 -8.32 1.535 1 96.31 158 GLY B N 1
ATOM 2897 C CA . GLY B 1 158 ? 2.172 -9.734 1.587 1 96.31 158 GLY B CA 1
ATOM 2898 C C . GLY B 1 158 ? 3.15 -10.094 2.689 1 96.31 158 GLY B C 1
ATOM 2899 O O . GLY B 1 158 ? 4.102 -9.352 2.945 1 96.31 158 GLY B O 1
ATOM 2900 N N . ILE B 1 159 ? 2.822 -11.164 3.344 1 94.88 159 ILE B N 1
ATOM 2901 C CA . ILE B 1 159 ? 3.756 -11.82 4.25 1 94.88 159 ILE B CA 1
ATOM 2902 C C . ILE B 1 159 ? 4.246 -13.125 3.627 1 94.88 159 ILE B C 1
ATOM 2904 O O . ILE B 1 159 ? 3.449 -14.016 3.324 1 94.88 159 ILE B O 1
ATOM 2908 N N . LEU B 1 160 ? 5.523 -13.195 3.459 1 91.88 160 LEU B N 1
ATOM 2909 C CA . LEU B 1 160 ? 6.117 -14.367 2.828 1 91.88 160 LEU B CA 1
ATOM 2910 C C . LEU B 1 160 ? 6.703 -15.305 3.877 1 91.88 160 LEU B C 1
ATOM 2912 O O . LEU B 1 160 ? 7.301 -14.859 4.855 1 91.88 160 LEU B O 1
ATOM 2916 N N . VAL B 1 161 ? 6.469 -16.578 3.596 1 89.38 161 VAL B N 1
ATOM 2917 C CA . VAL B 1 161 ? 7.074 -17.609 4.422 1 89.38 161 VAL B CA 1
ATOM 2918 C C . VAL B 1 161 ? 7.887 -18.562 3.543 1 89.38 161 VAL B C 1
ATOM 2920 O O . VAL B 1 161 ? 7.598 -18.719 2.354 1 89.38 161 VAL B O 1
ATOM 2923 N N . ARG B 1 162 ? 8.891 -19.109 4.148 1 84.38 162 ARG B N 1
ATOM 2924 C CA . ARG B 1 162 ? 9.711 -20.062 3.406 1 84.38 162 ARG B CA 1
ATOM 2925 C C . ARG B 1 162 ? 8.93 -21.328 3.098 1 84.38 162 ARG B C 1
ATOM 2927 O O . ARG B 1 162 ? 8.18 -21.828 3.943 1 84.38 162 ARG B O 1
ATOM 2934 N N . ARG B 1 163 ? 9.094 -21.719 1.888 1 83.31 163 ARG B N 1
ATOM 2935 C CA . ARG B 1 163 ? 8.445 -22.953 1.444 1 83.31 163 ARG B CA 1
ATOM 2936 C C . ARG B 1 163 ? 9.086 -24.172 2.098 1 83.31 163 ARG B C 1
ATOM 2938 O O . ARG B 1 163 ? 10.305 -24.234 2.242 1 83.31 163 ARG B O 1
ATOM 2945 N N . GLU B 1 164 ? 8.203 -25.062 2.742 1 69 164 GLU B N 1
ATOM 2946 C CA . GLU B 1 164 ? 8.719 -26.344 3.215 1 69 164 GLU B CA 1
ATOM 2947 C C . GLU B 1 164 ? 9.094 -27.25 2.047 1 69 164 GLU B C 1
ATOM 2949 O O . GLU B 1 164 ? 8.297 -27.438 1.121 1 69 164 GLU B O 1
ATOM 2954 N N . LEU B 1 165 ? 10.328 -27.203 1.632 1 55.06 165 LEU B N 1
ATOM 2955 C CA . LEU B 1 165 ? 10.711 -28.094 0.541 1 55.06 165 LEU B CA 1
ATOM 2956 C C . LEU B 1 165 ? 10.375 -29.547 0.882 1 55.06 165 LEU B C 1
ATOM 2958 O O . LEU B 1 165 ? 10.57 -29.984 2.02 1 55.06 165 LEU B O 1
ATOM 2962 N N . GLU B 1 166 ? 9.391 -30 0.343 1 50.56 166 GLU B N 1
ATOM 2963 C CA . GLU B 1 166 ? 9.203 -31.438 0.525 1 50.56 166 GLU B CA 1
ATOM 2964 C C . GLU B 1 166 ? 10.516 -32.188 0.364 1 50.56 166 GLU B C 1
ATOM 2966 O O . GLU B 1 166 ? 11.406 -31.75 -0.364 1 50.56 166 GLU B O 1
ATOM 2971 N N . ASP B 1 167 ? 10.727 -33.125 1.205 1 48 167 ASP B N 1
ATOM 2972 C CA . ASP B 1 167 ? 11.859 -34.062 1.179 1 48 167 ASP B CA 1
ATOM 2973 C C . ASP B 1 167 ? 12.367 -34.25 -0.247 1 48 167 ASP B C 1
ATOM 2975 O O . ASP B 1 167 ? 13.57 -34.375 -0.472 1 48 167 ASP B O 1
ATOM 2979 N N . GLY B 1 168 ? 11.586 -34.531 -1.208 1 44.22 168 GLY B N 1
ATOM 2980 C CA . GLY B 1 168 ? 12 -34.969 -2.529 1 44.22 168 GLY B CA 1
ATOM 2981 C C . GLY B 1 168 ? 12.469 -33.812 -3.418 1 44.22 168 GLY B C 1
ATOM 2982 O O . GLY B 1 168 ? 13.18 -34.031 -4.402 1 44.22 168 GLY B O 1
ATOM 2983 N N . GLU B 1 169 ? 11.969 -32.625 -3.348 1 46.28 169 GLU B N 1
ATOM 2984 C CA . GLU B 1 169 ? 12.375 -31.5 -4.164 1 46.28 169 GLU B CA 1
ATOM 2985 C C . GLU B 1 169 ? 13.766 -31 -3.77 1 46.28 169 GLU B C 1
ATOM 2987 O O . GLU B 1 169 ? 14.492 -30.453 -4.605 1 46.28 169 GLU B O 1
ATOM 2992 N N . GLU B 1 170 ? 14.086 -30.969 -2.662 1 43.75 170 GLU B N 1
ATOM 2993 C CA . GLU B 1 170 ? 15.477 -30.734 -2.295 1 43.75 170 GLU B CA 1
ATOM 2994 C C . GLU B 1 170 ? 16.406 -31.703 -3.021 1 43.75 170 GLU B C 1
ATOM 2996 O O . GLU B 1 170 ? 17.531 -31.344 -3.396 1 43.75 170 GLU B O 1
ATOM 3001 N N . LYS B 1 171 ? 15.938 -32.906 -3.217 1 42.03 171 LYS B N 1
ATOM 3002 C CA . LYS B 1 171 ? 16.75 -33.938 -3.875 1 42.03 171 LYS B CA 1
ATOM 3003 C C . LYS B 1 171 ? 16.891 -33.625 -5.367 1 42.03 171 LYS B C 1
ATOM 3005 O O . LYS B 1 171 ? 17.891 -34 -5.984 1 42.03 171 LYS B O 1
ATOM 3010 N N . MET B 1 172 ? 15.93 -33 -6.012 1 39.06 172 MET B N 1
ATOM 3011 C CA . MET B 1 172 ? 16.016 -32.781 -7.449 1 39.06 172 MET B CA 1
ATOM 3012 C C . MET B 1 172 ? 16.969 -31.609 -7.754 1 39.06 172 MET B C 1
ATOM 3014 O O . MET B 1 172 ? 17.484 -31.516 -8.859 1 39.06 172 MET B O 1
ATOM 3018 N N . LYS B 1 173 ? 16.938 -30.578 -7.012 1 43.03 173 LYS B N 1
ATOM 3019 C CA . LYS B 1 173 ? 17.906 -29.516 -7.305 1 43.03 173 LYS B CA 1
ATOM 3020 C C . LYS B 1 173 ? 19.344 -30.016 -7.168 1 43.03 173 LYS B C 1
ATOM 3022 O O . LYS B 1 173 ? 20.25 -29.438 -7.758 1 43.03 173 LYS B O 1
ATOM 3027 N N . LYS B 1 174 ? 19.594 -30.875 -6.363 1 41.69 174 LYS B N 1
ATOM 3028 C CA . LYS B 1 174 ? 20.938 -31.438 -6.297 1 41.69 174 LYS B CA 1
ATOM 3029 C C . LYS B 1 174 ? 21.266 -32.25 -7.551 1 41.69 174 LYS B C 1
ATOM 3031 O O . LYS B 1 174 ? 22.438 -32.375 -7.918 1 41.69 174 LYS B O 1
ATOM 3036 N N . LYS B 1 175 ? 20.266 -32.938 -8.156 1 40.22 175 LYS B N 1
ATOM 3037 C CA . LYS B 1 175 ? 20.531 -33.75 -9.328 1 40.22 175 LYS B CA 1
ATOM 3038 C C . LYS B 1 175 ? 20.594 -32.906 -10.594 1 40.22 175 LYS B C 1
ATOM 3040 O O . LYS B 1 175 ? 21.156 -33.344 -11.602 1 40.22 175 LYS B O 1
ATOM 3045 N N . GLU B 1 176 ? 19.75 -31.844 -10.703 1 39.38 176 GLU B N 1
ATOM 3046 C CA . GLU B 1 176 ? 19.797 -31.094 -11.953 1 39.38 176 GLU B CA 1
ATOM 3047 C C . GLU B 1 176 ? 21.109 -30.344 -12.086 1 39.38 176 GLU B C 1
ATOM 3049 O O . GLU B 1 176 ? 21.375 -29.719 -13.117 1 39.38 176 GLU B O 1
ATOM 3054 N N . GLY B 1 177 ? 21.922 -30.078 -11.07 1 39.59 177 GLY B N 1
ATOM 3055 C CA . GLY B 1 177 ? 23.266 -29.625 -11.414 1 39.59 177 GLY B CA 1
ATOM 3056 C C . GLY B 1 177 ? 24 -30.594 -12.336 1 39.59 177 GLY B C 1
ATOM 3057 O O . GLY B 1 177 ? 25.094 -30.297 -12.805 1 39.59 177 GLY B O 1
ATOM 3058 N N . GLY B 1 178 ? 23.781 -32 -12.203 1 36.81 178 GLY B N 1
ATOM 3059 C CA . GLY B 1 178 ? 24.609 -32.844 -13.039 1 36.81 178 GLY B CA 1
ATOM 3060 C C . GLY B 1 178 ? 24.062 -33 -14.445 1 36.81 178 GLY B C 1
ATOM 3061 O O . GLY B 1 178 ? 24.828 -33.031 -15.414 1 36.81 178 GLY B O 1
ATOM 3062 N N . GLY B 1 179 ? 23.016 -33.906 -14.797 1 37.16 179 GLY B N 1
ATOM 3063 C CA . GLY B 1 179 ? 22.797 -34.5 -16.094 1 37.16 179 GLY B CA 1
ATOM 3064 C C . GLY B 1 179 ? 21.953 -33.656 -17.031 1 37.16 179 GLY B C 1
ATOM 3065 O O . GLY B 1 179 ? 21.109 -32.906 -16.562 1 37.16 179 GLY B O 1
ATOM 3066 N N . ARG B 1 180 ? 22.469 -33.281 -18.422 1 34.91 180 ARG B N 1
ATOM 3067 C CA . ARG B 1 180 ? 22.109 -32.625 -19.672 1 34.91 180 ARG B CA 1
ATOM 3068 C C . ARG B 1 180 ? 20.781 -33.156 -20.203 1 34.91 180 ARG B C 1
ATOM 3070 O O . ARG B 1 180 ? 20.438 -32.906 -21.375 1 34.91 180 ARG B O 1
ATOM 3077 N N . GLY B 1 181 ? 20 -34.125 -19.594 1 33.09 181 GLY B N 1
ATOM 3078 C CA . GLY B 1 181 ? 19.047 -34.781 -20.5 1 33.09 181 GLY B CA 1
ATOM 3079 C C . GLY B 1 181 ? 18 -33.812 -21.031 1 33.09 181 GLY B C 1
ATOM 3080 O O . GLY B 1 181 ? 17.797 -32.719 -20.469 1 33.09 181 GLY B O 1
ATOM 3081 N N . SER B 1 182 ? 17.562 -33.938 -22.391 1 32.66 182 SER B N 1
ATOM 3082 C CA . SER B 1 182 ? 16.672 -33.375 -23.391 1 32.66 182 SER B CA 1
ATOM 3083 C C . SER B 1 182 ? 15.227 -33.375 -22.906 1 32.66 182 SER B C 1
ATOM 3085 O O . SER B 1 182 ? 14.516 -34.375 -23.031 1 32.66 182 SER B O 1
ATOM 3087 N N . SER B 1 183 ? 14.836 -33.312 -21.719 1 30.84 183 SER B N 1
ATOM 3088 C CA . SER B 1 183 ? 13.445 -33.656 -21.422 1 30.84 183 SER B CA 1
ATOM 3089 C C . SER B 1 183 ? 12.484 -32.781 -22.219 1 30.84 183 SER B C 1
ATOM 3091 O O . SER B 1 183 ? 12.781 -31.609 -22.5 1 30.84 183 SER B O 1
ATOM 3093 N N . ASP B 1 184 ? 11.75 -33.344 -23.188 1 32.62 184 ASP B N 1
ATOM 3094 C CA . ASP B 1 184 ? 10.539 -32.906 -23.875 1 32.62 184 ASP B CA 1
ATOM 3095 C C . ASP B 1 184 ? 9.664 -32.062 -22.969 1 32.62 184 ASP B C 1
ATOM 3097 O O . ASP B 1 184 ? 9.352 -32.469 -21.844 1 32.62 184 ASP B O 1
ATOM 3101 N N . GLY B 1 185 ? 9.75 -30.797 -23.047 1 32.31 185 GLY B N 1
ATOM 3102 C CA . GLY B 1 185 ? 9.312 -29.656 -22.281 1 32.31 185 GLY B CA 1
ATOM 3103 C C . GLY B 1 185 ? 7.805 -29.562 -22.125 1 32.31 185 GLY B C 1
ATOM 3104 O O . GLY B 1 185 ? 7.148 -28.828 -22.859 1 32.31 185 GLY B O 1
ATOM 3105 N N . LYS B 1 186 ? 7.125 -30.75 -22.219 1 33.66 186 LYS B N 1
ATOM 3106 C CA . LYS B 1 186 ? 5.738 -30.469 -21.859 1 33.66 186 LYS B CA 1
ATOM 3107 C C . LYS B 1 186 ? 5.664 -29.516 -20.672 1 33.66 186 LYS B C 1
ATOM 3109 O O . LYS B 1 186 ? 6.395 -29.672 -19.703 1 33.66 186 LYS B O 1
ATOM 3114 N N . ALA B 1 187 ? 5.184 -28.312 -20.969 1 36.31 187 ALA B N 1
ATOM 3115 C CA . ALA B 1 187 ? 4.926 -27.234 -20 1 36.31 187 ALA B CA 1
ATOM 3116 C C . ALA B 1 187 ? 4.352 -27.797 -18.703 1 36.31 187 ALA B C 1
ATOM 3118 O O . ALA B 1 187 ? 3.172 -28.141 -18.641 1 36.31 187 ALA B O 1
ATOM 3119 N N . SER B 1 188 ? 4.84 -28.797 -18.078 1 37.41 188 SER B N 1
ATOM 3120 C CA . SER B 1 188 ? 4.516 -29.266 -16.734 1 37.41 188 SER B CA 1
ATOM 3121 C C . SER B 1 188 ? 4.078 -28.109 -15.836 1 37.41 188 SER B C 1
ATOM 3123 O O . SER B 1 188 ? 4.609 -27 -15.938 1 37.41 188 SER B O 1
ATOM 3125 N N . ALA B 1 189 ? 2.84 -28.016 -15.398 1 47 189 ALA B N 1
ATOM 3126 C CA . ALA B 1 189 ? 2.219 -27.031 -14.516 1 47 189 ALA B CA 1
ATOM 3127 C C . ALA B 1 189 ? 3.238 -26.438 -13.539 1 47 189 ALA B C 1
ATOM 3129 O O . ALA B 1 189 ? 3.598 -27.094 -12.547 1 47 189 ALA B O 1
ATOM 3130 N N . ARG B 1 190 ? 4.297 -25.953 -14.023 1 63.41 190 ARG B N 1
ATOM 3131 C CA . ARG B 1 190 ? 5.402 -25.453 -13.211 1 63.41 190 ARG B CA 1
ATOM 3132 C C . ARG B 1 190 ? 4.895 -24.562 -12.078 1 63.41 190 ARG B C 1
ATOM 3134 O O . ARG B 1 190 ? 4.121 -23.625 -12.312 1 63.41 190 ARG B O 1
ATOM 3141 N N . GLY B 1 191 ? 4.758 -25.141 -10.953 1 80.12 191 GLY B N 1
ATOM 3142 C CA . GLY B 1 191 ? 4.418 -24.469 -9.711 1 80.12 191 GLY B CA 1
ATOM 3143 C C . GLY B 1 191 ? 5.41 -23.375 -9.328 1 80.12 191 GLY B C 1
ATOM 3144 O O . GLY B 1 191 ? 6.332 -23.078 -10.086 1 80.12 191 GLY B O 1
ATOM 3145 N N . ASN B 1 192 ? 5.023 -22.625 -8.469 1 86.69 192 ASN B N 1
ATOM 3146 C CA . ASN B 1 192 ? 5.93 -21.656 -7.879 1 86.69 192 ASN B CA 1
ATOM 3147 C C . ASN B 1 192 ? 7.293 -22.266 -7.57 1 86.69 192 ASN B C 1
ATOM 3149 O O . ASN B 1 192 ? 7.387 -23.266 -6.855 1 86.69 192 ASN B O 1
ATOM 3153 N N . THR B 1 193 ? 8.406 -21.75 -8.211 1 82.75 193 THR B N 1
ATOM 3154 C CA . THR B 1 193 ? 9.75 -22.266 -7.992 1 82.75 193 THR B CA 1
ATOM 3155 C C . THR B 1 193 ? 10.5 -21.406 -6.973 1 82.75 193 THR B C 1
ATOM 3157 O O . THR B 1 193 ? 11.656 -21.688 -6.648 1 82.75 193 THR B O 1
ATOM 3160 N N . SER B 1 194 ? 9.828 -20.453 -6.484 1 84.81 194 SER B N 1
ATOM 3161 C CA . SER B 1 194 ? 10.453 -19.578 -5.492 1 84.81 194 SER B CA 1
ATOM 3162 C C . SER B 1 194 ? 10.555 -20.266 -4.137 1 84.81 194 SER B C 1
ATOM 3164 O O . SER B 1 194 ? 9.758 -21.156 -3.824 1 84.81 194 SER B O 1
ATOM 3166 N N . PRO B 1 195 ? 11.594 -19.875 -3.389 1 86.75 195 PRO B N 1
ATOM 3167 C CA . PRO B 1 195 ? 11.672 -20.422 -2.033 1 86.75 195 PRO B CA 1
ATOM 3168 C C . PRO B 1 195 ? 10.609 -19.844 -1.1 1 86.75 195 PRO B C 1
ATOM 3170 O O . PRO B 1 195 ? 10.555 -20.219 0.076 1 86.75 195 PRO B O 1
ATOM 3173 N N . PHE B 1 196 ? 9.719 -19.047 -1.66 1 89.94 196 PHE B N 1
ATOM 3174 C CA . PHE B 1 196 ? 8.734 -18.391 -0.81 1 89.94 196 PHE B CA 1
ATOM 3175 C C . PHE B 1 196 ? 7.32 -18.719 -1.268 1 89.94 196 PHE B C 1
ATOM 3177 O O . PHE B 1 196 ? 7.098 -19.031 -2.439 1 89.94 196 PHE B O 1
ATOM 3184 N N . VAL B 1 197 ? 6.438 -18.672 -0.287 1 93.75 197 VAL B N 1
ATOM 3185 C CA . VAL B 1 197 ? 5 -18.656 -0.533 1 93.75 197 VAL B CA 1
ATOM 3186 C C . VAL B 1 197 ? 4.348 -17.562 0.318 1 93.75 197 VAL B C 1
ATOM 3188 O O . VAL B 1 197 ? 4.926 -17.109 1.308 1 93.75 197 VAL B O 1
ATOM 3191 N N . PHE B 1 198 ? 3.164 -17.203 -0.079 1 95.75 198 PHE B N 1
ATOM 3192 C CA . PHE B 1 198 ? 2.381 -16.297 0.76 1 95.75 198 PHE B CA 1
ATOM 3193 C C . PHE B 1 198 ? 1.865 -17.016 1.997 1 95.75 198 PHE B C 1
ATOM 3195 O O . PHE B 1 198 ? 1.211 -18.062 1.888 1 95.75 198 PHE B O 1
ATOM 3202 N N . GLY B 1 199 ? 2.229 -16.516 3.15 1 94.31 199 GLY B N 1
ATOM 3203 C CA . GLY B 1 199 ? 1.454 -16.875 4.332 1 94.31 199 GLY B CA 1
ATOM 3204 C C . GLY B 1 199 ? 0.179 -16.062 4.473 1 94.31 199 GLY B C 1
ATOM 3205 O O . GLY B 1 199 ? -0.851 -16.594 4.902 1 94.31 199 GLY B O 1
ATOM 3206 N N . ARG B 1 200 ? 0.302 -14.805 4.125 1 96.19 200 ARG B N 1
ATOM 3207 C CA . ARG B 1 200 ? -0.827 -13.883 4.082 1 96.19 200 ARG B CA 1
ATOM 3208 C C . ARG B 1 200 ? -0.716 -12.938 2.893 1 96.19 200 ARG B C 1
ATOM 3210 O O . ARG B 1 200 ? 0.385 -12.523 2.521 1 96.19 200 ARG B O 1
ATOM 3217 N N . TYR B 1 201 ? -1.856 -12.68 2.363 1 96.94 201 TYR B N 1
ATOM 3218 C CA . TYR B 1 201 ? -1.936 -11.766 1.231 1 96.94 201 TYR B CA 1
ATOM 3219 C C . TYR B 1 201 ? -3.219 -10.945 1.282 1 96.94 201 TYR B C 1
ATOM 3221 O O . TYR B 1 201 ? -4.316 -11.5 1.361 1 96.94 201 TYR B O 1
ATOM 3229 N N . ARG B 1 202 ? -3.07 -9.625 1.304 1 96.19 202 ARG B N 1
ATOM 3230 C CA . ARG B 1 202 ? -4.23 -8.742 1.368 1 96.19 202 ARG B CA 1
ATOM 3231 C C . ARG B 1 202 ? -4.188 -7.695 0.256 1 96.19 202 ARG B C 1
ATOM 3233 O O . ARG B 1 202 ? -3.156 -7.055 0.04 1 96.19 202 ARG B O 1
ATOM 3240 N N . VAL B 1 203 ? -5.293 -7.535 -0.384 1 95.56 203 VAL B N 1
ATOM 3241 C CA . VAL B 1 203 ? -5.418 -6.539 -1.441 1 95.56 203 VAL B CA 1
ATOM 3242 C C . VAL B 1 203 ? -6.371 -5.434 -0.999 1 95.56 203 VAL B C 1
ATOM 3244 O O . VAL B 1 203 ? -7.438 -5.707 -0.448 1 95.56 203 VAL B O 1
ATOM 3247 N N . TYR B 1 204 ? -5.949 -4.238 -1.188 1 93 204 TYR B N 1
ATOM 3248 C CA . TYR B 1 204 ? -6.75 -3.037 -0.968 1 93 204 TYR B CA 1
ATOM 3249 C C . TYR B 1 204 ? -7.195 -2.43 -2.291 1 93 204 TYR B C 1
ATOM 3251 O O . TYR B 1 204 ? -6.371 -2.162 -3.168 1 93 204 TYR B O 1
ATOM 3259 N N . LEU B 1 205 ? -8.492 -2.273 -2.439 1 84.62 205 LEU B N 1
ATOM 3260 C CA . LEU B 1 205 ? -9.039 -1.798 -3.707 1 84.62 205 LEU B CA 1
ATOM 3261 C C . LEU B 1 205 ? -9.562 -0.373 -3.574 1 84.62 205 LEU B C 1
ATOM 3263 O O . LEU B 1 205 ? -10.109 -0.004 -2.533 1 84.62 205 LEU B O 1
ATOM 3267 N N . SER B 1 206 ? -9.125 0.498 -4.434 1 70 206 SER B N 1
ATOM 3268 C CA . SER B 1 206 ? -9.766 1.809 -4.449 1 70 206 SER B CA 1
ATOM 3269 C C . SER B 1 206 ? -11.211 1.712 -4.93 1 70 206 SER B C 1
ATOM 3271 O O . SER B 1 206 ? -11.555 0.816 -5.703 1 70 206 SER B O 1
ATOM 3273 N N . SER B 1 207 ? -12.32 1.954 -4.133 1 52.97 207 SER B N 1
ATOM 3274 C CA . SER B 1 207 ? -13.734 1.809 -4.469 1 52.97 207 SER B CA 1
ATOM 3275 C C . SER B 1 207 ? -13.984 2.141 -5.938 1 52.97 207 SER B C 1
ATOM 3277 O O . SER B 1 207 ? -13.789 3.279 -6.367 1 52.97 207 SER B O 1
ATOM 3279 N N . GLY B 1 208 ? -13.461 1.707 -6.926 1 35.62 208 GLY B N 1
ATOM 3280 C CA . GLY B 1 208 ? -14.148 2.002 -8.172 1 35.62 208 GLY B CA 1
ATOM 3281 C C . GLY B 1 208 ? -15.555 1.441 -8.227 1 35.62 208 GLY B C 1
ATOM 3282 O O . GLY B 1 208 ? -16.516 2.109 -7.828 1 35.62 208 GLY B O 1
ATOM 3283 N N . VAL B 1 209 ? -15.859 0.327 -9.242 1 27.33 209 VAL B N 1
ATOM 3284 C CA . VAL B 1 209 ? -17 -0.135 -10.031 1 27.33 209 VAL B CA 1
ATOM 3285 C C . VAL B 1 209 ? -17.922 -0.972 -9.156 1 27.33 209 VAL B C 1
ATOM 3287 O O . VAL B 1 209 ? -17.516 -2.01 -8.625 1 27.33 209 VAL B O 1
ATOM 3290 N N . GLU B 1 210 ? -18.5 -0.648 -8.102 1 25.59 210 GLU B N 1
ATOM 3291 C CA . GLU B 1 210 ? -19.703 -1.467 -8.109 1 25.59 210 GLU B CA 1
ATOM 3292 C C . GLU B 1 210 ? -20.438 -1.367 -9.445 1 25.59 210 GLU B C 1
ATOM 3294 O O . GLU B 1 210 ? -20.516 -0.29 -10.039 1 25.59 210 GLU B O 1
#

Foldseek 3Di:
DDPPPPPPPPPPPPPPPPVFDPQLQFEDEDPDQQDDPVVVVLVRVLRSVQQVLLFDLVLLVQNLLQADQQAWEAEPPDIATGSVSVSVVSVVVPPFWDGKGWGWYHKHKDWADDPDCVPPDDDPDPDDTWIKMKIKTKMWTATPPPRDIDMWIKMKMFTKDFDPPPPCNVVVVVVVVDDPDPPPCPVPSDHDPRRIHTNYMYMGTDPDDD/DDPPPPPPPPPPPPDPPPVFDPQLQFEDEDPDQQDDPVVVVLVRVLRSVLQVLLFDLVLLVQNLLQADQQAWEAEPPDIATGSVSVSVVSVVVPPFWDGKGWGWYHKHKDWADDPDCVPPDDDPDPDDTWIKMKIKTKMWTATPPPRDIDMWIKMKMFTKDFDPPPPVNVVVVVVVVDDPDPPPPPVPSDHDPRRIHTNYMYMDTDPDDD

Sequence (420 aa):
MLTHHIMDSQTQTHGDQDQQNPSGYEPTWPKDLGISPMPAASIFQFITRFYQVSDNPDLTEEWLSFFGEEAKVVMGEKVAEGKDELRVLRKGMWEKIKTRKHTVQKGFPGMFPLTGPLGGGGVKGDGVLNLEFMIYGTVLYTLRETGKEEKMDWAAHGILVRRELEDGEEKMKKKEGGGRGSSDGKASARGNTSPFVFGRYRVYLSSGVEMLTHHIMDSQTQTHGDQDQQNPSGYEPTWPKDLGISPMPAASIFQFITRFYQVSDNPDLTEEWLSFFGEEAKVVMGEKVAEGKDELRVLRKGMWEKIKTRKHTVQKGFPGMFPLTGPLGGGGVKGDGVLNLEFMIYGTVLYTLRETGKEEKMDWAAHGILVRRELEDGEEKMKKKEGGGRGSSDGKASARGNTSPFVFGRYRVYLSSGVE

Solvent-accessible surface area (backbone atoms only — not comparable to full-atom values): 23410 Å² total; per-residue (Å²): 136,82,79,76,77,77,76,79,78,76,77,73,76,74,63,76,64,52,89,59,45,91,81,24,35,51,48,46,61,34,79,37,50,34,57,62,68,70,64,46,57,48,47,50,51,44,51,24,51,49,51,58,36,68,48,35,87,86,36,56,69,33,49,52,45,39,40,36,74,74,16,35,39,36,49,48,81,46,73,29,57,24,60,68,41,40,51,54,50,54,54,57,66,45,70,57,41,66,44,50,45,60,32,33,52,40,43,24,49,29,35,29,74,67,66,49,73,84,64,54,83,74,77,83,52,93,76,56,61,35,47,32,35,38,38,34,34,39,34,42,34,24,32,54,89,78,58,50,7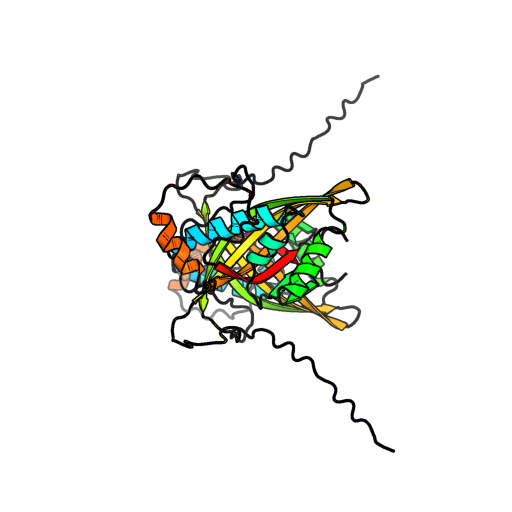4,46,76,44,51,36,33,35,42,38,34,45,36,74,52,81,66,52,80,65,57,60,54,47,61,63,47,62,74,66,66,84,78,79,70,81,72,67,84,59,82,65,48,58,84,50,69,52,18,30,44,31,38,34,40,23,32,28,54,66,83,124,136,83,80,78,77,76,78,78,77,76,78,74,74,75,65,75,63,52,88,60,47,90,80,23,36,51,49,46,62,35,79,36,49,33,57,62,67,71,62,46,58,51,47,51,51,44,53,25,50,50,52,56,36,68,48,35,88,87,37,55,68,32,48,54,44,38,40,36,74,74,16,38,38,36,50,47,82,45,74,29,59,23,61,68,40,40,51,54,50,53,54,57,67,46,70,57,40,66,46,50,46,60,32,35,50,41,41,25,50,29,34,30,74,68,67,49,73,83,61,55,75,75,79,81,51,92,78,56,62,36,45,33,35,40,37,33,33,37,35,41,33,25,32,54,89,78,58,51,74,47,76,44,52,35,33,35,42,37,34,46,36,72,52,80,66,52,80,66,58,61,55,47,63,64,48,63,74,68,69,84,80,80,70,81,72,67,83,58,82,65,48,57,83,51,68,51,18,29,44,30,38,36,40,24,32,28,51,70,83,124

Nearest PDB structures (foldseek):
  3soy-assembly1_A-2  TM=7.892E-01  e=4.764E-05  Salmonella enterica subsp. enterica serovar Typhimurium str. LT2
  3er7-assembly1_A  TM=7.577E-01  e=3.730E-05  Exiguobacterium sibiricum 255-15
  3d9r-assembly2_D  TM=7.036E-01  e=4.215E-05  Pectobacterium atrosepticum
  2rck-assembly2_B  TM=2.394E-01  e=6.671E-01  Galleria mellonella
  3er7-assembly1_A  TM=7.578E-01  e=2.014E-05  Exiguobacterium sibiricum 255-15

Organism: Neurospora crassa (strain ATCC 24698 / 74-OR23-1A / CBS 708.71 / DSM 1257 / FGSC 987) (NCBI:txid367110)

Secondary structure (DSSP, 8-state):
---------------------TTS-S-B--SS-SS-HHHHHHHHHHHHHHHHHHT-TT-HHHHHHTEEEEEEEEETTEEEEHHHHHHHHHHHHHSSEEEEEEEEEEEEEEEEE--STT--SS---TTPEEEEEEEEEEEEEEETTT--EEEEEEEEEEEEEE----HHHHHHHHHTTT---------------SSEEEEEEEEEE-S---/---------------------TTS-S-B--SS-SS-HHHHHHHHHHHHHHHHHHT-TT-HHHHHTTEEEEEEEEETTEEEEHHHHHHHHHHHHHSSEEEEEEEEEEEEEEEEE--STT--SS---TT-EEEEEEEEEEEEEEETTT--EEEEEEEEEEEEEE----HHHHHHHHHTTT---------------SSEEEEEEEEEE-S---